Protein AF-A0A816UJR6-F1 (afdb_monomer_lite)

Organism: Brassica napus (NCBI:txid3708)

Sequence (607 aa):
MGANSIPTDATLDLDEQISQLMQCKPLSEQQVRALCEKAKEILMDESNVQPVKSPVTICGDIHGQFHDLAELFRIGGMCPDTNYLFMGDYVDRGYYSVETVTLLVGLKVRYPQRITILRGNHESRQITQVYGFYDECLRKYGNANVWKIFTDLFDYFPLTALVESEIFCLHGGLSPSIETLDNIRNFDRVQEVPHEGPMCDLLWSDPDDRCGWGISPRGAGYTFGQDISEQFNHSNSLKLIARAHQLVMDGFNWAHAPVIEILYLNLGPKCQAIDVGNWIETAVVCHRVQAIIATIPQSRDDKGTMISLPSSMYTCETLETLDLCDCLRLDVPFSVRLPSLKTLVLIDVEYADNKVSSLTRLLSGCPNLDSLFLVHDNLDVALMVPSLRKLRMYNNGRYQKGGGFVIDAPSLVSLYIRDYVLYHFHRIEHMPKLEEAHVDMIQTVRNYKFLKAFTCARSLTLCLSFSEVLSPCGMIFHNLVYLTLNTCFLGWWDLLTHMLQDSPKLGSLKLIDEHELAEFTSIETPDSWKRPSSVPTCLLHSFEIFEWKGYKGRRGDVDVATYLIANATRLKKSKFSSQPHDDSEGDRIHRDLNSLQAASSHLMFLS

pLDDT: mean 86.22, std 16.95, range [25.17, 98.81]

Radius of gyration: 36.2 Å; chains: 1; bounding box: 77×44×126 Å

Secondary structure (DSSP, 8-state):
-----PPP-----HHHHHHHHHTT-PPPHHHHHHHHHHHHHHHHTS-SEEEEPSS-EEE---TT-HHHHHHHHHHH--TTTS-EEE-S--SSSSS-HHHHHHHHHHHHHH-TTTEEE---SSSSHHHHHHHSHHHHHHHHHSSSHHHHHHHHHHTTS-SEEEETTTEEEESS---TT--SHHHHHT---SSPPPSSSHHHHHHH-EE-SSSSEEE-TTSSSEEE-HHHHHHHHHHHT-SEEE--SS--TTS---TTPPEES-EEEE--TTS-HHHHHHHHHHHHHHSEE-EEEEEEPPPTTS----EEPPGGGGG-SS--EEEEEESEEE---S----TT--EEEEES-EESS-HHHHHHHHHHT-TT--EEEEEES---EEEE-TT--EEEEEE-----S--EEEEE-TT--EEEEEE-S--SEEEE---TT--EEEEEEEEEES-GGGGGGGTT-SEEEEEEEESS----TT---TT--EEEEESSSTTHHHHHHHHHHH-TT--EEEEE---SSTT---PPPPTT----SS--HHHHHT--EEEEET----HHHHHHHHHHHHH-TT--EEEEESSTT--TTTTTHHHHHHHHHHTT-TT----

Structure (mmCIF, N/CA/C/O backbone):
data_AF-A0A816UJR6-F1
#
_entry.id   AF-A0A816UJR6-F1
#
loop_
_atom_site.group_PDB
_atom_site.id
_atom_site.type_symbol
_atom_site.label_atom_id
_atom_site.label_alt_id
_atom_site.label_comp_id
_atom_site.label_asym_id
_atom_site.label_entity_id
_atom_site.label_seq_id
_atom_site.pdbx_PDB_ins_code
_atom_site.Cartn_x
_atom_site.Cartn_y
_atom_site.Cartn_z
_atom_site.occupancy
_atom_site.B_iso_or_equiv
_atom_site.auth_seq_id
_atom_site.auth_comp_id
_atom_site.auth_asym_id
_atom_site.auth_atom_id
_atom_site.pdbx_PDB_model_num
ATOM 1 N N . MET A 1 1 ? -30.647 19.030 71.893 1.00 36.44 1 MET A N 1
ATOM 2 C CA . MET A 1 1 ? -31.203 18.765 70.551 1.00 36.44 1 MET A CA 1
ATOM 3 C C . MET A 1 1 ? -30.455 19.647 69.571 1.00 36.44 1 MET A C 1
ATOM 5 O O . MET A 1 1 ? -30.721 20.836 69.516 1.00 36.44 1 MET A O 1
ATOM 9 N N . GLY A 1 2 ? -29.453 19.097 68.896 1.00 32.72 2 GLY A N 1
ATOM 10 C CA . GLY A 1 2 ? -28.735 19.764 67.814 1.00 32.72 2 GLY A CA 1
ATOM 11 C C . GLY A 1 2 ? -28.592 18.729 66.717 1.00 32.72 2 GLY A C 1
ATOM 12 O O . GLY A 1 2 ? -27.811 17.795 66.862 1.00 32.72 2 GLY A O 1
ATOM 13 N N . ALA A 1 3 ? -29.462 18.813 65.716 1.00 34.72 3 ALA A N 1
ATOM 14 C CA . ALA A 1 3 ? -29.434 17.926 64.570 1.00 34.72 3 ALA A CA 1
ATOM 15 C C . ALA A 1 3 ? -28.181 18.256 63.751 1.00 34.72 3 ALA A C 1
ATOM 17 O O . ALA A 1 3 ? -28.088 19.334 63.171 1.00 34.72 3 ALA A O 1
ATOM 18 N N . ASN A 1 4 ? -27.220 17.333 63.731 1.00 36.28 4 ASN A N 1
ATOM 19 C CA . ASN A 1 4 ? -26.191 17.307 62.703 1.00 36.28 4 ASN A CA 1
ATOM 20 C C . ASN A 1 4 ? -26.891 16.985 61.383 1.00 36.28 4 ASN A C 1
ATOM 22 O O . ASN A 1 4 ? -27.259 15.839 61.126 1.00 36.28 4 ASN A O 1
ATOM 26 N N . SER A 1 5 ? -27.115 18.016 60.575 1.00 34.47 5 SER A N 1
ATOM 27 C CA . SER A 1 5 ? -27.460 17.870 59.170 1.00 34.47 5 SER A CA 1
ATOM 28 C C . SER A 1 5 ? -26.310 17.151 58.469 1.00 34.47 5 SER A C 1
ATOM 30 O O . SER A 1 5 ? -25.211 17.692 58.339 1.00 34.47 5 SER A O 1
ATOM 32 N N . ILE A 1 6 ? -26.570 15.916 58.051 1.00 39.19 6 ILE A N 1
ATOM 33 C CA . ILE A 1 6 ? -25.771 15.193 57.063 1.00 39.19 6 ILE A CA 1
ATOM 34 C C . ILE A 1 6 ? -25.706 16.087 55.811 1.00 39.19 6 ILE A C 1
ATOM 36 O O . ILE A 1 6 ? -26.763 16.574 55.398 1.00 39.19 6 ILE A O 1
ATOM 40 N N . PRO A 1 7 ? -24.527 16.349 55.215 1.00 37.59 7 PRO A N 1
ATOM 41 C CA . PRO A 1 7 ? -24.473 17.068 53.953 1.00 37.59 7 PRO A CA 1
ATOM 42 C C . PRO A 1 7 ? -25.192 16.230 52.897 1.00 37.59 7 PRO A C 1
ATOM 44 O O . PRO A 1 7 ? -24.812 15.097 52.608 1.00 37.59 7 PRO A O 1
ATOM 47 N N . THR A 1 8 ? -26.272 16.798 52.382 1.00 38.97 8 THR A N 1
ATOM 48 C CA . THR A 1 8 ? -27.006 16.358 51.202 1.00 38.97 8 THR A CA 1
ATOM 49 C C . THR A 1 8 ? -26.060 16.186 50.018 1.00 38.97 8 THR A C 1
ATOM 51 O O . THR A 1 8 ? -25.304 17.103 49.715 1.00 38.97 8 THR A O 1
ATOM 54 N N . ASP A 1 9 ? -26.130 14.998 49.416 1.00 42.50 9 ASP A N 1
ATOM 55 C CA . ASP A 1 9 ? -25.757 14.608 48.051 1.00 42.50 9 ASP A CA 1
ATOM 56 C C . ASP A 1 9 ? -24.863 15.604 47.291 1.00 42.50 9 ASP A C 1
ATOM 58 O O . ASP A 1 9 ? -25.316 16.654 46.831 1.00 42.50 9 ASP A O 1
ATOM 62 N N . ALA A 1 10 ? -23.581 15.262 47.136 1.00 46.69 10 ALA A N 1
ATOM 63 C CA . ALA A 1 10 ? -22.707 15.925 46.178 1.00 46.69 10 ALA A CA 1
ATOM 64 C C . ALA A 1 10 ? -23.226 15.594 44.773 1.00 46.69 10 ALA A C 1
ATOM 66 O O . ALA A 1 10 ? -22.840 14.591 44.176 1.00 46.69 10 ALA A O 1
ATOM 67 N N . THR A 1 11 ? -24.154 16.410 44.278 1.00 54.47 11 THR A N 1
ATOM 68 C CA . THR A 1 11 ? -24.675 16.336 42.916 1.00 54.47 11 THR A CA 1
ATOM 69 C C . THR A 1 11 ? -23.506 16.267 41.941 1.00 54.47 11 THR A C 1
ATOM 71 O O . THR A 1 11 ? -22.654 17.155 41.923 1.00 54.47 11 THR A O 1
ATOM 74 N N . LEU A 1 12 ? -23.451 15.179 41.172 1.00 68.75 12 LEU A N 1
ATOM 75 C CA . LEU A 1 12 ? -22.471 14.939 40.121 1.00 68.75 12 LEU A CA 1
ATOM 76 C C . LEU A 1 12 ? -22.665 16.010 39.030 1.00 68.75 12 LEU A C 1
ATOM 78 O O . LEU A 1 12 ? -23.469 15.818 38.121 1.00 68.75 12 LEU A O 1
ATOM 82 N N . ASP A 1 13 ? -21.987 17.156 39.140 1.00 88.62 13 ASP A N 1
ATOM 83 C CA . ASP A 1 13 ? -21.961 18.155 38.064 1.00 88.62 13 ASP A CA 1
ATOM 84 C C . ASP A 1 13 ? -21.091 17.620 36.918 1.00 88.62 13 ASP A C 1
ATOM 86 O O . ASP A 1 13 ? -19.883 17.854 36.838 1.00 88.62 13 ASP A O 1
ATOM 90 N N . LEU A 1 14 ? -21.708 16.783 36.083 1.00 93.44 14 LEU A N 1
ATOM 91 C CA . LEU A 1 14 ? -21.057 16.109 34.962 1.00 93.44 14 LEU A CA 1
ATOM 92 C C . LEU A 1 14 ? -20.506 17.099 33.938 1.00 93.44 14 LEU A C 1
ATOM 94 O O . LEU A 1 14 ? -19.442 16.848 33.377 1.00 93.44 14 LEU A O 1
ATOM 98 N N . ASP A 1 15 ? -21.204 18.208 33.693 1.00 94.81 15 ASP A N 1
ATOM 99 C CA . ASP A 1 15 ? -20.787 19.185 32.689 1.00 94.81 15 ASP A CA 1
ATOM 100 C C . ASP A 1 15 ? -19.541 19.952 33.175 1.00 94.81 15 ASP A C 1
ATOM 102 O O . ASP A 1 15 ? -18.595 20.144 32.403 1.00 94.81 15 ASP A O 1
ATOM 106 N N . GLU A 1 16 ? -19.468 20.303 34.466 1.00 96.00 16 GLU A N 1
ATOM 107 C CA . GLU A 1 16 ? -18.252 20.865 35.070 1.00 96.00 16 GLU A CA 1
ATOM 108 C C . GLU A 1 16 ? -17.088 19.860 35.047 1.00 96.00 16 GLU A C 1
ATOM 110 O O . GLU A 1 16 ? -15.974 20.208 34.646 1.00 96.00 16 GLU A O 1
ATOM 115 N N . GLN A 1 17 ? -17.341 18.597 35.408 1.00 96.69 17 GLN A N 1
ATOM 116 C CA . GLN A 1 17 ? -16.326 17.539 35.385 1.00 96.69 17 GLN A CA 1
ATOM 117 C C . GLN A 1 17 ? -15.765 17.304 33.978 1.00 96.69 17 GLN A C 1
ATOM 119 O O . GLN A 1 17 ? -14.548 17.214 33.810 1.00 96.69 17 GLN A O 1
ATOM 124 N N . ILE A 1 18 ? -16.623 17.246 32.957 1.00 96.88 18 ILE A N 1
ATOM 125 C CA . ILE A 1 18 ? -16.201 17.110 31.557 1.00 96.88 18 ILE A CA 1
ATOM 126 C C . ILE A 1 18 ? -15.390 18.338 31.128 1.00 96.88 18 ILE A C 1
ATOM 128 O O . ILE A 1 18 ? -14.332 18.185 30.522 1.00 96.88 18 ILE A O 1
ATOM 132 N N . SER A 1 19 ? -15.823 19.551 31.483 1.00 96.44 19 SER A N 1
ATOM 133 C CA . SER A 1 19 ? -15.082 20.785 31.184 1.00 96.44 19 SER A CA 1
ATOM 134 C C . SER A 1 19 ? -13.688 20.807 31.827 1.00 96.44 19 SER A C 1
ATOM 136 O O . SER A 1 19 ? -12.708 21.209 31.193 1.00 96.44 19 SER A O 1
ATOM 138 N N . GLN A 1 20 ? -13.568 20.324 33.067 1.00 97.00 20 GLN A N 1
ATOM 139 C CA . GLN A 1 20 ? -12.286 20.143 33.747 1.00 97.00 20 GLN A CA 1
ATOM 140 C C . GLN A 1 20 ? -11.407 19.115 33.021 1.00 97.00 20 GLN A C 1
ATOM 142 O O . GLN A 1 20 ? -10.229 19.381 32.769 1.00 97.00 20 GLN A O 1
ATOM 147 N N . LEU A 1 21 ? -11.974 17.965 32.653 1.00 96.56 21 LEU A N 1
ATOM 148 C CA . LEU A 1 21 ? -11.258 16.896 31.958 1.00 96.56 21 LEU A CA 1
ATOM 149 C C . LEU A 1 21 ? -10.763 17.337 30.583 1.00 96.56 21 LEU A C 1
ATOM 151 O O . LEU A 1 21 ? -9.616 17.060 30.259 1.00 96.56 21 LEU A O 1
ATOM 155 N N . MET A 1 22 ? -11.553 18.106 29.827 1.00 95.88 22 MET A N 1
ATOM 156 C CA . MET A 1 22 ? -11.149 18.693 28.539 1.00 95.88 22 MET A CA 1
ATOM 157 C C . MET A 1 22 ? -9.922 19.614 28.651 1.00 95.88 22 MET A C 1
ATOM 159 O O . MET A 1 22 ? -9.213 19.824 27.670 1.00 95.88 22 MET A O 1
ATOM 163 N N . GLN A 1 23 ? -9.624 20.133 29.846 1.00 96.44 23 GLN A N 1
ATOM 164 C CA . GLN A 1 23 ? -8.402 20.895 30.133 1.00 96.44 23 GLN A CA 1
ATOM 165 C C . GLN A 1 23 ? -7.223 20.003 30.566 1.00 96.44 23 GLN A C 1
ATOM 167 O O . GLN A 1 23 ? -6.227 20.524 31.070 1.00 96.44 23 GLN A O 1
ATOM 172 N N . CYS A 1 24 ? -7.332 18.680 30.405 1.00 97.00 24 CYS A N 1
ATOM 173 C CA . CYS A 1 24 ? -6.370 17.680 30.872 1.00 97.00 24 CYS A CA 1
ATOM 174 C C . CYS A 1 24 ? -6.108 17.775 32.389 1.00 97.00 24 CYS A C 1
ATOM 176 O O . CYS A 1 24 ? -4.971 17.702 32.857 1.00 97.00 24 CYS A O 1
ATOM 178 N N . LYS A 1 25 ? -7.167 18.003 33.179 1.00 96.88 25 LYS A N 1
ATOM 179 C CA . LYS A 1 25 ? -7.086 18.051 34.646 1.00 96.88 25 LYS A CA 1
ATOM 180 C C . LYS A 1 25 ? -7.813 16.847 35.248 1.00 96.88 25 LYS A C 1
ATOM 182 O O . LYS A 1 25 ? -9.010 16.697 35.001 1.00 96.88 25 LYS A O 1
ATOM 187 N N . PRO A 1 26 ? -7.147 16.020 36.072 1.00 95.94 26 PRO A N 1
ATOM 188 C CA . PRO A 1 26 ? -7.773 14.841 36.659 1.00 95.94 26 PRO A CA 1
ATOM 189 C C . PRO A 1 26 ? -8.850 15.232 37.677 1.00 95.94 26 PRO A C 1
ATOM 191 O O . PRO A 1 26 ? -8.729 16.250 38.363 1.00 95.94 26 PRO A O 1
ATOM 194 N N . LEU A 1 27 ? -9.895 14.411 37.795 1.00 97.69 27 LEU A N 1
ATOM 195 C CA . LEU A 1 27 ? -10.904 14.535 38.852 1.00 97.69 27 LEU A CA 1
ATOM 196 C C . LEU A 1 27 ? -10.362 14.011 40.189 1.00 97.69 27 LEU A C 1
ATOM 198 O O . LEU A 1 27 ? -9.429 13.209 40.213 1.00 97.69 27 LEU A O 1
ATOM 202 N N . SER A 1 28 ? -10.966 14.417 41.308 1.00 97.50 28 SER A N 1
ATOM 203 C CA . SER A 1 28 ? -10.655 13.835 42.624 1.00 97.50 28 SER A CA 1
ATOM 204 C C . SER A 1 28 ? -11.062 12.356 42.709 1.00 97.50 28 SER A C 1
ATOM 206 O O . SER A 1 28 ? -11.982 11.920 42.020 1.00 97.50 28 SER A O 1
ATOM 208 N N . GLU A 1 29 ? -10.434 11.580 43.602 1.00 97.94 29 GLU A N 1
ATOM 209 C CA . GLU A 1 29 ? -10.751 10.150 43.795 1.00 97.94 29 GLU A CA 1
ATOM 210 C C . GLU A 1 29 ? -12.254 9.908 44.058 1.00 97.94 29 GLU A C 1
ATOM 212 O O . GLU A 1 29 ? -12.835 8.959 43.534 1.00 97.94 29 GLU A O 1
ATOM 217 N N . GLN A 1 30 ? -12.907 10.788 44.828 1.00 97.06 30 GLN A N 1
ATOM 218 C CA . GLN A 1 30 ? -14.340 10.690 45.123 1.00 97.06 30 GLN A CA 1
ATOM 219 C C . GLN A 1 30 ? -15.206 10.933 43.879 1.00 97.06 30 GLN A C 1
ATOM 221 O O . GLN A 1 30 ? -16.183 10.214 43.672 1.00 97.06 30 GLN A O 1
ATOM 226 N N . GLN A 1 31 ? -14.840 11.912 43.046 1.00 97.69 31 GLN A N 1
ATOM 227 C CA . GLN A 1 31 ? -15.534 12.185 41.785 1.00 97.69 31 GLN A CA 1
ATOM 228 C C . GLN A 1 31 ? -15.353 11.029 40.795 1.00 97.69 31 GLN A C 1
ATOM 230 O O . GLN A 1 31 ? -16.336 10.589 40.209 1.00 97.69 31 GLN A O 1
ATOM 235 N N . VAL A 1 32 ? -14.134 10.482 40.670 1.00 98.44 32 VAL A N 1
ATOM 236 C CA . VAL A 1 32 ? -13.865 9.300 39.830 1.00 98.44 32 VAL A CA 1
ATOM 237 C C . VAL A 1 32 ? -14.713 8.114 40.282 1.00 98.44 32 VAL A C 1
ATOM 239 O O . VAL A 1 32 ? -15.359 7.475 39.457 1.00 98.44 32 VAL A O 1
ATOM 242 N N . ARG A 1 33 ? -14.768 7.845 41.593 1.00 98.31 33 ARG A N 1
ATOM 243 C CA . ARG A 1 33 ? -15.602 6.775 42.154 1.00 98.31 33 ARG A CA 1
ATOM 244 C C . ARG A 1 33 ? -17.075 6.961 41.798 1.00 98.31 33 ARG A C 1
ATOM 246 O O . ARG A 1 33 ? -17.685 6.034 41.281 1.00 98.31 33 ARG A O 1
ATOM 253 N N . ALA A 1 34 ? -17.634 8.142 42.056 1.00 97.88 34 ALA A N 1
ATOM 254 C CA . ALA A 1 34 ? -19.042 8.423 41.781 1.00 97.88 34 ALA A CA 1
ATOM 255 C C . ALA A 1 34 ? -19.374 8.299 40.283 1.00 97.88 34 ALA A C 1
ATOM 257 O O . ALA A 1 34 ? -20.400 7.722 39.926 1.00 97.88 34 ALA A O 1
ATOM 258 N N . LEU A 1 35 ? -18.479 8.779 39.414 1.00 98.38 35 LEU A N 1
ATOM 259 C CA . LEU A 1 35 ? -18.618 8.658 37.967 1.00 98.38 35 LEU A CA 1
ATOM 260 C C . LEU A 1 35 ? -18.579 7.192 37.505 1.00 98.38 35 LEU A C 1
ATOM 262 O O . LEU A 1 35 ? -19.424 6.781 36.715 1.00 98.38 35 LEU A O 1
ATOM 266 N N . CYS A 1 36 ? -17.636 6.393 38.014 1.00 98.56 36 CYS A N 1
ATOM 267 C CA . CYS A 1 36 ? -17.504 4.985 37.637 1.00 98.56 36 CYS A CA 1
ATOM 268 C C . CYS A 1 36 ? -18.697 4.145 38.106 1.00 98.56 36 CYS A C 1
ATOM 270 O O . CYS A 1 36 ? -19.156 3.291 37.358 1.00 98.56 36 CYS A O 1
ATOM 272 N N . GLU A 1 37 ? -19.246 4.399 39.297 1.00 98.25 37 GLU A N 1
ATOM 273 C CA . GLU A 1 37 ? -20.468 3.715 39.746 1.00 98.25 37 GLU A CA 1
ATOM 274 C C . GLU A 1 37 ? -21.668 4.050 38.845 1.00 98.25 37 GLU A C 1
ATOM 276 O O . GLU A 1 37 ? -22.414 3.154 38.456 1.00 98.25 37 GLU A O 1
ATOM 281 N N . LYS A 1 38 ? -21.799 5.309 38.401 1.00 98.12 38 LYS A N 1
ATOM 282 C CA . LYS A 1 38 ? -22.811 5.682 37.399 1.00 98.12 38 LYS A CA 1
ATOM 283 C C . LYS A 1 38 ? -22.580 5.049 36.034 1.00 98.12 38 LYS A C 1
ATOM 285 O O . LYS A 1 38 ? -23.538 4.660 35.372 1.00 98.12 38 LYS A O 1
ATOM 290 N N . ALA A 1 39 ? -21.329 4.904 35.620 1.00 98.50 39 ALA A N 1
ATOM 291 C CA . ALA A 1 39 ? -21.006 4.195 34.393 1.00 98.50 39 ALA A CA 1
ATOM 292 C C . ALA A 1 39 ? -21.368 2.706 34.486 1.00 98.50 39 ALA A C 1
ATOM 294 O O . ALA A 1 39 ? -21.933 2.182 33.532 1.00 98.50 39 ALA A O 1
ATOM 295 N N . LYS A 1 40 ? -21.128 2.041 35.626 1.00 98.56 40 LYS A N 1
ATOM 296 C CA . LYS A 1 40 ? -21.536 0.641 35.848 1.00 98.56 40 LYS A CA 1
ATOM 297 C C . LYS A 1 40 ? -23.046 0.452 35.724 1.00 98.56 40 LYS A C 1
ATOM 299 O O . LYS A 1 40 ? -23.457 -0.501 35.074 1.00 98.56 40 LYS A O 1
ATOM 304 N N . GLU A 1 41 ? -23.855 1.359 36.287 1.00 97.69 41 GLU A N 1
ATOM 305 C CA . GLU A 1 41 ? -25.324 1.326 36.140 1.00 97.69 41 GLU A CA 1
ATOM 306 C C . GLU A 1 41 ? -25.738 1.286 34.659 1.00 97.69 41 GLU A C 1
ATOM 308 O O . GLU A 1 41 ? -26.595 0.499 34.281 1.00 97.69 41 GLU A O 1
ATOM 313 N N . ILE A 1 42 ? -25.093 2.095 33.812 1.00 98.12 42 ILE A N 1
ATOM 314 C CA . ILE A 1 42 ? -25.387 2.163 32.373 1.00 98.12 42 ILE A CA 1
ATOM 315 C C . ILE A 1 42 ? -24.852 0.928 31.642 1.00 98.12 42 ILE A C 1
ATOM 317 O O . ILE A 1 42 ? -25.561 0.311 30.855 1.00 98.12 42 ILE A O 1
ATOM 321 N N . LEU A 1 43 ? -23.588 0.583 31.881 1.00 98.12 43 LEU A N 1
ATOM 322 C CA . LEU A 1 43 ? -22.872 -0.453 31.141 1.00 98.12 43 LEU A CA 1
ATOM 323 C C . LEU A 1 43 ? -23.361 -1.859 31.482 1.00 98.12 43 LEU A C 1
ATOM 325 O O . LEU A 1 43 ? -23.226 -2.740 30.644 1.00 98.12 43 LEU A O 1
ATOM 329 N N . MET A 1 44 ? -23.927 -2.089 32.671 1.00 96.62 44 MET A N 1
ATOM 330 C CA . MET A 1 44 ? -24.511 -3.382 33.050 1.00 96.62 44 MET A CA 1
ATOM 331 C C . MET A 1 44 ? -25.701 -3.762 32.154 1.00 96.62 44 MET A C 1
ATOM 333 O O . MET A 1 44 ? -25.867 -4.941 31.845 1.00 96.62 44 MET A O 1
ATOM 337 N N . ASP A 1 45 ? -26.467 -2.775 31.680 1.00 95.88 45 ASP A N 1
ATOM 338 C CA . ASP A 1 45 ? -27.623 -2.982 30.799 1.00 95.88 45 ASP A CA 1
ATOM 339 C C . ASP A 1 45 ? -27.237 -3.124 29.310 1.00 95.88 45 ASP A C 1
ATOM 341 O O . ASP A 1 45 ? -28.073 -3.490 28.479 1.00 95.88 45 ASP A O 1
ATOM 345 N N . GLU A 1 46 ? -25.980 -2.851 28.941 1.00 97.56 46 GLU A N 1
ATOM 346 C CA . GLU A 1 46 ? -25.508 -2.965 27.555 1.00 97.56 46 GLU A CA 1
ATOM 347 C C . GLU A 1 46 ? -25.183 -4.414 27.165 1.00 97.56 46 GLU A C 1
ATOM 349 O O . GLU A 1 46 ? -24.753 -5.241 27.978 1.00 97.56 46 GLU A O 1
ATOM 354 N N . SER A 1 47 ? -25.392 -4.745 25.889 1.00 97.75 47 SER A N 1
ATOM 355 C CA . SER A 1 47 ? -25.107 -6.084 25.367 1.00 97.75 47 SER A CA 1
ATOM 356 C C . SER A 1 47 ? -23.615 -6.248 25.082 1.00 97.75 47 SER A C 1
ATOM 358 O O . SER A 1 47 ? -22.942 -5.288 24.722 1.00 97.75 47 SER A O 1
ATOM 360 N N . ASN A 1 48 ? -23.097 -7.482 25.129 1.00 98.25 48 ASN A N 1
ATOM 361 C CA . ASN A 1 48 ? -21.741 -7.767 24.636 1.00 98.25 48 ASN A CA 1
ATOM 362 C C . ASN A 1 48 ? -21.581 -7.478 23.137 1.00 98.25 48 ASN A C 1
ATOM 364 O O . ASN A 1 48 ? -20.452 -7.310 22.683 1.00 98.25 48 ASN A O 1
ATOM 368 N N . VAL A 1 49 ? -22.690 -7.460 22.386 1.00 98.38 49 VAL A N 1
ATOM 369 C CA . VAL A 1 49 ? -22.761 -7.035 20.982 1.00 98.38 49 VAL A CA 1
ATOM 370 C C . VAL A 1 49 ? -23.656 -5.801 20.919 1.00 98.38 49 VAL A C 1
ATOM 372 O O . VAL A 1 49 ? -24.861 -5.905 20.675 1.00 98.38 49 VAL A O 1
ATOM 375 N N . GLN A 1 50 ? -23.083 -4.635 21.205 1.00 98.19 50 GLN A N 1
ATOM 376 C CA . GLN A 1 50 ? -23.850 -3.403 21.354 1.00 98.19 50 GLN A CA 1
ATOM 377 C C . GLN A 1 50 ? -24.332 -2.874 19.990 1.00 98.19 50 GLN A C 1
ATOM 379 O O . GLN A 1 50 ? -23.505 -2.615 19.113 1.00 98.19 50 GLN A O 1
ATOM 384 N N . PRO A 1 51 ? -25.648 -2.689 19.767 1.00 97.94 51 PRO A N 1
ATOM 385 C CA . PRO A 1 51 ? -26.145 -2.119 18.520 1.00 97.94 51 PRO A CA 1
ATOM 386 C C . PRO A 1 51 ? -25.819 -0.624 18.437 1.00 97.94 51 PRO A C 1
ATOM 388 O O . PRO A 1 51 ? -26.103 0.135 19.363 1.00 97.94 51 PRO A O 1
ATOM 391 N N . VAL A 1 52 ? -25.274 -0.188 17.302 1.00 98.00 52 VAL A N 1
ATOM 392 C CA . VAL A 1 52 ? -24.881 1.208 17.059 1.00 98.00 52 VAL A CA 1
ATOM 393 C C . VAL A 1 52 ? -25.509 1.705 15.756 1.00 98.00 52 VAL A C 1
ATOM 395 O O . VAL A 1 52 ? -25.505 1.012 14.740 1.00 98.00 52 VAL A O 1
ATOM 398 N N . LYS A 1 53 ? -26.074 2.915 15.783 1.00 95.50 53 LYS A N 1
ATOM 399 C CA . LYS A 1 53 ? -26.698 3.547 14.610 1.00 95.50 53 LYS A CA 1
ATOM 400 C C . LYS A 1 53 ? -25.739 4.513 13.926 1.00 95.50 53 LYS A C 1
ATOM 402 O O . LYS A 1 53 ? -24.990 5.223 14.594 1.00 95.50 53 LYS A O 1
ATOM 407 N N . SER A 1 54 ? -25.824 4.576 12.605 1.00 93.31 54 SER A N 1
ATOM 408 C CA . SER A 1 54 ? -25.181 5.591 11.779 1.00 93.31 54 SER A CA 1
ATOM 409 C C . SER A 1 54 ? -25.957 6.925 11.826 1.00 93.31 54 SER A C 1
ATOM 411 O O . SER A 1 54 ? -27.160 6.937 12.114 1.00 93.31 54 SER A O 1
ATOM 413 N N . PRO A 1 55 ? -25.297 8.072 11.566 1.00 95.62 55 PRO A N 1
ATOM 414 C CA . PRO A 1 55 ? -23.851 8.233 11.376 1.00 95.62 55 PRO A CA 1
ATOM 415 C C . PRO A 1 55 ? -23.080 8.006 12.687 1.00 95.62 55 PRO A C 1
ATOM 417 O O . PRO A 1 55 ? -23.569 8.364 13.756 1.00 95.62 55 PRO A O 1
ATOM 420 N N . VAL A 1 56 ? -21.883 7.417 12.614 1.00 97.25 56 VAL A N 1
ATOM 421 C CA . VAL A 1 56 ? -20.999 7.192 13.770 1.00 97.25 56 VAL A CA 1
ATOM 422 C C . VAL A 1 56 ? -19.535 7.289 13.352 1.00 97.25 56 VAL A C 1
ATOM 424 O O . VAL A 1 56 ? -19.164 6.808 12.283 1.00 97.25 56 VAL A O 1
ATOM 427 N N . THR A 1 57 ? -18.713 7.892 14.205 1.00 97.69 57 THR A N 1
ATOM 428 C CA . THR A 1 57 ? -17.254 7.902 14.074 1.00 97.69 57 THR A CA 1
ATOM 429 C C . THR A 1 57 ? -16.678 6.732 14.868 1.00 97.69 57 THR A C 1
ATOM 431 O O . THR A 1 57 ? -16.888 6.640 16.078 1.00 97.69 57 THR A O 1
ATOM 434 N N . ILE A 1 58 ? -15.971 5.826 14.192 1.00 97.81 58 ILE A N 1
ATOM 435 C CA . ILE A 1 58 ? -15.338 4.651 14.807 1.00 97.81 58 ILE A CA 1
ATOM 436 C C . ILE A 1 58 ? -13.871 4.984 15.100 1.00 97.81 58 ILE A C 1
ATOM 438 O O . ILE A 1 58 ? -13.163 5.474 14.223 1.00 97.81 58 ILE A O 1
ATOM 442 N N . CYS A 1 59 ? -13.421 4.733 16.326 1.00 97.94 59 CYS A N 1
ATOM 443 C CA . CYS A 1 59 ? -12.095 5.097 16.818 1.00 97.94 59 CYS A CA 1
ATOM 444 C C . CYS A 1 59 ? -11.367 3.867 17.375 1.00 97.94 59 CYS A C 1
ATOM 446 O O . CYS A 1 59 ? -11.962 3.090 18.125 1.00 97.94 59 CYS A O 1
ATOM 448 N N . GLY A 1 60 ? -10.095 3.701 17.005 1.00 97.75 60 GLY A N 1
ATOM 449 C CA . GLY A 1 60 ? -9.207 2.661 17.536 1.00 97.75 60 GLY A CA 1
ATOM 450 C C . GLY A 1 60 ? -8.497 3.077 18.831 1.00 97.75 60 GLY A C 1
ATOM 451 O O . GLY A 1 60 ? -9.025 3.890 19.591 1.00 97.75 60 GLY A O 1
ATOM 452 N N . ASP A 1 61 ? -7.306 2.514 19.045 1.00 98.25 61 ASP A N 1
ATOM 453 C CA . ASP A 1 61 ? -6.475 2.680 20.246 1.00 98.25 61 ASP A CA 1
ATOM 454 C C . ASP A 1 61 ? -6.147 4.157 20.539 1.00 98.25 61 ASP A C 1
ATOM 456 O O . ASP A 1 61 ? -5.862 4.940 19.629 1.00 98.25 61 ASP A O 1
ATOM 460 N N . ILE A 1 62 ? -6.134 4.527 21.826 1.00 98.06 62 ILE A N 1
ATOM 461 C CA . ILE A 1 62 ? -5.792 5.884 22.294 1.00 98.06 62 ILE A CA 1
ATOM 462 C C . ILE A 1 62 ? -4.551 5.884 23.194 1.00 98.06 62 ILE A C 1
ATOM 464 O O . ILE A 1 62 ? -3.777 6.839 23.164 1.00 98.06 62 ILE A O 1
ATOM 468 N N . HIS A 1 63 ? -4.358 4.846 24.016 1.00 98.12 63 HIS A N 1
ATOM 469 C CA . HIS A 1 63 ? -3.165 4.645 24.847 1.00 98.12 63 HIS A CA 1
ATOM 470 C C . HIS A 1 63 ? -2.714 5.884 25.641 1.00 98.12 63 HIS A C 1
ATOM 472 O O . HIS A 1 63 ? -1.554 6.301 25.604 1.00 98.12 63 HIS A O 1
ATOM 478 N N . GLY A 1 64 ? -3.646 6.535 26.341 1.00 97.38 64 GLY A N 1
ATOM 479 C CA . GLY A 1 64 ? -3.342 7.695 27.179 1.00 97.38 64 GLY A CA 1
ATOM 480 C C . GLY A 1 64 ? -2.785 8.913 26.429 1.00 97.38 64 GLY A C 1
ATOM 481 O O . GLY A 1 64 ? -2.192 9.795 27.061 1.00 97.38 64 GLY A O 1
ATOM 482 N N . GLN A 1 65 ? -2.957 8.989 25.105 1.00 97.56 65 GLN A N 1
ATOM 483 C CA . GLN A 1 65 ? -2.595 10.137 24.272 1.00 97.56 65 GLN A CA 1
ATOM 484 C C . GLN A 1 65 ? -3.694 11.212 24.299 1.00 97.56 65 GLN A C 1
ATOM 486 O O . GLN A 1 65 ? -4.354 11.503 23.304 1.00 97.56 65 GLN A O 1
ATOM 491 N N . PHE A 1 66 ? -3.902 11.828 25.467 1.00 98.12 66 PHE A N 1
ATOM 492 C CA . PHE A 1 66 ? -5.022 12.752 25.699 1.00 98.12 66 PHE A CA 1
ATOM 493 C C . PHE A 1 66 ? -5.109 13.906 24.685 1.00 98.12 66 PHE A C 1
ATOM 495 O O . PHE A 1 66 ? -6.197 14.278 24.248 1.00 98.12 66 PHE A O 1
ATOM 502 N N . HIS A 1 67 ? -3.973 14.497 24.309 1.00 97.62 67 HIS A N 1
ATOM 503 C CA . HIS A 1 67 ? -3.964 15.618 23.367 1.00 97.62 67 HIS A CA 1
ATOM 504 C C . HIS A 1 67 ? -4.386 15.199 21.954 1.00 97.62 67 HIS A C 1
ATOM 506 O O . HIS A 1 67 ? -5.070 15.968 21.282 1.00 97.62 67 HIS A O 1
ATOM 512 N N . ASP A 1 68 ? -4.064 13.970 21.550 1.00 96.81 68 ASP A N 1
ATOM 513 C CA . ASP A 1 68 ? -4.501 13.407 20.274 1.00 96.81 68 ASP A CA 1
ATOM 514 C C . ASP A 1 68 ? -5.992 13.035 20.321 1.00 96.81 68 ASP A C 1
ATOM 516 O O . ASP A 1 68 ? -6.714 13.260 19.353 1.00 96.81 68 ASP A O 1
ATOM 520 N N . LEU A 1 69 ? -6.506 12.585 21.474 1.00 97.69 69 LEU A N 1
ATOM 521 C CA . LEU A 1 69 ? -7.951 12.414 21.686 1.00 97.69 69 LEU A CA 1
ATOM 522 C C . LEU A 1 69 ? -8.711 13.751 21.590 1.00 97.69 69 LEU A C 1
ATOM 524 O O . LEU A 1 69 ? -9.783 13.821 20.988 1.00 97.69 69 LEU A O 1
ATOM 528 N N . ALA A 1 70 ? -8.169 14.828 22.163 1.00 96.44 70 ALA A N 1
ATOM 529 C CA . ALA A 1 70 ? -8.766 16.158 22.045 1.00 96.44 70 ALA A CA 1
ATOM 530 C C . ALA A 1 70 ? -8.803 16.631 20.581 1.00 96.44 70 ALA A C 1
ATOM 532 O O . ALA A 1 70 ? -9.794 17.216 20.139 1.00 96.44 70 ALA A O 1
ATOM 533 N N . GLU A 1 71 ? -7.751 16.334 19.817 1.00 96.75 71 GLU A N 1
ATOM 534 C CA . GLU A 1 71 ? -7.686 16.607 18.383 1.00 96.75 71 GLU A CA 1
ATOM 535 C C . GLU A 1 71 ? -8.691 15.761 17.584 1.00 96.75 71 GLU A C 1
ATOM 537 O O . GLU A 1 71 ? -9.389 16.291 16.718 1.00 96.75 71 GLU A O 1
ATOM 542 N N . LEU A 1 72 ? -8.855 14.480 17.927 1.00 96.69 72 LEU A N 1
ATOM 543 C CA . LEU A 1 72 ? -9.864 13.591 17.346 1.00 96.69 72 LEU A CA 1
ATOM 544 C C . LEU A 1 72 ? -11.277 14.170 17.504 1.00 96.69 72 LEU A C 1
ATOM 546 O O . LEU A 1 72 ? -12.042 14.201 16.537 1.00 96.69 72 LEU A O 1
ATOM 550 N N . PHE A 1 73 ? -11.621 14.693 18.685 1.00 96.56 73 PHE A N 1
ATOM 551 C CA . PHE A 1 73 ? -12.902 15.375 18.892 1.00 96.56 73 PHE A CA 1
ATOM 552 C C . PHE A 1 73 ? -13.001 16.708 18.143 1.00 96.56 73 PHE A C 1
ATOM 554 O O . PHE A 1 73 ? -14.074 17.063 17.652 1.00 96.56 73 PHE A O 1
ATOM 561 N N . ARG A 1 74 ? -11.895 17.447 18.006 1.00 95.44 74 ARG A N 1
ATOM 562 C CA . ARG A 1 74 ? -11.860 18.691 17.225 1.00 95.44 74 ARG A CA 1
ATOM 563 C C . ARG A 1 74 ? -12.151 18.442 15.742 1.00 95.44 74 ARG A C 1
ATOM 565 O O . ARG A 1 74 ? -12.804 19.272 15.113 1.00 95.44 74 ARG A O 1
ATOM 572 N N . ILE A 1 75 ? -11.665 17.327 15.195 1.00 94.25 75 ILE A N 1
ATOM 573 C CA . ILE A 1 75 ? -11.859 16.934 13.793 1.00 94.25 75 ILE A CA 1
ATOM 574 C C . ILE A 1 75 ? -13.241 16.299 13.583 1.00 94.25 75 ILE A C 1
ATOM 576 O O . ILE A 1 75 ? -13.950 16.682 12.656 1.00 94.25 75 ILE A O 1
ATOM 580 N N . GLY A 1 76 ? -13.631 15.341 14.430 1.00 93.44 76 GLY A N 1
ATOM 581 C CA . GLY A 1 76 ? -14.883 14.589 14.275 1.00 93.44 76 GLY A CA 1
ATOM 582 C C . GLY A 1 76 ? -16.141 15.304 14.789 1.00 93.44 76 GLY A C 1
ATOM 583 O O . GLY A 1 76 ? -17.254 14.914 14.437 1.00 93.44 76 GLY A O 1
ATOM 584 N N . GLY A 1 77 ? -15.981 16.362 15.586 1.00 95.38 77 GLY A N 1
ATOM 585 C CA . GLY A 1 77 ? -17.073 17.100 16.219 1.00 95.38 77 GLY A CA 1
ATOM 586 C C . GLY A 1 77 ? -17.392 16.606 17.633 1.00 95.38 77 GLY A C 1
ATOM 587 O O . GLY A 1 77 ? -17.228 15.440 17.970 1.00 95.38 77 GLY A O 1
ATOM 588 N N . MET A 1 78 ? -17.861 17.506 18.496 1.00 93.62 78 MET A N 1
ATOM 589 C CA . MET A 1 78 ? -18.168 17.164 19.888 1.00 93.62 78 MET A CA 1
ATOM 590 C C . MET A 1 78 ? -19.523 16.457 20.023 1.00 93.62 78 MET A C 1
ATOM 592 O O . MET A 1 78 ? -20.466 16.699 19.270 1.00 93.62 78 MET A O 1
ATOM 596 N N . CYS A 1 79 ? -19.662 15.633 21.061 1.00 91.25 79 CYS A N 1
ATOM 597 C CA . CYS A 1 79 ? -20.987 15.247 21.544 1.00 91.25 79 CYS A CA 1
ATOM 598 C C . CYS A 1 79 ? -21.768 16.483 22.037 1.00 91.25 79 CYS A C 1
ATOM 600 O O . CYS A 1 79 ? -21.163 17.377 22.635 1.00 91.25 79 CYS A O 1
ATOM 602 N N . PRO A 1 80 ? -23.105 16.522 21.864 1.00 93.00 80 PRO A N 1
ATOM 603 C CA . PRO A 1 80 ? -23.970 15.442 21.369 1.00 93.00 80 PRO A CA 1
ATOM 604 C C . PRO A 1 80 ? -24.174 15.402 19.843 1.00 93.00 80 PRO A C 1
ATOM 606 O O . PRO A 1 80 ? -24.973 14.584 19.381 1.00 93.00 80 PRO A O 1
ATOM 609 N N . ASP A 1 81 ? -23.508 16.268 19.078 1.00 94.00 81 ASP A N 1
ATOM 610 C CA . ASP A 1 81 ? -23.749 16.419 17.636 1.00 94.00 81 ASP A CA 1
ATOM 611 C C . ASP A 1 81 ? -23.185 15.247 16.814 1.00 94.00 81 ASP A C 1
ATOM 613 O O . ASP A 1 81 ? -23.759 14.880 15.787 1.00 94.00 81 ASP A O 1
ATOM 617 N N . THR A 1 82 ? -22.125 14.602 17.310 1.00 95.44 82 THR A N 1
ATOM 618 C CA . THR A 1 82 ? -21.494 13.422 16.697 1.00 95.44 82 THR A CA 1
ATOM 619 C C . THR A 1 82 ? -21.644 12.183 17.589 1.00 95.44 82 THR A C 1
ATOM 621 O O . THR A 1 82 ? -21.451 12.257 18.803 1.00 95.44 82 THR A O 1
ATOM 624 N N . ASN A 1 83 ? -21.964 11.026 16.993 1.00 97.69 83 ASN A N 1
ATOM 625 C CA . ASN A 1 83 ? -21.921 9.726 17.677 1.00 97.69 83 ASN A CA 1
ATOM 626 C C . ASN A 1 83 ? -20.518 9.114 17.564 1.00 97.69 83 ASN A C 1
ATOM 628 O O . ASN A 1 83 ? -19.917 9.165 16.491 1.00 97.69 83 ASN A O 1
ATOM 632 N N . TYR A 1 84 ? -20.046 8.450 18.617 1.00 98.56 84 TYR A N 1
ATOM 633 C CA . TYR A 1 84 ? -18.750 7.775 18.644 1.00 98.56 84 TYR A CA 1
ATOM 634 C C . TYR A 1 84 ? -18.846 6.319 19.096 1.00 98.56 84 TYR A C 1
ATOM 636 O O . TYR A 1 84 ? -19.616 5.978 19.998 1.00 98.56 84 TYR A O 1
ATOM 644 N N . LEU A 1 85 ? -17.993 5.486 18.505 1.00 98.69 85 LEU A N 1
ATOM 645 C CA . LEU A 1 85 ? -17.704 4.119 18.922 1.00 98.69 85 LEU A CA 1
ATOM 646 C C . LEU A 1 85 ? -16.192 3.973 19.119 1.00 98.69 85 LEU A C 1
ATOM 648 O O . LEU A 1 85 ? -15.440 4.025 18.152 1.00 98.69 85 LEU A O 1
ATOM 652 N N . PHE A 1 86 ? -15.757 3.765 20.357 1.00 98.75 86 PHE A N 1
ATOM 653 C CA . PHE A 1 86 ? -14.356 3.552 20.710 1.00 98.75 86 PHE A CA 1
ATOM 654 C C . PHE A 1 86 ? -14.082 2.062 20.933 1.00 98.75 86 PHE A C 1
ATOM 656 O O . PHE A 1 86 ? -14.752 1.443 21.758 1.00 98.75 86 PHE A O 1
ATOM 663 N N . MET A 1 87 ? -13.100 1.491 20.230 1.00 98.50 87 MET A N 1
ATOM 664 C CA . MET A 1 87 ? -12.892 0.036 20.165 1.00 98.50 87 MET A CA 1
ATOM 665 C C . MET A 1 87 ? -12.005 -0.564 21.268 1.00 98.50 87 MET A C 1
ATOM 667 O O . MET A 1 87 ? -11.960 -1.783 21.360 1.00 98.50 87 MET A O 1
ATOM 671 N N . GLY A 1 88 ? -11.388 0.247 22.132 1.00 97.94 88 GLY A N 1
ATOM 672 C CA . GLY A 1 88 ? -10.609 -0.230 23.283 1.00 97.94 88 GLY A CA 1
ATOM 673 C C . GLY A 1 88 ? -9.279 0.506 23.436 1.00 97.94 88 GLY A C 1
ATOM 674 O O . GLY A 1 88 ? -9.028 1.485 22.732 1.00 97.94 88 GLY A O 1
ATOM 675 N N . ASP A 1 89 ? -8.447 0.035 24.366 1.00 98.56 89 ASP A N 1
ATOM 676 C CA . ASP A 1 89 ? -7.079 0.491 24.630 1.00 98.56 89 ASP A CA 1
ATOM 677 C C . ASP A 1 89 ? -6.982 2.002 24.888 1.00 98.56 89 ASP A C 1
ATOM 679 O O . ASP A 1 89 ? -6.321 2.778 24.191 1.00 98.56 89 ASP A O 1
ATOM 683 N N . TYR A 1 90 ? -7.658 2.434 25.948 1.00 98.62 90 TYR A N 1
ATOM 684 C CA . TYR A 1 90 ? -7.700 3.827 26.397 1.00 98.62 90 TYR A CA 1
ATOM 685 C C . TYR A 1 90 ? -6.506 4.194 27.270 1.00 98.62 90 TYR A C 1
ATOM 687 O O . TYR A 1 90 ? -6.120 5.364 27.348 1.00 98.62 90 TYR A O 1
ATOM 695 N N . VAL A 1 91 ? -5.950 3.196 27.953 1.00 98.56 91 VAL A N 1
ATOM 696 C CA . VAL A 1 91 ? -4.917 3.347 28.978 1.00 98.56 91 VAL A CA 1
ATOM 697 C C . VAL A 1 91 ? -3.580 2.741 28.548 1.00 98.56 91 VAL A C 1
ATOM 699 O O . VAL A 1 91 ? -3.470 2.112 27.495 1.00 98.56 91 VAL A O 1
ATOM 702 N N . ASP A 1 92 ? -2.570 2.938 29.402 1.00 98.12 92 ASP A N 1
ATOM 703 C CA . ASP A 1 92 ? -1.180 2.498 29.243 1.00 98.12 92 ASP A CA 1
ATOM 704 C C . ASP A 1 92 ? -0.411 3.188 28.107 1.00 98.12 92 ASP A C 1
ATOM 706 O O . ASP A 1 92 ? -0.981 3.854 27.250 1.00 98.12 92 ASP A O 1
ATOM 710 N N . ARG A 1 93 ? 0.921 3.002 28.104 1.00 94.81 93 ARG A N 1
ATOM 711 C CA . ARG A 1 93 ? 1.913 3.583 27.169 1.00 94.81 93 ARG A CA 1
ATOM 712 C C . ARG A 1 93 ? 2.053 5.109 27.254 1.00 94.81 93 ARG A C 1
ATOM 714 O O . ARG A 1 93 ? 3.174 5.591 27.415 1.00 94.81 93 ARG A O 1
ATOM 721 N N . GLY A 1 94 ? 0.958 5.858 27.150 1.00 94.06 94 GLY A N 1
ATOM 722 C CA . GLY A 1 94 ? 0.917 7.310 27.303 1.00 94.06 94 GLY A CA 1
ATOM 723 C C . GLY A 1 94 ? 0.904 7.769 28.763 1.00 94.06 94 GLY A C 1
ATOM 724 O O . GLY A 1 94 ? 0.734 6.990 29.698 1.00 94.06 94 GLY A O 1
ATOM 725 N N . TYR A 1 95 ? 1.089 9.076 28.971 1.00 94.69 95 TYR A N 1
ATOM 726 C CA . TYR A 1 95 ? 1.221 9.680 30.308 1.00 94.69 95 TYR A CA 1
ATOM 727 C C . TYR A 1 95 ? -0.094 10.218 30.907 1.00 94.69 95 TYR A C 1
ATOM 729 O O . TYR A 1 95 ? -0.097 10.692 32.056 1.00 94.69 95 TYR A O 1
ATOM 737 N N . TYR A 1 96 ? -1.177 10.191 30.124 1.00 97.94 96 TYR A N 1
ATOM 738 C CA . TYR A 1 96 ? -2.472 10.800 30.443 1.00 97.94 96 TYR A CA 1
ATOM 739 C C . TYR A 1 96 ? -3.626 9.793 30.344 1.00 97.94 96 TYR A C 1
ATOM 741 O O . TYR A 1 96 ? -4.729 10.132 29.908 1.00 97.94 96 TYR A O 1
ATOM 749 N N . SER A 1 97 ? -3.381 8.536 30.720 1.00 98.50 97 SER A N 1
ATOM 750 C CA . SER A 1 97 ? -4.394 7.476 30.703 1.00 98.50 97 SER A CA 1
ATOM 751 C C . SER A 1 97 ? -5.563 7.804 31.629 1.00 98.50 97 SER A C 1
ATOM 753 O O . SER A 1 97 ? -6.711 7.609 31.242 1.00 98.50 97 SER A O 1
ATOM 755 N N . VAL A 1 98 ? -5.289 8.348 32.824 1.00 98.31 98 VAL A N 1
ATOM 756 C CA . VAL A 1 98 ? -6.314 8.746 33.804 1.00 98.31 98 VAL A CA 1
ATOM 757 C C . VAL A 1 98 ? -7.268 9.763 33.188 1.00 98.31 98 VAL A C 1
ATOM 759 O O . VAL A 1 98 ? -8.475 9.552 33.220 1.00 98.31 98 VAL A O 1
ATOM 762 N N . GLU A 1 99 ? -6.768 10.855 32.612 1.00 98.44 99 GLU A N 1
ATOM 763 C CA . GLU A 1 99 ? -7.615 11.893 32.018 1.00 98.44 99 GLU A CA 1
ATOM 764 C C . GLU A 1 99 ? -8.364 11.360 30.795 1.00 98.44 99 GLU A C 1
ATOM 766 O O . GLU A 1 99 ? -9.554 11.632 30.649 1.00 98.44 99 GLU A O 1
ATOM 771 N N . THR A 1 100 ? -7.694 10.552 29.967 1.00 98.56 100 THR A N 1
ATOM 772 C CA . THR A 1 100 ? -8.261 9.934 28.758 1.00 98.56 100 THR A CA 1
ATOM 773 C C . THR A 1 100 ? -9.472 9.069 29.095 1.00 98.56 100 THR A C 1
ATOM 775 O O . THR A 1 100 ? -10.578 9.330 28.618 1.00 98.56 100 THR A O 1
ATOM 778 N N . VAL A 1 101 ? -9.297 8.071 29.966 1.00 98.62 101 VAL A N 1
ATOM 779 C CA . VAL A 1 101 ? -10.379 7.144 30.311 1.00 98.62 101 VAL A CA 1
ATOM 780 C C . VAL A 1 101 ? -11.472 7.830 31.130 1.00 98.62 101 VAL A C 1
ATOM 782 O O . VAL A 1 101 ? -12.654 7.579 30.905 1.00 98.62 101 VAL A O 1
ATOM 785 N N . THR A 1 102 ? -11.116 8.768 32.019 1.00 98.56 102 THR A N 1
ATOM 786 C CA . THR A 1 102 ? -12.116 9.525 32.791 1.00 98.56 102 THR A CA 1
ATOM 787 C C . THR A 1 102 ? -12.976 10.398 31.875 1.00 98.56 102 THR A C 1
ATOM 789 O O . THR A 1 102 ? -14.186 10.471 32.081 1.00 98.56 102 THR A O 1
ATOM 792 N N . LEU A 1 103 ? -12.394 11.030 30.847 1.00 98.62 103 LEU A N 1
ATOM 793 C CA . LEU A 1 103 ? -13.142 11.824 29.868 1.00 98.62 103 LEU A CA 1
ATOM 794 C C . LEU A 1 103 ? -14.120 10.957 29.071 1.00 98.62 103 LEU A C 1
ATOM 796 O O . LEU A 1 103 ? -15.294 11.311 28.974 1.00 98.62 103 LEU A O 1
ATOM 800 N N . LEU A 1 104 ? -13.668 9.813 28.547 1.00 98.56 104 LEU A N 1
ATOM 801 C CA . LEU A 1 104 ? -14.529 8.898 27.791 1.00 98.56 104 LEU A CA 1
ATOM 802 C C . LEU A 1 104 ? -15.688 8.375 28.649 1.00 98.56 104 LEU A C 1
ATOM 804 O O . LEU A 1 104 ? -16.841 8.418 28.219 1.00 98.56 104 LEU A O 1
ATOM 808 N N . VAL A 1 105 ? -15.413 7.970 29.891 1.00 98.62 105 VAL A N 1
ATOM 809 C CA . VAL A 1 105 ? -16.447 7.539 30.844 1.00 98.62 105 VAL A CA 1
ATOM 810 C C . VAL A 1 105 ? -17.394 8.693 31.196 1.00 98.62 105 VAL A C 1
ATOM 812 O O . VAL A 1 105 ? -18.608 8.501 31.223 1.00 98.62 105 VAL A O 1
ATOM 815 N N . GLY A 1 106 ? -16.876 9.907 31.399 1.00 98.25 106 GLY A N 1
ATOM 816 C CA . GLY A 1 106 ? -17.674 11.118 31.618 1.00 98.25 106 GLY A CA 1
ATOM 817 C C . GLY A 1 106 ? -18.662 11.375 30.482 1.00 98.25 106 GLY A C 1
ATOM 818 O O . GLY A 1 106 ? -19.862 11.542 30.712 1.00 98.25 106 GLY A O 1
ATOM 819 N N . LEU A 1 107 ? -18.173 11.326 29.241 1.00 98.19 107 LEU A N 1
ATOM 820 C CA . LEU A 1 107 ? -18.993 11.480 28.042 1.00 98.19 107 LEU A CA 1
ATOM 821 C C . LEU A 1 107 ? -19.994 10.326 27.876 1.00 98.19 107 LEU A C 1
ATOM 823 O O . LEU A 1 107 ? -21.134 10.582 27.492 1.00 98.19 107 LEU A O 1
ATOM 827 N N . LYS A 1 108 ? -19.623 9.084 28.218 1.00 98.19 108 LYS A N 1
ATOM 828 C CA . LYS A 1 108 ? -20.541 7.931 28.232 1.00 98.19 108 LYS A CA 1
ATOM 829 C C . LYS A 1 108 ? -21.691 8.130 29.209 1.00 98.19 108 LYS A C 1
ATOM 831 O O . LYS A 1 108 ? -22.839 7.921 28.836 1.00 98.19 108 LYS A O 1
ATOM 836 N N . VAL A 1 109 ? -21.407 8.566 30.435 1.00 98.31 109 VAL A N 1
ATOM 837 C CA . VAL A 1 109 ? -22.450 8.819 31.439 1.00 98.31 109 VAL A CA 1
ATOM 838 C C . VAL A 1 109 ? -23.352 9.978 31.008 1.00 98.31 109 VAL A C 1
ATOM 840 O O . VAL A 1 109 ? -24.570 9.910 31.160 1.00 98.31 109 VAL A O 1
ATOM 843 N N . ARG A 1 110 ? -22.774 11.032 30.422 1.00 97.50 110 ARG A N 1
ATOM 844 C CA . ARG A 1 110 ? -23.516 12.220 29.985 1.00 97.50 110 ARG A CA 1
ATOM 845 C C . ARG A 1 110 ? -24.349 12.000 28.718 1.00 97.50 110 ARG A C 1
ATOM 847 O O . ARG A 1 110 ? -25.417 12.607 28.578 1.00 97.50 110 ARG A O 1
ATOM 854 N N . TYR A 1 111 ? -23.859 11.169 27.802 1.00 97.31 111 TYR A N 1
ATOM 855 C CA . TYR A 1 111 ? -24.452 10.896 26.494 1.00 97.31 111 TYR A CA 1
ATOM 856 C C . TYR A 1 111 ? -24.464 9.385 26.185 1.00 97.31 111 TYR A C 1
ATOM 858 O O . TYR A 1 111 ? -23.853 8.943 25.207 1.00 97.31 111 TYR A O 1
ATOM 866 N N . PRO A 1 112 ? -25.203 8.571 26.962 1.00 96.19 112 PRO A N 1
ATOM 867 C CA . PRO A 1 112 ? -25.119 7.106 26.904 1.00 96.19 112 PRO A CA 1
ATOM 868 C C . PRO A 1 112 ? -25.490 6.510 25.546 1.00 96.19 112 PRO A C 1
ATOM 870 O O . PRO A 1 112 ? -24.978 5.456 25.184 1.00 96.19 112 PRO A O 1
ATOM 873 N N . GLN A 1 113 ? -26.342 7.206 24.789 1.00 94.62 113 GLN A N 1
ATOM 874 C CA . GLN A 1 113 ? -26.798 6.811 23.452 1.00 94.62 113 GLN A CA 1
ATOM 875 C C . GLN A 1 113 ? -25.925 7.369 22.313 1.00 94.62 113 GLN A C 1
ATOM 877 O O . GLN A 1 113 ? -26.195 7.093 21.148 1.00 94.62 113 GLN A O 1
ATOM 882 N N . ARG A 1 114 ? -24.928 8.208 22.625 1.00 96.44 114 ARG A N 1
ATOM 883 C CA . ARG A 1 114 ? -24.036 8.853 21.642 1.00 96.44 114 ARG A CA 1
ATOM 884 C C . ARG A 1 114 ? -22.612 8.316 21.714 1.00 96.44 114 ARG A C 1
ATOM 886 O O . ARG A 1 114 ? -21.932 8.307 20.698 1.00 96.44 114 ARG A O 1
ATOM 893 N N . ILE A 1 115 ? -22.173 7.874 22.891 1.00 97.94 115 ILE A N 1
ATOM 894 C CA . ILE A 1 115 ? -20.847 7.303 23.124 1.00 97.94 115 ILE A CA 1
ATOM 895 C C . ILE A 1 115 ? -20.986 5.804 23.384 1.00 97.94 115 ILE A C 1
ATOM 897 O O . ILE A 1 115 ? -21.636 5.391 24.344 1.00 97.94 115 ILE A O 1
ATOM 901 N N . THR A 1 116 ? -20.343 4.991 22.555 1.00 98.50 116 THR A N 1
ATOM 902 C CA . THR A 1 116 ? -20.159 3.554 22.783 1.00 98.50 116 THR A CA 1
ATOM 903 C C . THR A 1 116 ? -18.687 3.283 23.073 1.00 98.50 116 THR A C 1
ATOM 905 O O . THR A 1 116 ? -17.818 3.806 22.378 1.00 98.50 116 THR A O 1
ATOM 908 N N . ILE A 1 117 ? -18.415 2.498 24.113 1.00 98.31 117 ILE A N 1
ATOM 909 C CA . ILE A 1 117 ? -17.071 2.162 24.597 1.00 98.31 117 ILE A CA 1
ATOM 910 C C . ILE A 1 117 ? -16.990 0.642 24.643 1.00 98.31 117 ILE A C 1
ATOM 912 O O . ILE A 1 117 ? -17.866 0.012 25.236 1.00 98.31 117 ILE A O 1
ATOM 916 N N . LEU A 1 118 ? -15.976 0.073 24.002 1.00 98.75 118 LEU A N 1
ATOM 917 C CA . LEU A 1 118 ? -15.686 -1.355 24.028 1.00 98.75 118 LEU A CA 1
ATOM 918 C C . LEU A 1 118 ? -14.490 -1.652 24.934 1.00 98.75 118 LEU A C 1
ATOM 920 O O . LEU A 1 118 ? -13.717 -0.772 25.305 1.00 98.75 118 LEU A O 1
ATOM 924 N N . ARG A 1 119 ? -14.337 -2.912 25.319 1.00 98.75 119 ARG A N 1
ATOM 925 C CA . ARG A 1 119 ? -13.177 -3.367 26.080 1.00 98.75 119 ARG A CA 1
ATOM 926 C C . ARG A 1 119 ? -12.015 -3.641 25.129 1.00 98.75 119 ARG A C 1
ATOM 928 O O . ARG A 1 119 ? -12.188 -4.412 24.191 1.00 98.75 119 ARG A O 1
ATOM 935 N N . GLY A 1 120 ? -10.848 -3.058 25.394 1.00 98.50 120 GLY A N 1
ATOM 936 C CA . GLY A 1 120 ? -9.583 -3.468 24.792 1.00 98.50 120 GLY A CA 1
ATOM 937 C C . GLY A 1 120 ? -8.822 -4.455 25.672 1.00 98.50 120 GLY A C 1
ATOM 938 O O . GLY A 1 120 ? -9.236 -4.787 26.789 1.00 98.50 120 GLY A O 1
ATOM 939 N N . ASN A 1 121 ? -7.687 -4.951 25.181 1.00 98.12 121 ASN A N 1
ATOM 940 C CA . ASN A 1 121 ? -6.852 -5.863 25.962 1.00 98.12 121 ASN A CA 1
ATOM 941 C C . ASN A 1 121 ? -6.116 -5.143 27.106 1.00 98.12 121 ASN A C 1
ATOM 943 O O . ASN A 1 121 ? -5.788 -5.772 28.120 1.00 98.12 121 ASN A O 1
ATOM 947 N N . HIS A 1 122 ? -5.897 -3.832 26.975 1.00 98.38 122 HIS A N 1
ATOM 948 C CA . HIS A 1 122 ? -5.336 -2.996 28.031 1.00 98.38 122 HIS A CA 1
ATOM 949 C C . HIS A 1 122 ? -6.328 -2.675 29.153 1.00 98.38 122 HIS A C 1
ATOM 951 O O . HIS A 1 122 ? -5.902 -2.383 30.265 1.00 98.38 122 HIS A O 1
ATOM 957 N N . GLU A 1 123 ? -7.637 -2.834 28.954 1.00 98.50 123 GLU A N 1
ATOM 958 C CA . GLU A 1 123 ? -8.650 -2.700 30.011 1.00 98.50 123 GLU A CA 1
ATOM 959 C C . GLU A 1 123 ? -8.734 -3.966 30.902 1.00 98.50 123 GLU A C 1
ATOM 961 O O . GLU A 1 123 ? -9.793 -4.571 31.114 1.00 98.50 123 GLU A O 1
ATOM 966 N N . SER A 1 124 ? -7.579 -4.375 31.438 1.00 97.81 124 SER A N 1
ATOM 967 C CA . SER A 1 124 ? -7.384 -5.546 32.300 1.00 97.81 124 SER A CA 1
ATOM 968 C C . SER A 1 124 ? -6.405 -5.251 33.442 1.00 97.81 124 SER A C 1
ATOM 970 O O . SER A 1 124 ? -5.502 -4.413 33.337 1.00 97.81 124 SER A O 1
ATOM 972 N N . ARG A 1 125 ? -6.566 -5.933 34.578 1.00 97.88 125 ARG A N 1
ATOM 973 C CA . ARG A 1 125 ? -5.718 -5.733 35.766 1.00 97.88 125 ARG A CA 1
ATOM 974 C C . ARG A 1 125 ? -4.273 -6.127 35.486 1.00 97.88 125 ARG A C 1
ATOM 976 O O . ARG A 1 125 ? -3.362 -5.437 35.933 1.00 97.88 125 ARG A O 1
ATOM 983 N N . GLN A 1 126 ? -4.060 -7.214 34.746 1.00 94.75 126 GLN A N 1
ATOM 984 C CA . GLN A 1 126 ? -2.716 -7.730 34.472 1.00 94.75 126 GLN A CA 1
ATOM 985 C C . GLN A 1 126 ? -1.904 -6.794 33.574 1.00 94.75 126 GLN A C 1
ATOM 987 O O . GLN A 1 126 ? -0.736 -6.530 33.855 1.00 94.75 126 GLN A O 1
ATOM 992 N N . ILE A 1 127 ? -2.520 -6.263 32.515 1.00 96.81 127 ILE A N 1
ATOM 993 C CA . ILE A 1 127 ? -1.827 -5.403 31.552 1.00 96.81 127 ILE A CA 1
ATOM 994 C C . ILE A 1 127 ? -1.557 -4.022 32.162 1.00 96.81 127 ILE A C 1
ATOM 996 O O . ILE A 1 127 ? -0.416 -3.558 32.146 1.00 96.81 127 ILE A O 1
ATOM 1000 N N . THR A 1 128 ? -2.544 -3.425 32.834 1.00 97.69 128 THR A N 1
ATOM 1001 C CA . THR A 1 128 ? -2.389 -2.098 33.463 1.00 97.69 128 THR A CA 1
ATOM 1002 C C . THR A 1 128 ? -1.334 -2.037 34.568 1.00 97.69 128 THR A C 1
ATOM 1004 O O . THR A 1 128 ? -0.793 -0.965 34.853 1.00 97.69 128 THR A O 1
ATOM 1007 N N . GLN A 1 129 ? -1.014 -3.170 35.202 1.00 95.19 129 GLN A N 1
ATOM 1008 C CA . GLN A 1 129 ? 0.084 -3.273 36.170 1.00 95.19 129 GLN A CA 1
ATOM 1009 C C . GLN A 1 129 ? 1.469 -3.218 35.524 1.00 95.19 129 GLN A C 1
ATOM 1011 O O . GLN A 1 129 ? 2.426 -2.812 36.178 1.00 95.19 129 GLN A O 1
ATOM 1016 N N . VAL A 1 130 ? 1.588 -3.635 34.265 1.00 93.62 130 VAL A N 1
ATOM 1017 C CA . VAL A 1 130 ? 2.874 -3.773 33.571 1.00 93.62 130 VAL A CA 1
ATOM 1018 C C . VAL A 1 130 ? 3.161 -2.573 32.669 1.00 93.62 130 VAL A C 1
ATOM 1020 O O . VAL A 1 130 ? 4.318 -2.181 32.532 1.00 93.62 130 VAL A O 1
ATOM 1023 N N . TYR A 1 131 ? 2.132 -1.975 32.060 1.00 91.94 131 TYR A N 1
ATOM 1024 C CA . TYR A 1 131 ? 2.299 -1.006 30.967 1.00 91.94 131 TYR A CA 1
ATOM 1025 C C . TYR A 1 131 ? 2.030 0.465 31.335 1.00 91.94 131 TYR A C 1
ATOM 1027 O O . TYR A 1 131 ? 2.107 1.336 30.462 1.00 91.94 131 TYR A O 1
ATOM 1035 N N . GLY A 1 132 ? 1.829 0.754 32.624 1.00 93.25 132 GLY A N 1
ATOM 1036 C CA . GLY A 1 132 ? 2.007 2.091 33.198 1.00 93.25 132 GLY A CA 1
ATOM 1037 C C . GLY A 1 132 ? 0.777 2.716 33.854 1.00 93.25 132 GLY A C 1
ATOM 1038 O O . GLY A 1 132 ? 0.945 3.643 34.647 1.00 93.25 132 GLY A O 1
ATOM 1039 N N . PHE A 1 133 ? -0.442 2.227 33.611 1.00 98.31 133 PHE A N 1
ATOM 1040 C CA . PHE A 1 133 ? -1.649 2.831 34.185 1.00 98.31 133 PHE A CA 1
ATOM 1041 C C . PHE A 1 133 ? -1.713 2.716 35.714 1.00 98.31 133 PHE A C 1
ATOM 1043 O O . PHE A 1 133 ? -2.130 3.662 36.393 1.00 98.31 133 PHE A O 1
ATOM 1050 N N . TYR A 1 134 ? -1.254 1.593 36.278 1.00 98.25 134 TYR A N 1
ATOM 1051 C CA . TYR A 1 134 ? -1.129 1.422 37.729 1.00 98.25 134 TYR A CA 1
ATOM 1052 C C . TYR A 1 134 ? -0.209 2.487 38.345 1.00 98.25 134 TYR A C 1
ATOM 1054 O O . TYR A 1 134 ? -0.597 3.188 39.286 1.00 98.25 134 TYR A O 1
ATOM 1062 N N . ASP A 1 135 ? 0.987 2.652 37.776 1.00 97.62 135 ASP A N 1
ATOM 1063 C CA . ASP A 1 135 ? 1.979 3.622 38.243 1.00 97.62 135 ASP A CA 1
ATOM 1064 C C . ASP A 1 135 ? 1.503 5.065 38.042 1.00 97.62 135 ASP A C 1
ATOM 1066 O O . ASP A 1 135 ? 1.747 5.935 38.883 1.00 97.62 135 ASP A O 1
ATOM 1070 N N . GLU A 1 136 ? 0.776 5.334 36.955 1.00 98.19 136 GLU A N 1
ATOM 1071 C CA . GLU A 1 136 ? 0.150 6.627 36.704 1.00 98.19 136 GLU A CA 1
ATOM 1072 C C . GLU A 1 136 ? -0.860 6.986 37.800 1.00 98.19 136 GLU A C 1
ATOM 1074 O O . GLU A 1 136 ? -0.787 8.085 38.362 1.00 98.19 136 GLU A O 1
ATOM 1079 N N . CYS A 1 137 ? -1.760 6.060 38.145 1.00 98.31 137 CYS A N 1
ATOM 1080 C CA . CYS A 1 137 ? -2.717 6.242 39.234 1.00 98.31 137 CYS A CA 1
ATOM 1081 C C . CYS A 1 137 ? -2.003 6.496 40.568 1.00 98.31 137 CYS A C 1
ATOM 1083 O O . CYS A 1 137 ? -2.333 7.453 41.274 1.00 98.31 137 CYS A O 1
ATOM 1085 N N . LEU A 1 138 ? -0.986 5.687 40.885 1.00 97.69 138 LEU A N 1
ATOM 1086 C CA . LEU A 1 138 ? -0.213 5.815 42.119 1.00 97.69 138 LEU A CA 1
ATOM 1087 C C . LEU A 1 138 ? 0.469 7.186 42.215 1.00 97.69 138 LEU A C 1
ATOM 1089 O O . LEU A 1 138 ? 0.430 7.833 43.260 1.00 97.69 138 LEU A O 1
ATOM 1093 N N . ARG A 1 139 ? 1.047 7.662 41.111 1.00 97.56 139 ARG A N 1
ATOM 1094 C CA . ARG A 1 139 ? 1.718 8.962 41.029 1.00 97.56 139 ARG A CA 1
ATOM 1095 C C . ARG A 1 139 ? 0.749 10.140 41.153 1.00 97.56 139 ARG A C 1
ATOM 1097 O O . ARG A 1 139 ? 1.098 11.125 41.797 1.00 97.56 139 ARG A O 1
ATOM 1104 N N . LYS A 1 140 ? -0.433 10.074 40.528 1.00 97.50 140 LYS A N 1
ATOM 1105 C CA . LYS A 1 140 ? -1.405 11.187 40.505 1.00 97.50 140 LYS A CA 1
ATOM 1106 C C . LYS A 1 140 ? -2.239 11.287 41.784 1.00 97.50 140 LYS A C 1
ATOM 1108 O O . LYS A 1 140 ? -2.550 12.396 42.208 1.00 97.50 140 LYS A O 1
ATOM 1113 N N . TYR A 1 141 ? -2.565 10.156 42.409 1.00 97.94 141 TYR A N 1
ATOM 1114 C CA . TYR A 1 141 ? -3.454 10.099 43.578 1.00 97.94 141 TYR A CA 1
ATOM 1115 C C . TYR A 1 141 ? -2.747 9.708 44.883 1.00 97.94 141 TYR A C 1
ATOM 1117 O O . TYR A 1 141 ? -3.354 9.733 45.952 1.00 97.94 141 TYR A O 1
ATOM 1125 N N . GLY A 1 142 ? -1.466 9.334 44.819 1.00 97.69 142 GLY A N 1
ATOM 1126 C CA . GLY A 1 142 ? -0.676 8.887 45.970 1.00 97.69 142 GLY A CA 1
ATOM 1127 C C . GLY A 1 142 ? -1.025 7.479 46.466 1.00 97.69 142 GLY A C 1
ATOM 1128 O O . GLY A 1 142 ? -0.454 7.023 47.454 1.00 97.69 142 GLY A O 1
ATOM 1129 N N . ASN A 1 143 ? -1.973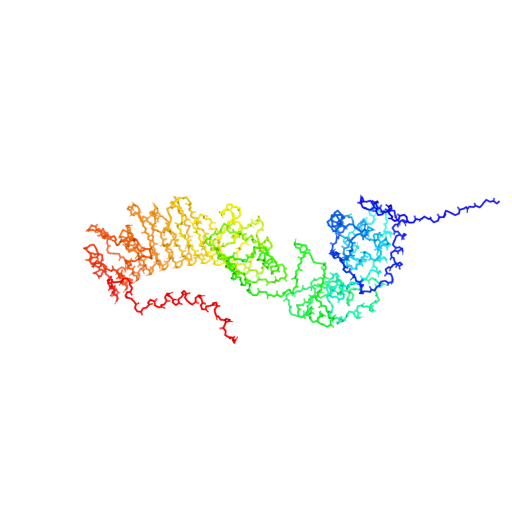 6.792 45.821 1.00 97.38 143 ASN A N 1
ATOM 1130 C CA . ASN A 1 143 ? -2.445 5.460 46.190 1.00 97.38 143 ASN A CA 1
ATOM 1131 C C . ASN A 1 143 ? -3.066 4.736 44.969 1.00 97.38 143 ASN A C 1
ATOM 1133 O O . ASN A 1 143 ? -3.293 5.344 43.926 1.00 97.38 143 ASN A O 1
ATOM 1137 N N . ALA A 1 144 ? -3.340 3.433 45.094 1.00 97.06 144 ALA A N 1
ATOM 1138 C CA . ALA A 1 144 ? -3.841 2.597 43.995 1.00 97.06 144 ALA A CA 1
ATOM 1139 C C . ALA A 1 144 ? -5.382 2.523 43.888 1.00 97.06 144 ALA A C 1
ATOM 1141 O O . ALA A 1 144 ? -5.906 1.697 43.142 1.00 97.06 144 ALA A O 1
ATOM 1142 N N . ASN A 1 145 ? -6.140 3.325 44.641 1.00 98.38 145 ASN A N 1
ATOM 1143 C CA . ASN A 1 145 ? -7.602 3.224 44.679 1.00 98.38 145 ASN A CA 1
ATOM 1144 C C . ASN A 1 145 ? -8.238 3.569 43.335 1.00 98.38 145 ASN A C 1
ATOM 1146 O O . ASN A 1 145 ? -9.146 2.863 42.914 1.00 98.38 145 ASN A O 1
ATOM 1150 N N . VAL A 1 146 ? -7.752 4.608 42.649 1.00 98.56 146 VAL A N 1
ATOM 1151 C CA . VAL A 1 146 ? -8.266 4.988 41.322 1.00 98.56 146 VAL A CA 1
ATOM 1152 C C . VAL A 1 146 ? -8.041 3.876 40.297 1.00 98.56 146 VAL A C 1
ATOM 1154 O O . VAL A 1 146 ? -8.960 3.549 39.553 1.00 98.56 146 VAL A O 1
ATOM 1157 N N . TRP A 1 147 ? -6.885 3.208 40.335 1.00 98.62 147 TRP A N 1
ATOM 1158 C CA . TRP A 1 147 ? -6.629 2.030 39.501 1.00 98.62 147 TRP A CA 1
ATOM 1159 C C . TRP A 1 147 ? -7.620 0.891 39.789 1.00 98.62 147 TRP A C 1
ATOM 1161 O O . TRP A 1 147 ? -8.180 0.316 38.858 1.00 98.62 147 TRP A O 1
ATOM 1171 N N . LYS A 1 148 ? -7.904 0.598 41.068 1.00 98.56 148 LYS A N 1
ATOM 1172 C CA . LYS A 1 148 ? -8.917 -0.408 41.449 1.00 98.56 148 LYS A CA 1
ATOM 1173 C C . LYS A 1 148 ? -10.311 -0.028 40.949 1.00 98.56 148 LYS A C 1
ATOM 1175 O O . LYS A 1 148 ? -11.000 -0.857 40.378 1.00 98.56 148 LYS A O 1
ATOM 1180 N N . ILE A 1 149 ? -10.704 1.236 41.117 1.00 98.81 149 ILE A N 1
ATOM 1181 C CA . ILE A 1 149 ? -12.006 1.742 40.658 1.00 98.81 149 ILE A CA 1
ATOM 1182 C C . ILE A 1 149 ? -12.164 1.546 39.144 1.00 98.81 149 ILE A C 1
ATOM 1184 O O . ILE A 1 149 ? -13.207 1.064 38.707 1.00 98.81 149 ILE A O 1
ATOM 1188 N N . PHE A 1 150 ? -11.144 1.894 38.353 1.00 98.75 150 PHE A N 1
ATOM 1189 C CA . PHE A 1 150 ? -11.194 1.731 36.900 1.00 98.75 150 PHE A CA 1
ATOM 1190 C C . PHE A 1 150 ? -11.149 0.272 36.464 1.00 98.75 150 PHE A C 1
ATOM 1192 O O . PHE A 1 150 ? -11.949 -0.123 35.628 1.00 98.75 150 PHE A O 1
ATOM 1199 N N . THR A 1 151 ? -10.279 -0.549 37.048 1.00 98.50 151 THR A N 1
ATOM 1200 C CA . THR A 1 151 ? -10.225 -1.978 36.701 1.00 98.50 151 THR A CA 1
ATOM 1201 C C . THR A 1 151 ? -11.515 -2.718 37.058 1.00 98.50 151 THR A C 1
ATOM 1203 O O . THR A 1 151 ? -11.942 -3.576 36.295 1.00 98.50 151 THR A O 1
ATOM 1206 N N . ASP A 1 152 ? -12.202 -2.328 38.134 1.00 98.50 152 ASP A N 1
ATOM 1207 C CA . ASP A 1 152 ? -13.543 -2.838 38.444 1.00 98.50 152 ASP A CA 1
ATOM 1208 C C . ASP A 1 152 ? -14.621 -2.316 37.479 1.00 98.50 152 ASP A C 1
ATOM 1210 O O . ASP A 1 152 ? -15.642 -2.970 37.292 1.00 98.50 152 ASP A O 1
ATOM 1214 N N . LEU A 1 153 ? -14.441 -1.131 36.885 1.00 98.81 153 LEU A N 1
ATOM 1215 C CA . LEU A 1 153 ? -15.323 -0.610 35.835 1.00 98.81 153 LEU A CA 1
ATOM 1216 C C . LEU A 1 153 ? -15.089 -1.325 34.494 1.00 98.81 153 LEU A C 1
ATOM 1218 O O . LEU A 1 153 ? -16.054 -1.603 33.787 1.00 98.81 153 LEU A O 1
ATOM 1222 N N . PHE A 1 154 ? -13.840 -1.641 34.151 1.00 98.75 154 PHE A N 1
ATOM 1223 C CA . PHE A 1 154 ? -13.468 -2.280 32.884 1.00 98.75 154 PHE A CA 1
ATOM 1224 C C . PHE A 1 154 ? -14.153 -3.628 32.660 1.00 98.75 154 PHE A C 1
ATOM 1226 O O . PHE A 1 154 ? -14.474 -3.965 31.523 1.00 98.75 154 PHE A O 1
ATOM 1233 N N . ASP A 1 155 ? -14.460 -4.361 33.731 1.00 98.62 155 ASP A N 1
ATOM 1234 C CA . ASP A 1 155 ? -15.217 -5.615 33.656 1.00 98.62 155 ASP A CA 1
ATOM 1235 C C . ASP A 1 155 ? -16.624 -5.438 33.054 1.00 98.62 155 ASP A C 1
ATOM 1237 O O . ASP A 1 155 ? -17.193 -6.373 32.497 1.00 98.62 155 ASP A O 1
ATOM 1241 N N . TYR A 1 156 ? -17.184 -4.229 33.108 1.00 98.62 156 TYR A N 1
ATOM 1242 C CA . TYR A 1 156 ? -18.515 -3.933 32.579 1.00 98.62 156 TYR A CA 1
ATOM 1243 C C . TYR A 1 156 ? -18.509 -3.527 31.106 1.00 98.62 156 TYR A C 1
ATOM 1245 O O . TYR A 1 156 ? -19.584 -3.467 30.504 1.00 98.62 156 TYR A O 1
ATOM 1253 N N . PHE A 1 157 ? -17.343 -3.255 30.513 1.00 98.62 157 PHE A N 1
ATOM 1254 C CA . PHE A 1 157 ? -17.258 -2.778 29.133 1.00 98.62 157 PHE A CA 1
ATOM 1255 C C . PHE A 1 157 ? -17.744 -3.857 28.152 1.00 98.62 157 PHE A C 1
ATOM 1257 O O . PHE A 1 157 ? -17.265 -4.994 28.213 1.00 98.62 157 PHE A O 1
ATOM 1264 N N . PRO A 1 158 ? -18.680 -3.528 27.240 1.00 98.38 158 PRO A N 1
ATOM 1265 C CA . PRO A 1 158 ? -19.055 -4.400 26.134 1.00 98.38 158 PRO A CA 1
ATOM 1266 C C . PRO A 1 158 ? -17.840 -4.897 25.349 1.00 98.38 158 PRO A C 1
ATOM 1268 O O . PRO A 1 158 ? -16.859 -4.182 25.172 1.00 98.38 158 PRO A O 1
ATOM 1271 N N . LEU A 1 159 ? -17.911 -6.127 24.845 1.00 98.56 159 LEU A N 1
ATOM 1272 C CA . LEU A 1 159 ? -16.798 -6.726 24.102 1.00 98.56 159 LEU A CA 1
ATOM 1273 C C . LEU A 1 159 ? -16.769 -6.279 22.639 1.00 98.56 159 LEU A C 1
ATOM 1275 O O . LEU A 1 159 ? -15.703 -6.162 22.044 1.00 98.56 159 LEU A O 1
ATOM 1279 N N . THR A 1 160 ? -17.944 -6.068 22.045 1.00 98.75 160 THR A N 1
ATOM 1280 C CA . THR A 1 160 ? -18.102 -5.817 20.611 1.00 98.75 160 THR A CA 1
ATOM 1281 C C . THR A 1 160 ? -19.283 -4.885 20.343 1.00 98.75 160 THR A C 1
ATOM 1283 O O . THR A 1 160 ? -20.166 -4.707 21.188 1.00 98.75 160 THR A O 1
ATOM 1286 N N . ALA A 1 161 ? -19.334 -4.316 19.145 1.00 98.62 161 ALA A N 1
ATOM 1287 C CA . ALA A 1 161 ? -20.464 -3.542 18.650 1.00 98.62 161 ALA A CA 1
ATOM 1288 C C . ALA A 1 161 ? -20.881 -4.001 17.251 1.00 98.62 161 ALA A C 1
ATOM 1290 O O . ALA A 1 161 ? -20.116 -4.626 16.520 1.00 98.62 161 ALA A O 1
ATOM 1291 N N . LEU A 1 162 ? -22.113 -3.670 16.879 1.00 98.50 162 LEU A N 1
ATOM 1292 C CA . LEU A 1 162 ? -22.669 -3.953 15.566 1.00 98.50 162 LEU A CA 1
ATOM 1293 C C . LEU A 1 162 ? -23.306 -2.681 14.999 1.00 98.50 162 LEU A C 1
ATOM 1295 O O . LEU A 1 162 ? -24.380 -2.263 15.442 1.00 98.50 162 LEU A O 1
ATOM 1299 N N . VAL A 1 163 ? -22.635 -2.063 14.027 1.00 98.50 163 VAL A N 1
ATOM 1300 C CA . VAL A 1 163 ? -23.092 -0.830 13.373 1.00 98.50 163 VAL A CA 1
ATOM 1301 C C . VAL A 1 163 ? -24.023 -1.183 12.216 1.00 98.50 163 VAL A C 1
ATOM 1303 O O . VAL A 1 163 ? -23.661 -1.973 11.344 1.00 98.50 163 VAL A O 1
ATOM 1306 N N . GLU A 1 164 ? -25.232 -0.614 12.222 1.00 96.56 164 GLU A N 1
ATOM 1307 C CA . GLU A 1 164 ? -26.271 -0.823 11.193 1.00 96.56 164 GLU A CA 1
ATOM 1308 C C . GLU A 1 164 ? -26.590 -2.297 10.885 1.00 96.56 164 GLU A C 1
ATOM 1310 O O . GLU A 1 164 ? -27.104 -2.625 9.825 1.00 96.56 164 GLU A O 1
ATOM 1315 N N . SER A 1 165 ? -26.320 -3.210 11.824 1.00 96.19 165 SER A N 1
ATOM 1316 C CA . SER A 1 165 ? -26.439 -4.662 11.605 1.00 96.19 165 SER A CA 1
ATOM 1317 C C . SER A 1 165 ? -25.537 -5.232 10.498 1.00 96.19 165 SER A C 1
ATOM 1319 O O . SER A 1 165 ? -25.736 -6.374 10.102 1.00 96.19 165 SER A O 1
ATOM 1321 N N . GLU A 1 166 ? -24.541 -4.478 10.020 1.00 96.31 166 GLU A N 1
ATOM 1322 C CA . GLU A 1 166 ? -23.704 -4.866 8.873 1.00 96.31 166 GLU A CA 1
ATOM 1323 C C . GLU A 1 166 ? -22.196 -4.812 9.157 1.00 96.31 166 GLU A C 1
ATOM 1325 O O . GLU A 1 166 ? -21.439 -5.559 8.533 1.00 96.31 166 GLU A O 1
ATOM 1330 N N . ILE A 1 167 ? -21.744 -3.946 10.071 1.00 98.06 167 ILE A N 1
ATOM 1331 C CA . ILE A 1 167 ? -20.321 -3.788 10.407 1.00 98.06 167 ILE A CA 1
ATOM 1332 C C . ILE A 1 167 ? -20.099 -4.259 11.840 1.00 98.06 167 ILE A C 1
ATOM 1334 O O . ILE A 1 167 ? -20.613 -3.660 12.788 1.00 98.06 167 ILE A O 1
ATOM 1338 N N . PHE A 1 168 ? -19.337 -5.336 11.995 1.00 98.50 168 PHE A N 1
ATOM 1339 C CA . PHE A 1 168 ? -18.979 -5.892 13.292 1.00 98.50 168 PHE A CA 1
ATOM 1340 C C . PHE A 1 168 ? -17.689 -5.253 13.801 1.00 98.50 168 PHE A C 1
ATOM 1342 O O . PHE A 1 168 ? -16.657 -5.330 13.141 1.00 98.50 168 PHE A O 1
ATOM 1349 N N . CYS A 1 169 ? -17.749 -4.616 14.966 1.00 98.69 169 CYS A N 1
ATOM 1350 C CA . CYS A 1 169 ? -16.635 -3.883 15.552 1.00 98.69 169 CYS A CA 1
ATOM 1351 C C . CYS A 1 169 ? -16.150 -4.563 16.832 1.00 98.69 169 CYS A C 1
ATOM 1353 O O . CYS A 1 169 ? -16.957 -4.884 17.708 1.00 98.69 169 CYS A O 1
ATOM 1355 N N . LEU A 1 170 ? -14.841 -4.739 16.967 1.00 98.50 170 LEU A N 1
ATOM 1356 C CA . LEU A 1 170 ? -14.194 -5.345 18.131 1.00 98.50 170 LEU A CA 1
ATOM 1357 C C . LEU A 1 170 ? -12.764 -4.824 18.283 1.00 98.50 170 LEU A C 1
ATOM 1359 O O . LEU A 1 170 ? -12.255 -4.154 17.393 1.00 98.50 170 LEU A O 1
ATOM 1363 N N . HIS A 1 171 ? -12.104 -5.139 19.394 1.00 98.56 171 HIS A N 1
ATOM 1364 C CA . HIS A 1 171 ? -10.736 -4.675 19.618 1.00 98.56 171 HIS A CA 1
ATOM 1365 C C . HIS A 1 171 ? -9.697 -5.446 18.792 1.00 98.56 171 HIS A C 1
ATOM 1367 O O . HIS A 1 171 ? -9.046 -4.882 17.910 1.00 98.56 171 HIS A O 1
ATOM 1373 N N . GLY A 1 172 ? -9.568 -6.748 19.068 1.00 97.94 172 GLY A N 1
ATOM 1374 C CA . GLY A 1 172 ? -8.574 -7.631 18.465 1.00 97.94 172 GLY A CA 1
ATOM 1375 C C . GLY A 1 172 ? -9.085 -8.290 17.189 1.00 97.94 172 GLY A C 1
ATOM 1376 O O . GLY A 1 172 ? -8.903 -7.770 16.089 1.00 97.94 172 GLY A O 1
ATOM 1377 N N . GLY A 1 173 ? -9.719 -9.456 17.320 1.00 96.50 173 GLY A N 1
ATOM 1378 C CA . GLY A 1 173 ? -10.033 -10.296 16.167 1.00 96.50 173 GLY A CA 1
ATOM 1379 C C . GLY A 1 173 ? -10.944 -11.479 16.479 1.00 96.50 173 GLY A C 1
ATOM 1380 O O . GLY A 1 173 ? -11.566 -11.543 17.531 1.00 96.50 173 GLY A O 1
ATOM 1381 N N . LEU A 1 174 ? -11.074 -12.411 15.538 1.00 97.88 174 LEU A N 1
ATOM 1382 C CA . LEU A 1 174 ? -12.009 -13.532 15.664 1.00 97.88 174 LEU A CA 1
ATOM 1383 C C . LEU A 1 174 ? -11.471 -14.647 16.580 1.00 97.88 174 LEU A C 1
ATOM 1385 O O . LEU A 1 174 ? -10.276 -14.719 16.853 1.00 97.88 174 LEU A O 1
ATOM 1389 N N . SER A 1 175 ? -12.356 -15.551 17.013 1.00 97.81 175 SER A N 1
ATOM 1390 C CA . SER A 1 175 ? -12.009 -16.747 17.796 1.00 97.81 175 SER A CA 1
ATOM 1391 C C . SER A 1 175 ? -12.432 -18.025 17.066 1.00 97.81 175 SER A C 1
ATOM 1393 O O . SER A 1 175 ? -13.551 -18.067 16.551 1.00 97.81 175 SER A O 1
ATOM 1395 N N . PRO A 1 176 ? -11.630 -19.108 17.098 1.00 97.00 176 PRO A N 1
ATOM 1396 C CA . PRO A 1 176 ? -12.040 -20.410 16.568 1.00 97.00 176 PRO A CA 1
ATOM 1397 C C . PRO A 1 176 ? -13.214 -21.032 17.340 1.00 97.00 176 PRO A C 1
ATOM 1399 O O . PRO A 1 176 ? -13.820 -21.985 16.862 1.00 97.00 176 PRO A O 1
ATOM 1402 N N . SER A 1 177 ? -13.536 -20.512 18.530 1.00 96.31 177 SER A N 1
ATOM 1403 C CA . SER A 1 177 ? -14.652 -20.982 19.364 1.00 96.31 177 SER A CA 1
ATOM 1404 C C . SER A 1 177 ? -15.940 -20.166 19.175 1.00 96.31 177 SER A C 1
ATOM 1406 O O . SER A 1 177 ? -16.916 -20.397 19.889 1.00 96.31 177 SER A O 1
ATOM 1408 N N . ILE A 1 178 ? -15.946 -19.184 18.266 1.00 97.31 178 ILE A N 1
ATOM 1409 C CA . ILE A 1 178 ? -17.070 -18.270 18.034 1.00 97.31 178 ILE A CA 1
ATOM 1410 C C . ILE A 1 178 ? -17.469 -18.343 16.562 1.00 97.31 178 ILE A C 1
ATOM 1412 O O . ILE A 1 178 ? -16.767 -17.837 15.693 1.00 97.31 178 ILE A O 1
ATOM 1416 N N . GLU A 1 179 ? -18.631 -18.928 16.287 1.00 94.88 179 GLU A N 1
ATOM 1417 C CA . GLU A 1 179 ? -19.169 -19.007 14.924 1.00 94.88 179 GLU A CA 1
ATOM 1418 C C . GLU A 1 179 ? -20.167 -17.878 14.643 1.00 94.88 179 GLU A C 1
ATOM 1420 O O . GLU A 1 179 ? -20.267 -17.383 13.519 1.00 94.88 179 GLU A O 1
ATOM 1425 N N . THR A 1 180 ? -20.906 -17.449 15.672 1.00 97.38 180 THR A N 1
ATOM 1426 C CA . THR A 1 180 ? -22.010 -16.494 15.535 1.00 97.38 180 THR A CA 1
ATOM 1427 C C . THR A 1 180 ? -21.940 -15.349 16.542 1.00 97.38 180 THR A C 1
ATOM 1429 O O . THR A 1 180 ? -21.428 -15.501 17.653 1.00 97.38 180 THR A O 1
ATOM 1432 N N . LEU A 1 181 ? -22.546 -14.208 16.196 1.00 97.69 181 LEU A N 1
ATOM 1433 C CA . LEU A 1 181 ? -22.723 -13.080 17.122 1.00 97.69 181 LEU A CA 1
ATOM 1434 C C . LEU A 1 181 ? -23.499 -13.473 18.392 1.00 97.69 181 LEU A C 1
ATOM 1436 O O . LEU A 1 181 ? -23.255 -12.915 19.462 1.00 97.69 181 LEU A O 1
ATOM 1440 N N . ASP A 1 182 ? -24.397 -14.459 18.311 1.00 97.06 182 ASP A N 1
ATOM 1441 C CA . ASP A 1 182 ? -25.134 -14.967 19.473 1.00 97.06 182 ASP A CA 1
ATOM 1442 C C . ASP A 1 182 ? -24.228 -15.663 20.493 1.00 97.06 182 ASP A C 1
ATOM 1444 O O . ASP A 1 182 ? -24.495 -15.589 21.693 1.00 97.06 182 ASP A O 1
ATOM 1448 N N . ASN A 1 183 ? -23.121 -16.280 20.067 1.00 97.06 183 ASN A N 1
ATOM 1449 C CA . ASN A 1 183 ? -22.148 -16.828 21.014 1.00 97.06 183 ASN A CA 1
ATOM 1450 C C . ASN A 1 183 ? -21.552 -15.713 21.889 1.00 97.06 183 ASN A C 1
ATOM 1452 O O . ASN A 1 183 ? -21.425 -15.888 23.098 1.00 97.06 183 ASN A O 1
ATOM 1456 N N . ILE A 1 184 ? -21.282 -14.546 21.296 1.00 97.94 184 ILE A N 1
ATOM 1457 C CA . ILE A 1 184 ? -20.711 -13.381 21.986 1.00 97.94 184 ILE A CA 1
ATOM 1458 C C . ILE A 1 184 ? -21.728 -12.751 22.943 1.00 97.94 184 ILE A C 1
ATOM 1460 O O . ILE A 1 184 ? -21.393 -12.412 24.081 1.00 97.94 184 ILE A O 1
ATOM 1464 N N . ARG A 1 185 ? -22.996 -12.629 22.521 1.00 97.56 185 ARG A N 1
ATOM 1465 C CA . ARG A 1 185 ? -24.085 -12.076 23.354 1.00 97.56 185 ARG A CA 1
ATOM 1466 C C . ARG A 1 185 ? -24.251 -12.805 24.688 1.00 97.56 185 ARG A C 1
ATOM 1468 O O . ARG A 1 185 ? -24.668 -12.180 25.655 1.00 97.56 185 ARG A O 1
ATOM 1475 N N . ASN A 1 186 ? -23.902 -14.090 24.737 1.00 96.00 186 ASN A N 1
ATOM 1476 C CA . ASN A 1 186 ? -24.087 -14.954 25.901 1.00 96.00 186 ASN A CA 1
ATOM 1477 C C . ASN A 1 186 ? -22.877 -15.018 26.853 1.00 96.00 186 ASN A C 1
ATOM 1479 O O . ASN A 1 186 ? -22.938 -15.752 27.838 1.00 96.00 186 ASN A O 1
ATOM 1483 N N . PHE A 1 187 ? -21.781 -14.291 26.596 1.00 95.62 187 PHE A N 1
ATOM 1484 C CA . PHE A 1 187 ? -20.653 -14.276 27.533 1.00 95.62 187 PHE A CA 1
ATOM 1485 C C . PHE A 1 187 ? -20.987 -13.584 28.853 1.00 95.62 187 PHE A C 1
ATOM 1487 O O . PHE A 1 187 ? -21.563 -12.495 28.883 1.00 95.62 187 PHE A O 1
ATOM 1494 N N . ASP A 1 188 ? -20.516 -14.178 29.945 1.00 96.12 188 ASP A N 1
ATOM 1495 C CA . ASP A 1 188 ? -20.369 -13.474 31.211 1.00 96.12 188 ASP A CA 1
ATOM 1496 C C . ASP A 1 188 ? -19.135 -12.568 31.121 1.00 96.12 188 ASP A C 1
ATOM 1498 O O . ASP A 1 188 ? -18.008 -13.023 31.302 1.00 96.12 188 ASP A O 1
ATOM 1502 N N . ARG A 1 189 ? -19.322 -11.301 30.740 1.00 96.81 189 ARG A N 1
ATOM 1503 C CA . ARG A 1 189 ? -18.197 -10.368 30.555 1.00 96.81 189 ARG A CA 1
ATOM 1504 C C . ARG A 1 189 ? -17.664 -9.777 31.862 1.00 96.81 189 ARG A C 1
ATOM 1506 O O . ARG A 1 189 ? -16.550 -9.256 31.849 1.00 96.81 189 ARG A O 1
ATOM 1513 N N . VAL A 1 190 ? -18.442 -9.833 32.953 1.00 97.94 190 VAL A N 1
ATOM 1514 C CA . VAL A 1 190 ? -18.175 -9.105 34.210 1.00 97.94 190 VAL A CA 1
ATOM 1515 C C . VAL A 1 190 ? -17.165 -9.865 35.064 1.00 97.94 190 VAL A C 1
ATOM 1517 O O . VAL A 1 190 ? -17.443 -10.360 36.154 1.00 97.94 190 VAL A O 1
ATOM 1520 N N . GLN A 1 191 ? -15.965 -9.979 34.515 1.00 97.38 191 GLN A N 1
ATOM 1521 C CA . GLN A 1 191 ? -14.819 -10.652 35.096 1.00 97.38 191 GLN A CA 1
ATOM 1522 C C . GLN A 1 191 ? -13.529 -10.100 34.487 1.00 97.38 191 GLN A C 1
ATOM 1524 O O . GLN A 1 191 ? -13.540 -9.454 33.434 1.00 97.38 191 GLN A O 1
ATOM 1529 N N . GLU A 1 192 ? -12.404 -10.400 35.132 1.00 97.44 192 GLU A N 1
ATOM 1530 C CA . GLU A 1 192 ? -11.089 -10.191 34.531 1.00 97.44 192 GLU A CA 1
ATOM 1531 C C . GLU A 1 192 ? -10.968 -11.000 33.232 1.00 97.44 192 GLU A C 1
ATOM 1533 O O . GLU A 1 192 ? -11.452 -12.131 33.155 1.00 97.44 192 GLU A O 1
ATOM 1538 N N . VAL A 1 193 ? -10.296 -10.432 32.226 1.00 96.44 193 VAL A N 1
ATOM 1539 C CA . VAL A 1 193 ? -10.040 -11.125 30.957 1.00 96.44 193 VAL A CA 1
ATOM 1540 C C . VAL A 1 193 ? -9.280 -12.434 31.230 1.00 9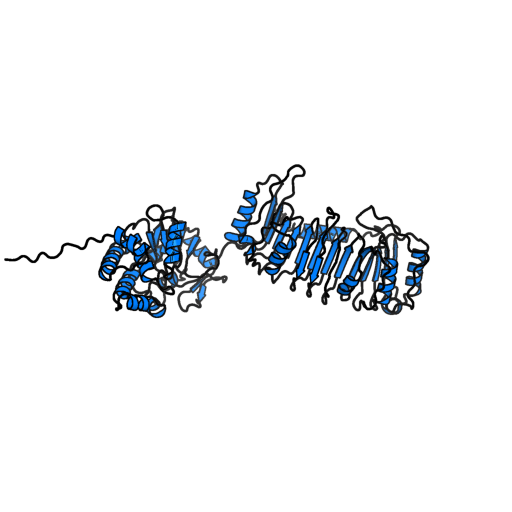6.44 193 VAL A C 1
ATOM 1542 O O . VAL A 1 193 ? -8.189 -12.392 31.806 1.00 96.44 193 VAL A O 1
ATOM 1545 N N . PRO A 1 194 ? -9.818 -13.601 30.829 1.00 95.88 194 PRO A N 1
ATOM 1546 C CA . PRO A 1 194 ? -9.121 -14.872 30.986 1.00 95.88 194 PRO A CA 1
ATOM 1547 C C . PRO A 1 194 ? -7.810 -14.917 30.192 1.00 95.88 194 PRO A C 1
ATOM 1549 O O . PRO A 1 194 ? -7.661 -14.244 29.177 1.00 95.88 194 PRO A O 1
ATOM 1552 N N . HIS A 1 195 ? -6.874 -15.774 30.604 1.00 91.19 195 HIS A N 1
ATOM 1553 C CA . HIS A 1 195 ? -5.621 -15.979 29.864 1.00 91.19 195 HIS A CA 1
ATOM 1554 C C . HIS A 1 195 ? -5.821 -16.667 28.502 1.00 91.19 195 HIS A C 1
ATOM 1556 O O . HIS A 1 195 ? -5.006 -16.494 27.601 1.00 91.19 195 HIS A O 1
ATOM 1562 N N . GLU A 1 196 ? -6.898 -17.436 28.348 1.00 93.44 196 GLU A N 1
ATOM 1563 C CA . GLU A 1 196 ? -7.243 -18.175 27.133 1.00 93.44 196 GLU A CA 1
ATOM 1564 C C . GLU A 1 196 ? -8.764 -18.256 26.948 1.00 93.44 196 GLU A C 1
ATOM 1566 O O . GLU A 1 196 ? -9.535 -17.996 27.875 1.00 93.44 196 GLU A O 1
ATOM 1571 N N . GLY A 1 197 ? -9.196 -18.650 25.751 1.00 95.81 197 GLY A N 1
ATOM 1572 C CA . GLY A 1 197 ? -10.603 -18.834 25.415 1.00 95.81 197 GLY A CA 1
ATOM 1573 C C . GLY A 1 197 ? -11.218 -17.629 24.700 1.00 95.81 197 GLY A C 1
ATOM 1574 O O . GLY A 1 197 ? -10.561 -16.613 24.479 1.00 95.81 197 GLY A O 1
ATOM 1575 N N . PRO A 1 198 ? -12.508 -17.710 24.345 1.00 96.69 198 PRO A N 1
ATOM 1576 C CA . PRO A 1 198 ? -13.095 -16.839 23.333 1.00 96.69 198 PRO A CA 1
ATOM 1577 C C . PRO A 1 198 ? -13.125 -15.350 23.707 1.00 96.69 198 PRO A C 1
ATOM 1579 O O . PRO A 1 198 ? -12.991 -14.502 22.830 1.00 96.69 198 PRO A O 1
ATOM 1582 N N . MET A 1 199 ? -13.257 -15.005 24.993 1.00 97.81 199 MET A N 1
ATOM 1583 C CA . MET A 1 199 ? -13.169 -13.607 25.440 1.00 97.81 199 MET A CA 1
ATOM 1584 C C . MET A 1 199 ? -11.745 -13.053 25.295 1.00 97.81 199 MET A C 1
ATOM 1586 O O . MET A 1 199 ? -11.584 -11.906 24.893 1.00 97.81 199 MET A O 1
ATOM 1590 N N . CYS A 1 200 ? -10.722 -13.863 25.588 1.00 97.81 200 CYS A N 1
ATOM 1591 C CA . CYS A 1 200 ? -9.324 -13.500 25.351 1.00 97.81 200 CYS A CA 1
ATOM 1592 C C . CYS A 1 200 ? -9.077 -13.315 23.848 1.00 97.81 200 CYS A C 1
ATOM 1594 O O . CYS A 1 200 ? -8.562 -12.286 23.418 1.00 97.81 200 CYS A O 1
ATOM 1596 N N . ASP A 1 201 ? -9.538 -14.267 23.038 1.00 98.19 201 ASP A N 1
ATOM 1597 C CA . ASP A 1 201 ? -9.357 -14.252 21.589 1.00 98.19 201 ASP A CA 1
ATOM 1598 C C . ASP A 1 201 ? -9.940 -12.989 20.934 1.00 98.19 201 ASP A C 1
ATOM 1600 O O . ASP A 1 201 ? -9.270 -12.394 20.089 1.00 98.19 201 ASP A O 1
ATOM 1604 N N . LEU A 1 202 ? -11.134 -12.538 21.353 1.00 98.38 202 LEU A N 1
ATOM 1605 C CA . LEU A 1 202 ? -11.762 -11.309 20.842 1.00 98.38 202 LEU A CA 1
ATOM 1606 C C . LEU A 1 202 ? -10.911 -10.050 21.066 1.00 98.38 202 LEU A C 1
ATOM 1608 O O . LEU A 1 202 ? -10.977 -9.104 20.279 1.00 98.38 202 LEU A O 1
ATOM 1612 N N . LEU A 1 203 ? -10.107 -10.038 22.130 1.00 98.31 203 LEU A N 1
ATOM 1613 C CA . LEU A 1 203 ? -9.288 -8.894 22.527 1.00 98.31 203 LEU A CA 1
ATOM 1614 C C . LEU A 1 203 ? -7.845 -8.973 22.007 1.00 98.31 203 LEU A C 1
ATOM 1616 O O . LEU A 1 203 ? -7.179 -7.947 21.960 1.00 98.31 203 LEU A O 1
ATOM 1620 N N . TRP A 1 204 ? -7.362 -10.158 21.615 1.00 98.19 204 TRP A N 1
ATOM 1621 C CA . TRP A 1 204 ? -5.938 -10.396 21.323 1.00 98.19 204 TRP A CA 1
ATOM 1622 C C . TRP A 1 204 ? -5.625 -10.960 19.932 1.00 98.19 204 TRP A C 1
ATOM 1624 O O . TRP A 1 204 ? -4.453 -11.015 19.556 1.00 98.19 204 TRP A O 1
ATOM 1634 N N . SER A 1 205 ? -6.622 -11.432 19.182 1.00 98.06 205 SER A N 1
ATOM 1635 C CA . SER A 1 205 ? -6.375 -12.071 17.881 1.00 98.06 205 SER A CA 1
ATOM 1636 C C . SER A 1 205 ? -6.074 -11.056 16.775 1.00 98.06 205 SER A C 1
ATOM 1638 O O . SER A 1 205 ? -6.578 -9.937 16.796 1.00 98.06 205 SER A O 1
ATOM 1640 N N . ASP A 1 206 ? -5.290 -11.464 15.775 1.00 97.00 206 ASP A N 1
ATOM 1641 C CA . ASP A 1 206 ? -4.866 -10.621 14.649 1.00 97.00 206 ASP A CA 1
ATOM 1642 C C . ASP A 1 206 ? -5.127 -11.296 13.284 1.00 97.00 206 ASP A C 1
ATOM 1644 O O . ASP A 1 206 ? -4.998 -12.515 13.171 1.00 97.00 206 ASP A O 1
ATOM 1648 N N . PRO A 1 207 ? -5.444 -10.547 12.213 1.00 95.06 207 PRO A N 1
ATOM 1649 C CA . PRO A 1 207 ? -5.441 -11.080 10.858 1.00 95.06 207 PRO A CA 1
ATOM 1650 C C . PRO A 1 207 ? -4.003 -11.365 10.390 1.00 95.06 207 PRO A C 1
ATOM 1652 O O . PRO A 1 207 ? -3.047 -10.732 10.846 1.00 95.06 207 PRO A O 1
ATOM 1655 N N . ASP A 1 208 ? -3.849 -12.310 9.467 1.00 90.88 208 ASP A N 1
ATOM 1656 C CA . ASP A 1 208 ? -2.575 -12.704 8.856 1.00 90.88 208 ASP A CA 1
ATOM 1657 C C . ASP A 1 208 ? -2.831 -13.194 7.418 1.00 90.88 208 ASP A C 1
ATOM 1659 O O . ASP A 1 208 ? -3.869 -13.783 7.141 1.00 90.88 208 ASP A O 1
ATOM 1663 N N . ASP A 1 209 ? -1.866 -13.041 6.509 1.00 83.25 209 ASP A N 1
ATOM 1664 C CA . ASP A 1 209 ? -1.972 -13.439 5.089 1.00 83.25 209 ASP A CA 1
ATOM 1665 C C . ASP A 1 209 ? -2.009 -14.981 4.887 1.00 83.25 209 ASP A C 1
ATOM 1667 O O . ASP A 1 209 ? -1.925 -15.488 3.765 1.00 83.25 209 ASP A O 1
ATOM 1671 N N . ARG A 1 210 ? -2.114 -15.761 5.972 1.00 86.81 210 ARG A N 1
ATOM 1672 C CA . ARG A 1 210 ? -2.219 -17.227 5.937 1.00 86.81 210 ARG A CA 1
ATOM 1673 C C . ARG A 1 210 ? -3.631 -17.689 5.575 1.00 86.81 210 ARG A C 1
ATOM 1675 O O . ARG A 1 210 ? -4.580 -16.924 5.610 1.00 86.81 210 ARG A O 1
ATOM 1682 N N . CYS A 1 211 ? -3.767 -18.982 5.297 1.00 90.50 211 CYS A N 1
ATOM 1683 C CA . CYS A 1 211 ? -5.066 -19.652 5.227 1.00 90.50 211 CYS A CA 1
ATOM 1684 C C . CYS A 1 211 ? -5.395 -20.291 6.586 1.00 90.50 211 CYS A C 1
ATOM 1686 O O . CYS A 1 211 ? -4.524 -20.924 7.194 1.00 90.50 211 CYS A O 1
ATOM 1688 N N . GLY A 1 212 ? -6.636 -20.144 7.046 1.00 95.06 212 GLY A N 1
ATOM 1689 C CA . GLY A 1 212 ? -7.141 -20.712 8.290 1.00 95.06 212 GLY A CA 1
ATOM 1690 C C . GLY A 1 212 ? -6.600 -20.037 9.553 1.00 95.06 212 GLY A C 1
ATOM 1691 O O . GLY A 1 212 ? -6.155 -18.889 9.547 1.00 95.06 212 GLY A O 1
ATOM 1692 N N . TRP A 1 213 ? -6.639 -20.771 10.667 1.00 97.00 213 TRP A N 1
ATOM 1693 C CA . TRP A 1 213 ? -6.158 -20.313 11.973 1.00 97.00 213 TRP A CA 1
ATOM 1694 C C . TRP A 1 213 ? -4.658 -20.567 12.174 1.00 97.00 213 TRP A C 1
ATOM 1696 O O . TRP A 1 213 ? -4.095 -21.556 11.701 1.00 97.00 213 TRP A O 1
ATOM 1706 N N . GLY A 1 214 ? -4.009 -19.703 12.948 1.00 95.69 214 GLY A N 1
ATOM 1707 C CA . GLY A 1 214 ? -2.615 -19.809 13.356 1.00 95.69 214 GLY A CA 1
ATOM 1708 C C . GLY A 1 214 ? -2.402 -19.432 14.819 1.00 95.69 214 GLY A C 1
ATOM 1709 O O . GLY A 1 214 ? -3.238 -18.793 15.451 1.00 95.69 214 GLY A O 1
ATOM 1710 N N . ILE A 1 215 ? -1.264 -19.848 15.377 1.00 93.75 215 ILE A N 1
ATOM 1711 C CA . ILE A 1 215 ? -0.877 -19.483 16.745 1.00 93.75 215 ILE A CA 1
ATOM 1712 C C . ILE A 1 215 ? -0.442 -18.016 16.757 1.00 93.75 215 ILE A C 1
ATOM 1714 O O . ILE A 1 215 ? 0.428 -17.625 15.974 1.00 93.75 215 ILE A O 1
ATOM 1718 N N . SER A 1 216 ? -1.017 -17.228 17.668 1.00 94.38 216 SER A N 1
ATOM 1719 C CA . SER A 1 216 ? -0.656 -15.822 17.829 1.00 94.38 216 SER A CA 1
ATOM 1720 C C . SER A 1 216 ? 0.765 -15.659 18.382 1.00 94.38 216 SER A C 1
ATOM 1722 O O . SER A 1 216 ? 1.101 -16.261 19.408 1.00 94.38 216 SER A O 1
ATOM 1724 N N . PRO A 1 217 ? 1.606 -14.795 17.779 1.00 91.00 217 PRO A N 1
ATOM 1725 C CA . PRO A 1 217 ? 2.923 -14.471 18.324 1.00 91.00 217 PRO A CA 1
ATOM 1726 C C . PRO A 1 217 ? 2.841 -13.661 19.628 1.00 91.00 217 PRO A C 1
ATOM 1728 O O . PRO A 1 217 ? 3.853 -13.510 20.309 1.00 91.00 217 PRO A O 1
ATOM 1731 N N . ARG A 1 218 ? 1.657 -13.151 19.998 1.00 91.00 218 ARG A N 1
ATOM 1732 C CA . ARG A 1 218 ? 1.439 -12.411 21.251 1.00 91.00 218 ARG A CA 1
ATOM 1733 C C . ARG A 1 218 ? 1.441 -13.306 22.489 1.00 91.00 218 ARG A C 1
ATOM 1735 O O . ARG A 1 218 ? 1.545 -12.794 23.597 1.00 91.00 218 ARG A O 1
ATOM 1742 N N . GLY A 1 219 ? 1.310 -14.624 22.311 1.00 91.69 219 GLY A N 1
ATOM 1743 C CA . GLY A 1 219 ? 1.117 -15.573 23.412 1.00 91.69 219 GLY A CA 1
ATOM 1744 C C . GLY A 1 219 ? -0.315 -15.611 23.964 1.00 91.69 219 GLY A C 1
ATOM 1745 O O . GLY A 1 219 ? -0.551 -16.292 24.956 1.00 91.69 219 GLY A O 1
ATOM 1746 N N . ALA A 1 220 ? -1.250 -14.906 23.320 1.00 94.12 220 ALA A N 1
ATOM 1747 C CA . ALA A 1 220 ? -2.686 -14.890 23.591 1.00 94.12 220 ALA A CA 1
ATOM 1748 C C . ALA A 1 220 ? -3.451 -14.669 22.271 1.00 94.12 220 ALA A C 1
ATOM 1750 O O . ALA A 1 220 ? -2.935 -14.005 21.365 1.00 94.12 220 ALA A O 1
ATOM 1751 N N . GLY A 1 221 ? -4.658 -15.227 22.161 1.00 95.94 221 GLY A N 1
ATOM 1752 C CA . GLY A 1 221 ? -5.455 -15.209 20.931 1.00 95.94 221 GLY A CA 1
ATOM 1753 C C . GLY A 1 221 ? -4.856 -16.031 19.783 1.00 95.94 221 GLY A C 1
ATOM 1754 O O . GLY A 1 221 ? -3.960 -16.861 19.970 1.00 95.94 221 GLY A O 1
ATOM 1755 N N . TYR A 1 222 ? -5.341 -15.773 18.569 1.00 97.31 222 TYR A N 1
ATOM 1756 C CA . TYR A 1 222 ? -4.951 -16.477 17.344 1.00 97.31 222 TYR A CA 1
ATOM 1757 C C . TYR A 1 222 ? -4.565 -15.508 16.225 1.00 97.31 222 TYR A C 1
ATOM 1759 O O . TYR A 1 222 ? -4.927 -14.334 16.248 1.00 97.31 222 TYR A O 1
ATOM 1767 N N . THR A 1 223 ? -3.853 -16.012 15.218 1.00 97.25 223 THR A N 1
ATOM 1768 C CA . THR A 1 223 ? -3.870 -15.390 13.891 1.00 97.25 223 THR A CA 1
ATOM 1769 C C . THR A 1 223 ? -4.923 -16.045 13.008 1.00 97.25 223 THR A C 1
ATOM 1771 O O . THR A 1 223 ? -5.212 -17.231 13.176 1.00 97.25 223 THR A O 1
ATOM 1774 N N . PHE A 1 224 ? -5.514 -15.306 12.073 1.00 96.94 224 PHE A N 1
ATOM 1775 C CA . PHE A 1 224 ? -6.522 -15.860 11.166 1.00 96.94 224 PHE A CA 1
ATOM 1776 C C . PHE A 1 224 ? -6.425 -15.294 9.753 1.00 96.94 224 PHE A C 1
ATOM 1778 O O . PHE A 1 224 ? -6.124 -14.119 9.569 1.00 96.94 224 PHE A O 1
ATOM 1785 N N . GLY A 1 225 ? -6.697 -16.157 8.777 1.00 95.00 225 GLY A N 1
ATOM 1786 C CA . GLY A 1 225 ? -6.692 -15.841 7.357 1.00 95.00 225 GLY A CA 1
ATOM 1787 C C . GLY A 1 225 ? -7.947 -15.153 6.834 1.00 95.00 225 GLY A C 1
ATOM 1788 O O . GLY A 1 225 ? -8.975 -15.057 7.515 1.00 95.00 225 GLY A O 1
ATOM 1789 N N . GLN A 1 226 ? -7.868 -14.725 5.573 1.00 93.06 226 GLN A N 1
ATOM 1790 C CA . GLN A 1 226 ? -8.988 -14.143 4.829 1.00 93.06 226 GLN A CA 1
ATOM 1791 C C . GLN A 1 226 ? -10.207 -15.069 4.792 1.00 93.06 226 GLN A C 1
ATOM 1793 O O . GLN A 1 226 ? -11.324 -14.611 5.036 1.00 93.06 226 GLN A O 1
ATOM 1798 N N . ASP A 1 227 ? -9.982 -16.365 4.587 1.00 93.12 227 ASP A N 1
ATOM 1799 C CA . ASP A 1 227 ? -11.012 -17.402 4.554 1.00 93.12 227 ASP A CA 1
ATOM 1800 C C . ASP A 1 227 ? -11.854 -17.434 5.839 1.00 93.12 227 ASP A C 1
ATOM 1802 O O . ASP A 1 227 ? -13.079 -17.543 5.779 1.00 93.12 227 ASP A O 1
ATOM 1806 N N . ILE A 1 228 ? -11.217 -17.245 7.000 1.00 96.81 228 ILE A N 1
ATOM 1807 C CA . ILE A 1 228 ? -11.898 -17.202 8.298 1.00 96.81 228 ILE A CA 1
ATOM 1808 C C . ILE A 1 228 ? -12.780 -15.957 8.415 1.00 96.81 228 ILE A C 1
ATOM 1810 O O . ILE A 1 228 ? -13.948 -16.058 8.800 1.00 96.81 228 ILE A O 1
ATOM 1814 N N . SER A 1 229 ? -12.251 -14.778 8.071 1.00 95.31 229 SER A N 1
ATOM 1815 C CA . SER A 1 229 ? -13.032 -13.535 8.126 1.00 95.31 229 SER A CA 1
ATOM 1816 C C . SER A 1 229 ? -14.199 -13.526 7.136 1.00 95.31 229 SER A C 1
ATOM 1818 O O . SER A 1 229 ? -15.291 -13.077 7.483 1.00 95.31 229 SER A O 1
ATOM 1820 N N . GLU A 1 230 ? -14.005 -14.063 5.930 1.00 94.00 230 GLU A N 1
ATOM 1821 C CA . GLU A 1 230 ? -15.056 -14.187 4.919 1.00 94.00 230 GLU A CA 1
ATOM 1822 C C . GLU A 1 230 ? -16.147 -15.161 5.364 1.00 94.00 230 GLU A C 1
ATOM 1824 O O . GLU A 1 230 ? -17.334 -14.838 5.278 1.00 94.00 230 GLU A O 1
ATOM 1829 N N . GLN A 1 231 ? -15.763 -16.320 5.908 1.00 96.00 231 GLN A N 1
ATOM 1830 C CA . GLN A 1 231 ? -16.711 -17.294 6.442 1.00 96.00 231 GLN A CA 1
ATOM 1831 C C . GLN A 1 231 ? -17.528 -16.709 7.599 1.00 96.00 231 GLN A C 1
ATOM 1833 O O . GLN A 1 231 ? -18.749 -16.900 7.646 1.00 96.00 231 GLN A O 1
ATOM 1838 N N . PHE A 1 232 ? -16.884 -15.990 8.523 1.00 97.50 232 PHE A N 1
ATOM 1839 C CA . PHE A 1 232 ? -17.566 -15.353 9.647 1.00 97.50 232 PHE A CA 1
ATOM 1840 C C . PHE A 1 232 ? -18.556 -14.287 9.169 1.00 97.50 232 PHE A C 1
ATOM 1842 O O . PHE A 1 232 ? -19.714 -14.291 9.597 1.00 97.50 232 PHE A O 1
ATOM 1849 N N . ASN A 1 233 ? -18.135 -13.426 8.236 1.00 97.00 233 ASN A N 1
ATOM 1850 C CA . ASN A 1 233 ? -18.997 -12.402 7.653 1.00 97.00 233 ASN A CA 1
ATOM 1851 C C . ASN A 1 233 ? -20.200 -13.013 6.938 1.00 97.00 233 ASN A C 1
ATOM 1853 O O . ASN A 1 233 ? -21.336 -12.620 7.199 1.00 97.00 233 ASN A O 1
ATOM 1857 N N . HIS A 1 234 ? -19.971 -14.025 6.101 1.00 96.19 234 HIS A N 1
ATOM 1858 C CA . HIS A 1 234 ? -21.034 -14.730 5.394 1.00 96.19 234 HIS A CA 1
ATOM 1859 C C . HIS A 1 234 ? -22.042 -15.362 6.365 1.00 96.19 234 HIS A C 1
ATOM 1861 O O . HIS A 1 234 ? -23.249 -15.183 6.217 1.00 96.19 234 HIS A O 1
ATOM 1867 N N . SER A 1 235 ? -21.555 -16.061 7.395 1.00 97.00 235 SER A N 1
ATOM 1868 C CA . SER A 1 235 ? -22.408 -16.763 8.368 1.00 97.00 235 SER A CA 1
ATOM 1869 C C . SER A 1 235 ? -23.251 -15.811 9.220 1.00 97.00 235 SER A C 1
ATOM 1871 O O . SER A 1 235 ? -24.351 -16.168 9.635 1.00 97.00 235 SER A O 1
ATOM 1873 N N . ASN A 1 236 ? -22.762 -14.589 9.450 1.00 97.69 236 ASN A N 1
ATOM 1874 C CA . ASN A 1 236 ? -23.422 -13.582 10.282 1.00 97.69 236 ASN A CA 1
ATOM 1875 C C . ASN A 1 236 ? -24.089 -12.456 9.475 1.00 97.69 236 ASN A C 1
ATOM 1877 O O . ASN A 1 236 ? -24.578 -11.499 10.070 1.00 97.69 236 ASN A O 1
ATOM 1881 N N . SER A 1 237 ? -24.147 -12.572 8.141 1.00 97.25 237 SER A N 1
ATOM 1882 C CA . SER A 1 237 ? -24.693 -11.543 7.236 1.00 97.25 237 SER A CA 1
ATOM 1883 C C . SER A 1 237 ? -24.033 -10.163 7.399 1.00 97.25 237 SER A C 1
ATOM 1885 O O . SER A 1 237 ? -24.698 -9.132 7.332 1.00 97.25 237 SER A O 1
ATOM 1887 N N . LEU A 1 238 ? -22.718 -10.148 7.615 1.00 97.38 238 LEU A N 1
ATOM 1888 C CA . LEU A 1 238 ? -21.916 -8.938 7.785 1.00 97.38 238 LEU A CA 1
ATOM 1889 C C . LEU A 1 238 ? -21.221 -8.554 6.480 1.00 97.38 238 LEU A C 1
ATOM 1891 O O . LEU A 1 238 ? -20.891 -9.403 5.651 1.00 97.38 238 LEU A O 1
ATOM 1895 N N . LYS A 1 239 ? -20.946 -7.260 6.329 1.00 93.31 239 LYS A N 1
ATOM 1896 C CA . LYS A 1 239 ? -20.157 -6.711 5.220 1.00 93.31 239 LYS A CA 1
ATOM 1897 C C . LYS A 1 239 ? -18.701 -6.477 5.598 1.00 93.31 239 LYS A C 1
ATOM 1899 O O . LYS A 1 239 ? -17.838 -6.524 4.728 1.00 93.31 239 LYS A O 1
ATOM 1904 N N . LEU A 1 240 ? -18.435 -6.178 6.869 1.00 94.31 240 LEU A N 1
ATOM 1905 C CA . LEU A 1 240 ? -17.123 -5.737 7.329 1.00 94.31 240 LEU A CA 1
ATOM 1906 C C . LEU A 1 240 ? -16.896 -6.098 8.797 1.00 94.31 240 LEU A C 1
ATOM 1908 O O . LEU A 1 240 ? -17.810 -6.007 9.617 1.00 94.31 240 LEU A O 1
ATOM 1912 N N . ILE A 1 241 ? -15.644 -6.424 9.115 1.00 97.06 241 ILE A N 1
ATOM 1913 C CA . ILE A 1 241 ? -15.122 -6.474 10.479 1.00 97.06 241 ILE A CA 1
ATOM 1914 C C . ILE A 1 241 ? -14.200 -5.265 10.652 1.00 97.06 241 ILE A C 1
ATOM 1916 O O . ILE A 1 241 ? -13.200 -5.155 9.946 1.00 97.06 241 ILE A O 1
ATOM 1920 N N . ALA A 1 242 ? -14.536 -4.356 11.563 1.00 97.31 242 ALA A N 1
ATOM 1921 C CA . ALA A 1 242 ? -13.696 -3.224 11.938 1.00 97.31 242 ALA A CA 1
ATOM 1922 C C . ALA A 1 242 ? -12.987 -3.532 13.262 1.00 97.31 242 ALA A C 1
ATOM 1924 O O . ALA A 1 242 ? -13.628 -3.945 14.227 1.00 97.31 242 ALA A O 1
ATOM 1925 N N . ARG A 1 243 ? -11.666 -3.340 13.310 1.00 97.50 243 ARG A N 1
ATOM 1926 C CA . ARG A 1 243 ? -10.849 -3.648 14.492 1.00 97.50 243 ARG A CA 1
ATOM 1927 C C . ARG A 1 243 ? -9.786 -2.590 14.787 1.00 97.50 243 ARG A C 1
ATOM 1929 O O . ARG A 1 243 ? -9.529 -1.737 13.939 1.00 97.50 243 ARG A O 1
ATOM 1936 N N . ALA A 1 244 ? -9.165 -2.674 15.965 1.00 97.06 244 ALA A N 1
ATOM 1937 C CA . ALA A 1 244 ? -8.108 -1.774 16.449 1.00 97.06 244 ALA A CA 1
ATOM 1938 C C . ALA A 1 244 ? -6.805 -2.553 16.722 1.00 97.06 244 ALA A C 1
ATOM 1940 O O . ALA A 1 244 ? -6.455 -3.372 15.888 1.00 97.06 244 ALA A O 1
ATOM 1941 N N . HIS A 1 245 ? -6.074 -2.362 17.824 1.00 97.06 245 HIS A N 1
ATOM 1942 C CA . HIS A 1 245 ? -5.051 -3.275 18.384 1.00 97.06 245 HIS A CA 1
ATOM 1943 C C . HIS A 1 245 ? -3.732 -3.523 17.592 1.00 97.06 245 HIS A C 1
ATOM 1945 O O . HIS A 1 245 ? -2.764 -4.091 18.120 1.00 97.06 245 HIS A O 1
ATOM 1951 N N . GLN A 1 246 ? -3.638 -3.121 16.321 1.00 94.00 246 GLN A N 1
ATOM 1952 C CA . GLN A 1 246 ? -2.400 -3.148 15.531 1.00 94.00 246 GLN A CA 1
ATOM 1953 C C . GLN A 1 246 ? -2.054 -1.745 15.031 1.00 94.00 246 GLN A C 1
ATOM 1955 O O . GLN A 1 246 ? -2.854 -1.100 14.357 1.00 94.00 246 GLN A O 1
ATOM 1960 N N . LEU A 1 247 ? -0.826 -1.301 15.320 1.00 89.31 247 LEU A N 1
ATOM 1961 C CA . LEU A 1 247 ? -0.290 -0.052 14.785 1.00 89.31 247 LEU A CA 1
ATOM 1962 C C . LEU A 1 247 ? -0.209 -0.129 13.255 1.00 89.31 247 LEU A C 1
ATOM 1964 O O . LEU A 1 247 ? 0.444 -1.017 12.705 1.00 89.31 247 LEU A O 1
ATOM 1968 N N . VAL A 1 248 ? -0.797 0.859 12.588 1.00 85.00 248 VAL A N 1
ATOM 1969 C CA . VAL A 1 248 ? -0.719 1.059 11.138 1.00 85.00 248 VAL A CA 1
ATOM 1970 C C . VAL A 1 248 ? -0.299 2.498 10.855 1.00 85.00 248 VAL A C 1
ATOM 1972 O O . VAL A 1 248 ? -0.756 3.428 11.516 1.00 85.00 248 VAL A O 1
ATOM 1975 N N . MET A 1 249 ? 0.609 2.689 9.897 1.00 77.06 249 MET A N 1
ATOM 1976 C CA . MET A 1 249 ? 1.269 3.986 9.690 1.00 77.06 249 MET A CA 1
ATOM 1977 C C . MET A 1 249 ? 0.310 5.086 9.224 1.00 77.06 249 MET A C 1
ATOM 1979 O O . MET A 1 249 ? 0.452 6.228 9.652 1.00 77.06 249 MET A O 1
ATOM 1983 N N . ASP A 1 250 ? -0.677 4.731 8.400 1.00 77.12 250 ASP A N 1
ATOM 1984 C CA . ASP A 1 250 ? -1.651 5.672 7.830 1.00 77.12 250 ASP A CA 1
ATOM 1985 C C . ASP A 1 250 ? -2.915 5.826 8.703 1.00 77.12 250 ASP A C 1
ATOM 1987 O O . ASP A 1 250 ? -3.888 6.463 8.306 1.00 77.12 250 ASP A O 1
ATOM 1991 N N . GLY A 1 251 ? -2.924 5.233 9.904 1.00 84.75 251 GLY A N 1
ATOM 1992 C CA . GLY A 1 251 ? -4.044 5.287 10.852 1.00 84.75 251 GLY A CA 1
ATOM 1993 C C . GLY A 1 251 ? -5.184 4.295 10.582 1.00 84.75 251 GLY A C 1
ATOM 1994 O O . GLY A 1 251 ? -5.992 4.056 11.474 1.00 84.75 251 GLY A O 1
ATOM 1995 N N . PHE A 1 252 ? -5.233 3.665 9.403 1.00 88.12 252 PHE A N 1
ATOM 1996 C CA . PHE A 1 252 ? -6.124 2.541 9.091 1.00 88.12 252 PHE A CA 1
ATOM 1997 C C . PHE A 1 252 ? -5.485 1.593 8.059 1.00 88.12 252 PHE A C 1
ATOM 1999 O O . PHE A 1 252 ? -4.512 1.951 7.399 1.00 88.12 252 PHE A O 1
ATOM 2006 N N . ASN A 1 253 ? -6.015 0.373 7.927 1.00 84.00 253 ASN A N 1
ATOM 2007 C CA . ASN A 1 253 ? -5.605 -0.597 6.908 1.00 84.00 253 ASN A CA 1
ATOM 2008 C C . ASN A 1 253 ? -6.775 -1.527 6.542 1.00 84.00 253 ASN A C 1
ATOM 2010 O O . ASN A 1 253 ? -7.523 -1.950 7.424 1.00 84.00 253 ASN A O 1
ATOM 2014 N N . TRP A 1 254 ? -6.897 -1.890 5.265 1.00 83.94 254 TRP A N 1
ATOM 2015 C CA . TRP A 1 254 ? -7.850 -2.890 4.782 1.00 83.94 254 TRP A CA 1
ATOM 2016 C C . TRP A 1 254 ? -7.176 -4.264 4.689 1.00 83.94 254 TRP A C 1
ATOM 2018 O O . TRP A 1 254 ? -6.623 -4.652 3.659 1.00 83.94 254 TRP A O 1
ATOM 2028 N N . ALA A 1 255 ? -7.211 -5.012 5.793 1.00 80.06 255 ALA A N 1
ATOM 2029 C CA . ALA A 1 255 ? -6.748 -6.397 5.821 1.00 80.06 255 ALA A CA 1
ATOM 2030 C C . ALA A 1 255 ? -7.712 -7.315 5.051 1.00 80.06 255 ALA A C 1
ATOM 2032 O O . ALA A 1 255 ? -8.920 -7.081 5.045 1.00 80.06 255 ALA A O 1
ATOM 2033 N N . HIS A 1 256 ? -7.175 -8.359 4.409 1.00 81.69 256 HIS A N 1
ATOM 2034 C CA . HIS A 1 256 ? -7.956 -9.333 3.627 1.00 81.69 256 HIS A CA 1
ATOM 2035 C C . HIS A 1 256 ? -8.829 -8.697 2.524 1.00 81.69 256 HIS A C 1
ATOM 2037 O O . HIS A 1 256 ? -9.868 -9.234 2.145 1.00 81.69 256 HIS A O 1
ATOM 2043 N N . ALA A 1 257 ? -8.421 -7.530 2.014 1.00 74.50 257 ALA A N 1
ATOM 2044 C CA . ALA A 1 257 ? -9.127 -6.860 0.936 1.00 74.50 257 ALA A CA 1
ATOM 2045 C C . ALA A 1 257 ? -9.023 -7.657 -0.377 1.00 74.50 257 ALA A C 1
ATOM 2047 O O . ALA A 1 257 ? -7.976 -8.262 -0.643 1.00 74.50 257 ALA A O 1
ATOM 2048 N N . PRO A 1 258 ? -10.056 -7.614 -1.242 1.00 76.38 258 PRO A N 1
ATOM 2049 C CA . PRO A 1 258 ? -9.987 -8.230 -2.559 1.00 76.38 258 PRO A CA 1
ATOM 2050 C C . PRO A 1 258 ? -8.777 -7.718 -3.342 1.00 76.38 258 PRO A C 1
ATOM 2052 O O . PRO A 1 258 ? -8.458 -6.525 -3.309 1.00 76.38 258 PRO A O 1
ATOM 2055 N N . VAL A 1 259 ? -8.119 -8.622 -4.064 1.00 84.00 259 VAL A N 1
ATOM 2056 C CA . VAL A 1 259 ? -7.006 -8.278 -4.949 1.00 84.00 259 VAL A CA 1
ATOM 2057 C C . VAL A 1 259 ? -7.568 -7.802 -6.283 1.00 84.00 259 VAL A C 1
ATOM 2059 O O . VAL A 1 259 ? -8.353 -8.504 -6.918 1.00 84.00 259 VAL A O 1
ATOM 2062 N N . ILE A 1 260 ? -7.144 -6.621 -6.725 1.00 89.62 260 ILE A N 1
ATOM 2063 C CA . ILE A 1 260 ? -7.334 -6.181 -8.107 1.00 89.62 260 ILE A CA 1
ATOM 2064 C C . ILE A 1 260 ? -6.036 -6.498 -8.841 1.00 89.62 260 ILE A C 1
ATOM 2066 O O . ILE A 1 260 ? -5.042 -5.788 -8.690 1.00 89.62 260 ILE A O 1
ATOM 2070 N N . GLU A 1 261 ? -6.035 -7.574 -9.630 1.00 91.12 261 GLU A N 1
ATOM 2071 C CA . GLU A 1 261 ? -4.865 -7.955 -10.431 1.00 91.12 261 GLU A CA 1
ATOM 2072 C C . GLU A 1 261 ? -4.496 -6.842 -11.420 1.00 91.12 261 GLU A C 1
ATOM 2074 O O . GLU A 1 261 ? -3.337 -6.443 -11.512 1.00 91.12 261 GLU A O 1
ATOM 2079 N N . ILE A 1 262 ? -5.491 -6.294 -12.128 1.00 94.62 262 ILE A N 1
ATOM 2080 C CA . ILE A 1 262 ? -5.304 -5.197 -13.082 1.00 94.62 262 ILE A CA 1
ATOM 2081 C C . ILE A 1 262 ? -6.487 -4.230 -13.005 1.00 94.62 262 ILE A C 1
ATOM 2083 O O . ILE A 1 262 ? -7.630 -4.607 -13.266 1.00 94.62 262 ILE A O 1
ATOM 2087 N N . LEU A 1 263 ? -6.202 -2.960 -12.722 1.00 94.94 263 LEU A N 1
ATOM 2088 C CA . LEU A 1 263 ? -7.100 -1.843 -12.990 1.00 94.94 263 LEU A CA 1
ATOM 2089 C C . LEU A 1 263 ? -6.753 -1.258 -14.363 1.00 94.94 263 LEU A C 1
ATOM 2091 O O . LEU A 1 263 ? -5.753 -0.555 -14.508 1.00 94.94 263 LEU A O 1
ATOM 2095 N N . TYR A 1 264 ? -7.573 -1.564 -15.368 1.00 93.88 264 TYR A N 1
ATOM 2096 C CA . TYR A 1 264 ? -7.380 -1.097 -16.741 1.00 93.88 264 TYR A CA 1
ATOM 2097 C C . TYR A 1 264 ? -8.346 0.044 -17.079 1.00 93.88 264 TYR A C 1
ATOM 2099 O O . TYR A 1 264 ? -9.564 -0.138 -17.078 1.00 93.88 264 TYR A O 1
ATOM 2107 N N . LEU A 1 265 ? -7.798 1.214 -17.399 1.00 91.12 265 LEU A N 1
ATOM 2108 C CA . LEU A 1 265 ? -8.533 2.434 -17.715 1.00 91.12 265 LEU A CA 1
ATOM 2109 C C . LEU A 1 265 ? -8.135 2.915 -19.113 1.00 91.12 265 LEU A C 1
ATOM 2111 O O . LEU A 1 265 ? -7.064 3.480 -19.306 1.00 91.12 265 LEU A O 1
ATOM 2115 N N . ASN A 1 266 ? -9.014 2.714 -20.092 1.00 88.94 266 ASN A N 1
ATOM 2116 C CA . ASN A 1 266 ? -8.875 3.270 -21.438 1.00 88.94 266 ASN A CA 1
ATOM 2117 C C . ASN A 1 266 ? -10.069 4.184 -21.703 1.00 88.94 266 ASN A C 1
ATOM 2119 O O . ASN A 1 266 ? -11.166 3.727 -22.032 1.00 88.94 266 ASN A O 1
ATOM 2123 N N . LEU A 1 267 ? -9.872 5.473 -21.444 1.00 84.38 267 LEU A N 1
ATOM 2124 C CA . LEU A 1 267 ? -10.957 6.438 -21.332 1.00 84.38 267 LEU A CA 1
ATOM 2125 C C . LEU A 1 267 ? -10.812 7.509 -22.401 1.00 84.38 267 LEU A C 1
ATOM 2127 O O . LEU A 1 267 ? -9.740 8.068 -22.599 1.00 84.38 267 LEU A O 1
ATOM 2131 N N . GLY A 1 268 ? -11.911 7.816 -23.089 1.00 76.06 268 GLY A N 1
ATOM 2132 C CA . GLY A 1 268 ? -11.927 8.887 -24.079 1.00 76.06 268 GLY A CA 1
ATOM 2133 C C . GLY A 1 268 ? -11.800 10.282 -23.444 1.00 76.06 268 GLY A C 1
ATOM 2134 O O . GLY A 1 268 ? -12.106 10.461 -22.264 1.00 76.06 268 GLY A O 1
ATOM 2135 N N . PRO A 1 269 ? -11.485 11.316 -24.245 1.00 65.50 269 PRO A N 1
ATOM 2136 C CA . PRO A 1 269 ? -11.183 12.672 -23.766 1.00 65.50 269 PRO A CA 1
ATOM 2137 C C . PRO A 1 269 ? -12.351 13.405 -23.080 1.00 65.50 269 PRO A C 1
ATOM 2139 O O . PRO A 1 269 ? -12.177 14.511 -22.580 1.00 65.50 269 PRO A O 1
ATOM 2142 N N . LYS A 1 270 ? -13.563 12.833 -23.102 1.00 67.00 270 LYS A N 1
ATOM 2143 C CA . LYS A 1 270 ? -14.770 13.396 -22.473 1.00 67.00 270 LYS A CA 1
ATOM 2144 C C . LYS A 1 270 ? -15.022 12.873 -21.055 1.00 67.00 270 LYS A C 1
ATOM 2146 O O . LYS A 1 270 ? -15.984 13.310 -20.429 1.00 67.00 270 LYS A O 1
ATOM 2151 N N . CYS A 1 271 ? -14.229 11.913 -20.575 1.00 64.56 271 CYS A N 1
ATOM 2152 C CA . CYS A 1 271 ? -14.341 11.418 -19.206 1.00 64.56 271 CYS A CA 1
ATOM 2153 C C . CYS A 1 271 ? -13.885 12.521 -18.238 1.00 64.56 271 CYS A C 1
ATOM 2155 O O . CYS A 1 271 ? -12.830 13.121 -18.443 1.00 64.56 271 CYS A O 1
ATOM 2157 N N . GLN A 1 272 ? -14.703 12.852 -17.233 1.00 61.50 272 GLN A N 1
ATOM 2158 C CA . GLN A 1 272 ? -14.356 13.917 -16.295 1.00 61.50 272 GLN A CA 1
ATOM 2159 C C . GLN A 1 272 ? -13.222 13.460 -15.376 1.00 61.50 272 GLN A C 1
ATOM 2161 O O . GLN A 1 272 ? -13.221 12.342 -14.868 1.00 61.50 272 GLN A O 1
ATOM 2166 N N . ALA A 1 273 ? -12.271 14.359 -15.123 1.00 60.34 273 ALA A N 1
ATOM 2167 C CA . ALA A 1 273 ? -11.068 14.054 -14.357 1.00 60.34 273 ALA A CA 1
ATOM 2168 C C . ALA A 1 273 ? -11.333 13.560 -12.922 1.00 60.34 273 ALA A C 1
ATOM 2170 O O . ALA A 1 273 ? -10.539 12.795 -12.377 1.00 60.34 273 ALA A O 1
ATOM 2171 N N . ILE A 1 274 ? -12.452 13.984 -12.326 1.00 59.22 274 ILE A N 1
ATOM 2172 C CA . ILE A 1 274 ? -12.829 13.626 -10.956 1.00 59.22 274 ILE A CA 1
ATOM 2173 C C . ILE A 1 274 ? -13.196 12.142 -10.811 1.00 59.22 274 ILE A C 1
ATOM 2175 O O . ILE A 1 274 ? -12.963 11.570 -9.753 1.00 59.22 274 ILE A O 1
ATOM 2179 N N . ASP A 1 275 ? -13.689 11.490 -11.868 1.00 75.19 275 ASP A N 1
ATOM 2180 C CA . ASP A 1 275 ? -14.081 10.078 -11.800 1.00 75.19 275 ASP A CA 1
ATOM 2181 C C . ASP A 1 275 ? -12.846 9.165 -11.749 1.00 75.19 275 ASP A C 1
ATOM 2183 O O . ASP A 1 275 ? -12.777 8.237 -10.948 1.00 75.19 275 ASP A O 1
ATOM 2187 N N . VAL A 1 276 ? -11.820 9.477 -12.545 1.00 82.50 276 VAL A N 1
ATOM 2188 C CA . VAL A 1 276 ? -10.614 8.645 -12.690 1.00 82.50 276 VAL A CA 1
ATOM 2189 C C . VAL A 1 276 ? -9.747 8.658 -11.435 1.00 82.50 276 VAL A C 1
ATOM 2191 O O . VAL A 1 276 ? -9.340 7.597 -10.962 1.00 82.50 276 VAL A O 1
ATOM 2194 N N . GLY A 1 277 ? -9.476 9.847 -10.885 1.00 84.25 277 GLY A N 1
ATOM 2195 C CA . GLY A 1 277 ? -8.696 9.981 -9.652 1.00 84.25 277 GLY A CA 1
ATOM 2196 C C . GLY A 1 277 ? -9.356 9.233 -8.492 1.00 84.25 277 GLY A C 1
ATOM 2197 O O . GLY A 1 277 ? -8.690 8.458 -7.811 1.00 84.25 277 GLY A O 1
ATOM 2198 N N . ASN A 1 278 ? -10.679 9.374 -8.353 1.00 86.12 278 ASN A N 1
ATOM 2199 C CA . ASN A 1 278 ? -11.458 8.689 -7.324 1.00 86.12 278 ASN A CA 1
ATOM 2200 C C . ASN A 1 278 ? -11.470 7.167 -7.508 1.00 86.12 278 ASN A C 1
ATOM 2202 O O . ASN A 1 278 ? -11.410 6.443 -6.519 1.00 86.12 278 ASN A O 1
ATOM 2206 N N . TRP A 1 279 ? -11.544 6.653 -8.741 1.00 89.31 279 TRP A N 1
ATOM 2207 C CA . TRP A 1 279 ? -11.471 5.207 -8.985 1.00 89.31 279 TRP A CA 1
ATOM 2208 C C . TRP A 1 279 ? -10.104 4.635 -8.630 1.00 89.31 279 TRP A C 1
ATOM 2210 O O . TRP A 1 279 ? -10.043 3.586 -7.996 1.00 89.31 279 TRP A O 1
ATOM 2220 N N . ILE A 1 280 ? -9.020 5.327 -8.995 1.00 90.56 280 ILE A N 1
ATOM 2221 C CA . ILE A 1 280 ? -7.661 4.918 -8.619 1.00 90.56 280 ILE A CA 1
ATOM 2222 C C . ILE A 1 280 ? -7.499 4.976 -7.098 1.00 90.56 280 ILE A C 1
ATOM 2224 O O . ILE A 1 280 ? -6.981 4.032 -6.511 1.00 90.56 280 ILE A O 1
ATOM 2228 N N . GLU A 1 281 ? -7.977 6.039 -6.449 1.00 90.06 281 GLU A N 1
ATOM 2229 C CA . GLU A 1 281 ? -7.914 6.178 -4.994 1.00 90.06 281 GLU A CA 1
ATOM 2230 C C . GLU A 1 281 ? -8.711 5.078 -4.297 1.00 90.06 281 GLU A C 1
ATOM 2232 O O . GLU A 1 281 ? -8.180 4.397 -3.429 1.00 90.06 281 GLU A O 1
ATOM 2237 N N . THR A 1 282 ? -9.947 4.834 -4.732 1.00 87.56 282 THR A N 1
ATOM 2238 C CA . THR A 1 282 ? -10.792 3.760 -4.196 1.00 87.56 282 THR A CA 1
ATOM 2239 C C . THR A 1 282 ? -10.135 2.399 -4.398 1.00 87.56 282 THR A C 1
ATOM 2241 O O . THR A 1 282 ? -10.118 1.588 -3.479 1.00 87.56 282 THR A O 1
ATOM 2244 N N . ALA A 1 283 ? -9.554 2.143 -5.573 1.00 89.56 283 ALA A N 1
ATOM 2245 C CA . ALA A 1 283 ? -8.847 0.900 -5.839 1.00 89.56 283 ALA A CA 1
ATOM 2246 C C . ALA A 1 283 ? -7.654 0.727 -4.890 1.00 89.56 283 ALA A C 1
ATOM 2248 O O . ALA A 1 283 ? -7.555 -0.293 -4.224 1.00 89.56 283 ALA A O 1
ATOM 2249 N N . VAL A 1 284 ? -6.780 1.727 -4.781 1.00 88.25 284 VAL A N 1
ATOM 2250 C CA . VAL A 1 284 ? -5.569 1.647 -3.949 1.00 88.25 284 VAL A CA 1
ATOM 2251 C C . VAL A 1 284 ? -5.893 1.591 -2.455 1.00 88.25 284 VAL A C 1
ATOM 2253 O O . VAL A 1 284 ? -5.207 0.897 -1.710 1.00 88.25 284 VAL A O 1
ATOM 2256 N N . VAL A 1 285 ? -6.915 2.320 -2.006 1.00 83.25 285 VAL A N 1
ATOM 2257 C CA . VAL A 1 285 ? -7.284 2.398 -0.589 1.00 83.25 285 VAL A CA 1
ATOM 2258 C C . VAL A 1 285 ? -8.086 1.176 -0.162 1.00 83.25 285 VAL A C 1
ATOM 2260 O O . VAL A 1 285 ? -7.818 0.634 0.901 1.00 83.25 285 VAL A O 1
ATOM 2263 N N . CYS A 1 286 ? -9.065 0.736 -0.955 1.00 80.75 286 CYS A N 1
ATOM 2264 C CA . CYS A 1 286 ? -9.997 -0.321 -0.555 1.00 80.75 286 CYS A CA 1
ATOM 2265 C C . CYS A 1 286 ? -9.592 -1.723 -1.033 1.00 80.75 286 CYS A C 1
ATOM 2267 O O . CYS A 1 286 ? -10.215 -2.698 -0.613 1.00 80.75 286 CYS A O 1
ATOM 2269 N N . HIS A 1 287 ? -8.594 -1.846 -1.912 1.00 83.88 287 HIS A N 1
ATOM 2270 C CA . HIS A 1 287 ? -8.183 -3.115 -2.513 1.00 83.88 287 HIS A CA 1
ATOM 2271 C C . HIS A 1 287 ? -6.660 -3.277 -2.547 1.00 83.88 287 HIS A C 1
ATOM 2273 O O . HIS A 1 287 ? -5.895 -2.316 -2.498 1.00 83.88 287 HIS A O 1
ATOM 2279 N N . ARG A 1 288 ? -6.200 -4.524 -2.692 1.00 84.38 288 ARG A N 1
ATOM 2280 C CA . ARG A 1 288 ? -4.787 -4.831 -2.968 1.00 84.38 288 ARG A CA 1
ATOM 2281 C C . ARG A 1 288 ? -4.564 -4.789 -4.479 1.00 84.38 288 ARG A C 1
ATOM 2283 O O . ARG A 1 288 ? -4.833 -5.773 -5.164 1.00 84.38 288 ARG A O 1
ATOM 2290 N N . VAL A 1 289 ? -4.137 -3.649 -5.017 1.00 92.19 289 VAL A N 1
ATOM 2291 C CA . VAL A 1 289 ? -3.968 -3.455 -6.469 1.00 92.19 289 VAL A CA 1
ATOM 2292 C C . VAL A 1 289 ? -2.570 -3.871 -6.919 1.00 92.19 289 VAL A C 1
ATOM 2294 O O . VAL A 1 289 ? -1.584 -3.308 -6.456 1.00 92.19 289 VAL A O 1
ATOM 2297 N N . GLN A 1 290 ? -2.474 -4.805 -7.867 1.00 93.81 290 GLN A N 1
ATOM 2298 C CA . GLN A 1 290 ? -1.192 -5.268 -8.414 1.00 93.81 290 GLN A CA 1
ATOM 2299 C C . GLN A 1 290 ? -0.756 -4.496 -9.662 1.00 93.81 290 GLN A C 1
ATOM 2301 O O . GLN A 1 290 ? 0.439 -4.272 -9.858 1.00 93.81 290 GLN A O 1
ATOM 2306 N N . ALA A 1 291 ? -1.689 -4.061 -10.507 1.00 96.94 291 ALA A N 1
ATOM 2307 C CA . ALA A 1 291 ? -1.364 -3.277 -11.691 1.00 96.94 291 ALA A CA 1
ATOM 2308 C C . ALA A 1 291 ? -2.378 -2.163 -11.940 1.00 96.94 291 ALA A C 1
ATOM 2310 O O . ALA A 1 291 ? -3.586 -2.374 -11.845 1.00 96.94 291 ALA A O 1
ATOM 2311 N N . ILE A 1 292 ? -1.877 -0.990 -12.320 1.00 96.81 292 ILE A N 1
ATOM 2312 C CA . ILE A 1 292 ? -2.680 0.128 -12.818 1.00 96.81 292 ILE A CA 1
ATOM 2313 C C . ILE A 1 292 ? -2.182 0.454 -14.219 1.00 96.81 292 ILE A C 1
ATOM 2315 O O . ILE A 1 292 ? -1.004 0.760 -14.401 1.00 96.81 292 ILE A O 1
ATOM 2319 N N . ILE A 1 293 ? -3.085 0.386 -15.195 1.00 95.88 293 ILE A N 1
ATOM 2320 C CA . ILE A 1 293 ? -2.826 0.737 -16.590 1.00 95.88 293 ILE A CA 1
ATOM 2321 C C . ILE A 1 293 ? -3.850 1.792 -16.987 1.00 95.88 293 ILE A C 1
ATOM 2323 O O . ILE A 1 293 ? -5.041 1.492 -17.070 1.00 95.88 293 ILE A O 1
ATOM 2327 N N . ALA A 1 294 ? -3.402 3.023 -17.214 1.00 93.00 294 ALA A N 1
ATOM 2328 C CA . ALA A 1 294 ? -4.266 4.150 -17.529 1.00 93.00 294 ALA A CA 1
ATOM 2329 C C . ALA A 1 294 ? -3.801 4.877 -18.794 1.00 93.00 294 ALA A C 1
ATOM 2331 O O . ALA A 1 294 ? -2.710 5.442 -18.850 1.00 93.00 294 ALA A O 1
ATOM 2332 N N . THR A 1 295 ? -4.669 4.902 -19.803 1.00 90.75 295 THR A N 1
ATOM 2333 C CA . THR A 1 295 ? -4.478 5.632 -21.058 1.00 90.75 295 THR A CA 1
ATOM 2334 C C . THR A 1 295 ? -5.640 6.588 -21.264 1.00 90.75 295 THR A C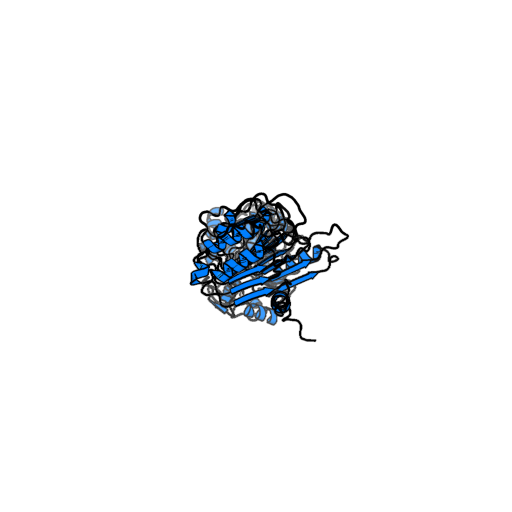 1
ATOM 2336 O O . THR A 1 295 ? -6.798 6.166 -21.357 1.00 90.75 295 THR A O 1
ATOM 2339 N N . ILE A 1 296 ? -5.329 7.884 -21.321 1.00 85.94 296 ILE A N 1
ATOM 2340 C CA . ILE A 1 296 ? -6.337 8.946 -21.397 1.00 85.94 296 ILE A CA 1
ATOM 2341 C C . ILE A 1 296 ? -5.949 9.920 -22.513 1.00 85.94 296 ILE A C 1
ATOM 2343 O O . ILE A 1 296 ? -5.286 10.928 -22.251 1.00 85.94 296 ILE A O 1
ATOM 2347 N N . PRO A 1 297 ? -6.340 9.631 -23.768 1.00 79.62 297 PRO A N 1
ATOM 2348 C CA . PRO A 1 297 ? -5.911 10.406 -24.922 1.00 79.62 297 PRO A CA 1
ATOM 2349 C C . PRO A 1 297 ? -6.442 11.839 -24.878 1.00 79.62 297 PRO A C 1
ATOM 2351 O O . PRO A 1 297 ? -7.602 12.084 -24.533 1.00 79.62 297 PRO A O 1
ATOM 2354 N N . GLN A 1 298 ? -5.619 12.792 -25.309 1.00 67.69 298 GLN A N 1
ATOM 2355 C CA . GLN A 1 298 ? -5.991 14.205 -25.375 1.00 67.69 298 GLN A CA 1
ATOM 2356 C C . GLN A 1 298 ? -6.968 14.494 -26.535 1.00 67.69 298 GLN A C 1
ATOM 2358 O O . GLN A 1 298 ? -6.803 13.991 -27.649 1.00 67.69 298 GLN A O 1
ATOM 2363 N N . SER A 1 299 ? -7.969 15.359 -26.312 1.00 59.25 299 SER A N 1
ATOM 2364 C CA . SER A 1 299 ? -8.743 15.967 -27.410 1.00 59.25 299 SER A CA 1
ATOM 2365 C C . SER A 1 299 ? -7.895 17.035 -28.102 1.00 59.25 299 SER A C 1
ATOM 2367 O O . SER A 1 299 ? -7.324 17.887 -27.428 1.00 59.25 299 SER A O 1
ATOM 2369 N N . ARG A 1 300 ? -7.840 17.033 -29.440 1.00 49.84 300 ARG A N 1
ATOM 2370 C CA . ARG A 1 300 ? -7.033 17.988 -30.230 1.00 49.84 300 ARG A CA 1
ATOM 2371 C C . ARG A 1 300 ? -7.459 19.457 -30.087 1.00 49.84 300 ARG A C 1
ATOM 2373 O O . ARG A 1 300 ? -6.664 20.330 -30.422 1.00 49.84 300 ARG A O 1
ATOM 2380 N N . ASP A 1 301 ? -8.664 19.718 -29.583 1.00 50.59 301 ASP A N 1
ATOM 2381 C CA . ASP A 1 301 ? -9.290 21.045 -29.644 1.00 50.59 301 ASP A CA 1
ATOM 2382 C C . ASP A 1 301 ? -9.436 21.747 -28.281 1.00 50.59 301 ASP A C 1
ATOM 2384 O O . ASP A 1 301 ? -9.822 22.913 -28.246 1.00 50.59 301 ASP A O 1
ATOM 2388 N N . ASP A 1 302 ? -9.092 21.092 -27.166 1.00 53.84 302 ASP A N 1
ATOM 2389 C CA . ASP A 1 302 ? -9.250 21.661 -25.821 1.00 53.84 302 ASP A CA 1
ATOM 2390 C C . ASP A 1 302 ? -7.925 21.708 -25.052 1.00 53.84 302 ASP A C 1
ATOM 2392 O O . ASP A 1 302 ? -7.132 20.767 -25.074 1.00 53.84 302 ASP A O 1
ATOM 2396 N N . LYS A 1 303 ? -7.717 22.789 -24.284 1.00 55.00 303 LYS A N 1
ATOM 2397 C CA . LYS A 1 303 ? -6.753 22.829 -23.170 1.00 55.00 303 LYS A CA 1
ATOM 2398 C C . LYS A 1 303 ? -7.259 21.896 -22.059 1.00 55.00 303 LYS A C 1
ATOM 2400 O O . LYS A 1 303 ? -7.769 22.366 -21.044 1.00 55.00 303 LYS A O 1
ATOM 2405 N N . GLY A 1 304 ? -7.212 20.591 -22.322 1.00 57.75 304 GLY A N 1
ATOM 2406 C CA . GLY A 1 304 ? -7.859 19.547 -21.534 1.00 57.75 304 GLY A CA 1
ATOM 2407 C C . GLY A 1 304 ? -7.473 19.578 -20.056 1.00 57.75 304 GLY A C 1
ATOM 2408 O O . GLY A 1 304 ? -6.357 19.946 -19.687 1.00 57.75 304 GLY A O 1
ATOM 2409 N N . THR A 1 305 ? -8.420 19.198 -19.202 1.00 67.00 305 THR A N 1
ATOM 2410 C CA . THR A 1 305 ? -8.189 19.018 -17.768 1.00 67.00 305 THR A CA 1
ATOM 2411 C C . THR A 1 305 ? -7.260 17.825 -17.557 1.00 67.00 305 THR A C 1
ATOM 2413 O O . THR A 1 305 ? -7.624 16.699 -17.881 1.00 67.00 305 THR A O 1
ATOM 2416 N N . MET A 1 306 ? -6.068 18.072 -17.014 1.00 77.25 306 MET A N 1
ATOM 2417 C CA . MET A 1 306 ? -5.158 17.000 -16.605 1.00 77.25 306 MET A CA 1
ATOM 2418 C C . MET A 1 306 ? -5.700 16.282 -15.370 1.00 77.25 306 MET A C 1
ATOM 2420 O O . MET A 1 306 ? -6.240 16.922 -14.463 1.00 77.25 306 MET A O 1
ATOM 2424 N N . ILE A 1 307 ? -5.519 14.966 -15.319 1.00 81.12 307 ILE A N 1
ATOM 2425 C CA . ILE A 1 307 ? -5.947 14.135 -14.194 1.00 81.12 307 ILE A CA 1
ATOM 2426 C C . ILE A 1 307 ? -4.783 13.977 -13.229 1.00 81.12 307 ILE A C 1
ATOM 2428 O O . ILE A 1 307 ? -3.791 13.326 -13.548 1.00 81.12 307 ILE A O 1
ATOM 2432 N N . SER A 1 308 ? -4.901 14.576 -12.046 1.00 85.81 308 SER A N 1
ATOM 2433 C CA . SER A 1 308 ? -3.937 14.352 -10.971 1.00 85.81 308 SER A CA 1
ATOM 2434 C C . SER A 1 308 ? -4.141 12.969 -10.360 1.00 85.81 308 SER A C 1
ATOM 2436 O O . SER A 1 308 ? -5.263 12.599 -10.013 1.00 85.81 308 SER A O 1
ATOM 2438 N N . LEU A 1 309 ? -3.051 12.224 -10.207 1.00 87.69 309 LEU A N 1
ATOM 2439 C CA . LEU A 1 309 ? -3.069 10.938 -9.513 1.00 87.69 309 LEU A CA 1
ATOM 2440 C C . LEU A 1 309 ? -3.136 11.137 -7.988 1.00 87.69 309 LEU A C 1
ATOM 2442 O O . LEU A 1 309 ? -2.495 12.060 -7.477 1.00 87.69 309 LEU A O 1
ATOM 2446 N N . PRO A 1 310 ? -3.882 10.292 -7.254 1.00 90.19 310 PRO A N 1
ATOM 2447 C CA . PRO A 1 310 ? -4.049 10.430 -5.809 1.00 90.19 310 PRO A CA 1
ATOM 2448 C C . PRO A 1 310 ? -2.758 10.108 -5.045 1.00 90.19 310 PRO A C 1
ATOM 2450 O O . PRO A 1 310 ? -1.998 9.215 -5.423 1.00 90.19 310 PRO A O 1
ATOM 2453 N N . SER A 1 311 ? -2.531 10.800 -3.924 1.00 88.88 311 SER A N 1
ATOM 2454 C CA . SER A 1 311 ? -1.315 10.647 -3.108 1.00 88.88 311 SER A CA 1
ATOM 2455 C C . SER A 1 311 ? -1.132 9.233 -2.543 1.00 88.88 311 SER A C 1
ATOM 2457 O O . SER A 1 311 ? 0.001 8.768 -2.419 1.00 88.88 311 SER A O 1
ATOM 2459 N N . SER A 1 312 ? -2.234 8.537 -2.243 1.00 88.50 312 SER A N 1
ATOM 2460 C CA . SER A 1 312 ? -2.249 7.157 -1.732 1.00 88.50 312 SER A CA 1
ATOM 2461 C C . SER A 1 312 ? -1.609 6.154 -2.695 1.00 88.50 312 SER A C 1
ATOM 2463 O O . SER A 1 312 ? -1.033 5.159 -2.263 1.00 88.50 312 SER A O 1
ATOM 2465 N N . MET A 1 313 ? -1.621 6.433 -4.004 1.00 92.75 313 MET A N 1
ATOM 2466 C CA . MET A 1 313 ? -0.951 5.597 -5.002 1.00 92.75 313 MET A CA 1
ATOM 2467 C C . MET A 1 313 ? 0.550 5.472 -4.714 1.00 92.75 313 MET A C 1
ATOM 2469 O O . MET A 1 313 ? 1.099 4.387 -4.866 1.00 92.75 313 MET A O 1
ATOM 2473 N N . TYR A 1 314 ? 1.213 6.548 -4.273 1.00 93.56 314 TYR A N 1
ATOM 2474 C CA . TYR A 1 314 ? 2.670 6.582 -4.079 1.00 93.56 314 TYR A CA 1
ATOM 2475 C C . TYR A 1 314 ? 3.158 5.832 -2.835 1.00 93.56 314 TYR A C 1
ATOM 2477 O O . TYR A 1 314 ? 4.370 5.706 -2.650 1.00 93.56 314 TYR A O 1
ATOM 2485 N N . THR A 1 315 ? 2.248 5.349 -1.990 1.00 91.50 315 THR A N 1
ATOM 2486 C CA . THR A 1 315 ? 2.541 4.510 -0.819 1.00 91.50 315 THR A CA 1
ATOM 2487 C C . THR A 1 315 ? 1.977 3.094 -0.962 1.00 91.50 315 THR A C 1
ATOM 2489 O O . THR A 1 315 ? 2.047 2.308 -0.020 1.00 91.50 315 THR A O 1
ATOM 2492 N N . CYS A 1 316 ? 1.442 2.740 -2.138 1.00 91.06 316 CYS A N 1
ATOM 2493 C CA . CYS A 1 316 ? 0.853 1.429 -2.379 1.00 91.06 316 CYS A CA 1
ATOM 2494 C C . CYS A 1 316 ? 1.916 0.319 -2.359 1.00 91.06 316 CYS A C 1
ATOM 2496 O O . CYS A 1 316 ? 2.738 0.188 -3.269 1.00 91.06 316 CYS A O 1
ATOM 2498 N N . GLU A 1 317 ? 1.868 -0.534 -1.334 1.00 90.62 317 GLU A N 1
ATOM 2499 C CA . GLU A 1 317 ? 2.847 -1.611 -1.156 1.00 90.62 317 GLU A CA 1
ATOM 2500 C C . GLU A 1 317 ? 2.610 -2.820 -2.069 1.00 90.62 317 GLU A C 1
ATOM 2502 O O . GLU A 1 317 ? 3.516 -3.631 -2.243 1.00 90.62 317 GLU A O 1
ATOM 2507 N N . THR A 1 318 ? 1.425 -2.948 -2.670 1.00 92.31 318 THR A N 1
ATOM 2508 C CA . THR A 1 318 ? 1.044 -4.109 -3.499 1.00 92.31 318 THR A CA 1
ATOM 2509 C C . THR A 1 318 ? 1.221 -3.887 -5.001 1.00 92.31 318 THR A C 1
ATOM 2511 O O . THR A 1 318 ? 1.233 -4.856 -5.758 1.00 92.31 318 THR A O 1
ATOM 2514 N N . LEU A 1 319 ? 1.424 -2.637 -5.427 1.00 96.12 319 LEU A N 1
ATOM 2515 C CA . LEU A 1 319 ? 1.514 -2.264 -6.834 1.00 96.12 319 LEU A CA 1
ATOM 2516 C C . LEU A 1 319 ? 2.814 -2.777 -7.465 1.00 96.12 319 LEU A C 1
ATOM 2518 O O . LEU A 1 319 ? 3.906 -2.339 -7.109 1.00 96.12 319 LEU A O 1
ATOM 2522 N N . GLU A 1 320 ? 2.692 -3.682 -8.433 1.00 97.56 320 GLU A N 1
ATOM 2523 C CA . GLU A 1 320 ? 3.801 -4.261 -9.192 1.00 97.56 320 GLU A CA 1
ATOM 2524 C C . GLU A 1 320 ? 4.024 -3.586 -10.551 1.00 97.56 320 GLU A C 1
ATOM 2526 O O . GLU A 1 320 ? 5.164 -3.509 -11.021 1.00 97.56 320 GLU A O 1
ATOM 2531 N N . THR A 1 321 ? 2.955 -3.098 -11.187 1.00 98.00 321 THR A N 1
ATOM 2532 C CA . THR A 1 321 ? 3.011 -2.439 -12.501 1.00 98.00 321 THR A CA 1
ATOM 2533 C C . THR A 1 321 ? 2.241 -1.126 -12.500 1.00 98.00 321 THR A C 1
ATOM 2535 O O . THR A 1 321 ? 1.070 -1.085 -12.129 1.00 98.00 321 THR A O 1
ATOM 2538 N N . LEU A 1 322 ? 2.889 -0.064 -12.971 1.00 98.00 322 LEU A N 1
ATOM 2539 C CA . LEU A 1 322 ? 2.278 1.242 -13.181 1.00 98.00 322 LEU A CA 1
ATOM 2540 C C . LEU A 1 322 ? 2.539 1.693 -14.618 1.00 98.00 322 LEU A C 1
ATOM 2542 O O . LEU A 1 322 ? 3.684 1.956 -14.983 1.00 98.00 322 LEU A O 1
ATOM 2546 N N . ASP A 1 323 ? 1.480 1.764 -15.417 1.00 97.50 323 ASP A N 1
ATOM 2547 C CA . ASP A 1 323 ? 1.510 2.203 -16.811 1.00 97.50 323 ASP A CA 1
ATOM 2548 C C . ASP A 1 323 ? 0.574 3.397 -16.994 1.00 97.50 323 ASP A C 1
ATOM 2550 O O . ASP A 1 323 ? -0.636 3.297 -16.787 1.00 97.50 323 ASP A O 1
ATOM 2554 N N . LEU A 1 324 ? 1.157 4.552 -17.306 1.00 95.06 324 LEU A N 1
ATOM 2555 C CA . LEU A 1 324 ? 0.476 5.837 -17.364 1.00 95.06 324 LEU A CA 1
ATOM 2556 C C . LEU A 1 324 ? 0.782 6.515 -18.696 1.00 95.06 324 LEU A C 1
ATOM 2558 O O . LEU A 1 324 ? 1.946 6.759 -19.025 1.00 95.06 324 LEU A O 1
ATOM 2562 N N . CYS A 1 325 ? -0.272 6.859 -19.431 1.00 91.69 325 CYS A N 1
ATOM 2563 C CA . CYS A 1 325 ? -0.183 7.448 -20.759 1.00 91.69 325 CYS A CA 1
ATOM 2564 C C . CYS A 1 325 ? -1.075 8.692 -20.903 1.00 91.69 325 CYS A C 1
ATOM 2566 O O . CYS A 1 325 ? -2.254 8.674 -20.529 1.00 91.69 325 CYS A O 1
ATOM 2568 N N . ASP A 1 326 ? -0.513 9.735 -21.519 1.00 88.25 326 ASP A N 1
ATOM 2569 C CA . ASP A 1 326 ? -1.148 10.992 -21.926 1.00 88.25 326 ASP A CA 1
ATOM 2570 C C . ASP A 1 326 ? -1.600 11.900 -20.764 1.00 88.25 326 ASP A C 1
ATOM 2572 O O . ASP A 1 326 ? -0.770 12.349 -19.981 1.00 88.25 326 ASP A O 1
ATOM 2576 N N . CYS A 1 327 ? -2.897 12.241 -20.668 1.00 85.56 327 CYS A N 1
ATOM 2577 C CA . CYS A 1 327 ? -3.454 13.344 -19.859 1.00 85.56 327 CYS A CA 1
ATOM 2578 C C . CYS A 1 327 ? -3.446 13.121 -18.329 1.00 85.56 327 CYS A C 1
ATOM 2580 O O . CYS A 1 327 ? -4.402 13.462 -17.624 1.00 85.56 327 CYS A O 1
ATOM 2582 N N . LEU A 1 328 ? -2.364 12.559 -17.804 1.00 87.12 328 LEU A N 1
ATOM 2583 C CA . LEU A 1 328 ? -2.125 12.252 -16.404 1.00 87.12 328 LEU A CA 1
ATOM 2584 C C . LEU A 1 328 ? -1.022 13.160 -15.861 1.00 87.12 328 LEU A C 1
ATOM 2586 O O . LEU A 1 328 ? 0.036 13.326 -16.469 1.00 87.12 328 LEU A O 1
ATOM 2590 N N . ARG A 1 329 ? -1.276 13.741 -14.688 1.00 89.00 329 ARG A N 1
ATOM 2591 C CA . ARG A 1 329 ? -0.343 14.602 -13.967 1.00 89.00 329 ARG A CA 1
ATOM 2592 C C . ARG A 1 329 ? 0.156 13.899 -12.710 1.00 89.00 329 ARG A C 1
ATOM 2594 O O . ARG A 1 329 ? -0.618 13.584 -11.805 1.00 89.00 329 ARG A O 1
ATOM 2601 N N . LEU A 1 330 ? 1.467 13.707 -12.639 1.00 91.00 330 LEU A N 1
ATOM 2602 C CA . LEU A 1 330 ? 2.173 13.152 -11.490 1.00 91.00 330 LEU A CA 1
ATOM 2603 C C . LEU A 1 330 ? 2.479 14.261 -10.478 1.00 91.00 330 LEU A C 1
ATOM 2605 O O . LEU A 1 330 ? 3.393 15.067 -10.676 1.00 91.00 330 LEU A O 1
ATOM 2609 N N . ASP A 1 331 ? 1.720 14.295 -9.385 1.00 90.56 331 ASP A N 1
ATOM 2610 C CA . ASP A 1 331 ? 2.051 15.071 -8.186 1.00 90.56 331 ASP A CA 1
ATOM 2611 C C . ASP A 1 331 ? 2.796 14.185 -7.182 1.00 90.56 331 ASP A C 1
ATOM 2613 O O . ASP A 1 331 ? 2.200 13.536 -6.325 1.00 90.56 331 ASP A O 1
ATOM 2617 N N . VAL A 1 332 ? 4.112 14.063 -7.373 1.00 92.19 332 VAL A N 1
ATOM 2618 C CA . VAL A 1 332 ? 4.938 13.133 -6.594 1.00 92.19 332 VAL A CA 1
ATOM 2619 C C . VAL A 1 332 ? 5.203 13.731 -5.203 1.00 92.19 332 VAL A C 1
ATOM 2621 O O . VAL A 1 332 ? 5.821 14.799 -5.115 1.00 92.19 332 VAL A O 1
ATOM 2624 N N . PRO A 1 333 ? 4.807 13.072 -4.097 1.00 90.75 333 PRO A N 1
ATOM 2625 C CA . PRO A 1 333 ? 5.083 13.549 -2.743 1.00 90.75 333 PRO A CA 1
ATOM 2626 C C . PRO A 1 333 ? 6.568 13.391 -2.366 1.00 90.75 333 PRO A C 1
ATOM 2628 O O . PRO A 1 333 ? 7.370 12.798 -3.085 1.00 90.75 333 PRO A O 1
ATOM 2631 N N . PHE A 1 334 ? 6.986 13.957 -1.230 1.00 86.88 334 PHE A N 1
ATOM 2632 C CA . PHE A 1 334 ? 8.362 13.782 -0.729 1.00 86.88 334 PHE A CA 1
ATOM 2633 C C . PHE A 1 334 ? 8.637 12.375 -0.189 1.00 86.88 334 PHE A C 1
ATOM 2635 O O . PHE A 1 334 ? 9.782 11.933 -0.216 1.00 86.88 334 PHE A O 1
ATOM 2642 N N . SER A 1 335 ? 7.600 11.688 0.287 1.00 86.31 335 SER A N 1
ATOM 2643 C CA . SER A 1 335 ? 7.676 10.317 0.781 1.00 86.31 335 SER A CA 1
ATOM 2644 C C . SER A 1 335 ? 6.999 9.397 -0.229 1.00 86.31 335 SER A C 1
ATOM 2646 O O . SER A 1 335 ? 5.774 9.358 -0.295 1.00 86.31 335 SER A O 1
ATOM 2648 N N . VAL A 1 336 ? 7.797 8.703 -1.040 1.00 92.50 336 VAL A N 1
ATOM 2649 C CA . VAL A 1 336 ? 7.331 7.686 -1.994 1.00 92.50 336 VAL A CA 1
ATOM 2650 C C . VAL A 1 336 ? 7.803 6.325 -1.502 1.00 92.50 336 VAL A C 1
ATOM 2652 O O . VAL A 1 336 ? 8.981 6.157 -1.181 1.00 92.50 336 VAL A O 1
ATOM 2655 N N . ARG A 1 337 ? 6.900 5.345 -1.464 1.00 94.06 337 ARG A N 1
ATOM 2656 C CA . ARG A 1 337 ? 7.195 3.972 -1.058 1.00 94.06 337 ARG A CA 1
ATOM 2657 C C . ARG A 1 337 ? 6.398 2.987 -1.910 1.00 94.06 337 ARG A C 1
ATOM 2659 O O . ARG A 1 337 ? 5.247 2.692 -1.624 1.00 94.06 337 ARG A O 1
ATOM 2666 N N . LEU A 1 338 ? 7.059 2.449 -2.931 1.00 95.81 338 LEU A N 1
ATOM 2667 C CA . LEU A 1 338 ? 6.514 1.487 -3.890 1.00 95.81 338 LEU A CA 1
ATOM 2668 C C . LEU A 1 338 ? 7.400 0.227 -3.919 1.00 95.81 338 LEU A C 1
ATOM 2670 O O . LEU A 1 338 ? 8.096 -0.038 -4.903 1.00 95.81 338 LEU A O 1
ATOM 2674 N N . PRO A 1 339 ? 7.450 -0.543 -2.815 1.00 94.88 339 PRO A N 1
ATOM 2675 C CA . PRO A 1 339 ? 8.402 -1.637 -2.637 1.00 94.88 339 PRO A CA 1
ATOM 2676 C C . PRO A 1 339 ? 8.190 -2.790 -3.621 1.00 94.88 339 PRO A C 1
ATOM 2678 O O . PRO A 1 339 ? 9.157 -3.471 -3.955 1.00 94.88 339 PRO A O 1
ATOM 2681 N N . SER A 1 340 ? 6.963 -3.004 -4.096 1.00 95.94 340 SER A N 1
ATOM 2682 C CA . SER A 1 340 ? 6.635 -4.102 -5.015 1.00 95.94 340 SER A CA 1
ATOM 2683 C C . SER A 1 340 ? 6.729 -3.717 -6.489 1.00 95.94 340 SER A C 1
ATOM 2685 O O . SER A 1 340 ? 6.651 -4.605 -7.338 1.00 95.94 340 SER A O 1
ATOM 2687 N N . LEU A 1 341 ? 6.938 -2.433 -6.810 1.00 98.06 341 LEU A N 1
ATOM 2688 C CA . LEU A 1 341 ? 6.898 -1.951 -8.186 1.00 98.06 341 LEU A CA 1
ATOM 2689 C C . LEU A 1 341 ? 8.087 -2.491 -8.987 1.00 98.06 341 LEU A C 1
ATOM 2691 O O . LEU A 1 341 ? 9.244 -2.173 -8.708 1.00 98.06 341 LEU A O 1
ATOM 2695 N N . LYS A 1 342 ? 7.778 -3.296 -10.006 1.00 97.88 342 LYS A N 1
ATOM 2696 C CA . LYS A 1 342 ? 8.733 -3.937 -10.922 1.00 97.88 342 LYS A CA 1
ATOM 2697 C C . LYS A 1 342 ? 8.741 -3.267 -12.291 1.00 97.88 342 LYS A C 1
ATOM 2699 O O . LYS A 1 342 ? 9.795 -3.219 -12.927 1.00 97.88 342 LYS A O 1
ATOM 2704 N N . THR A 1 343 ? 7.599 -2.741 -12.733 1.00 98.31 343 THR A N 1
ATOM 2705 C CA . THR A 1 343 ? 7.438 -2.143 -14.063 1.00 98.31 343 THR A CA 1
ATOM 2706 C C . THR A 1 343 ? 6.847 -0.746 -13.959 1.00 98.31 343 THR A C 1
ATOM 2708 O O . THR A 1 343 ? 5.776 -0.566 -13.383 1.00 98.31 343 THR A O 1
ATOM 2711 N N . LEU A 1 344 ? 7.528 0.229 -14.560 1.00 98.31 344 LEU A N 1
ATOM 2712 C CA . LEU A 1 344 ? 7.064 1.608 -14.668 1.00 98.31 344 LEU A CA 1
ATOM 2713 C C . LEU A 1 344 ? 7.084 2.053 -16.134 1.00 98.31 344 LEU A C 1
ATOM 2715 O O . LEU A 1 344 ? 8.137 2.042 -16.777 1.00 98.31 344 LEU A O 1
ATOM 2719 N N . VAL A 1 345 ? 5.926 2.454 -16.648 1.00 97.81 345 VAL A N 1
ATOM 2720 C CA . VAL A 1 345 ? 5.746 3.001 -17.995 1.00 97.81 345 VAL A CA 1
ATOM 2721 C C . VAL A 1 345 ? 5.125 4.386 -17.870 1.00 97.81 345 VAL A C 1
ATOM 2723 O O . VAL A 1 345 ? 4.063 4.540 -17.276 1.00 97.81 345 VAL A O 1
ATOM 2726 N N . LEU A 1 346 ? 5.810 5.399 -18.398 1.00 95.38 346 LEU A N 1
ATOM 2727 C CA . LEU A 1 346 ? 5.368 6.791 -18.394 1.00 95.38 346 LEU A CA 1
ATOM 2728 C C . LEU A 1 346 ? 5.454 7.337 -19.820 1.00 95.38 346 LEU A C 1
ATOM 2730 O O . LEU A 1 346 ? 6.556 7.521 -20.347 1.00 95.38 346 LEU A O 1
ATOM 2734 N N . ILE A 1 347 ? 4.303 7.589 -20.437 1.00 92.50 347 ILE A N 1
ATOM 2735 C CA . ILE A 1 347 ? 4.191 8.036 -21.828 1.00 92.50 347 ILE A CA 1
ATOM 2736 C C . ILE A 1 347 ? 3.489 9.390 -21.865 1.00 92.50 347 ILE A C 1
ATOM 2738 O O . ILE A 1 347 ? 2.321 9.483 -21.511 1.00 92.50 347 ILE A O 1
ATOM 2742 N N . ASP A 1 348 ? 4.211 10.437 -22.270 1.00 88.19 348 ASP A N 1
ATOM 2743 C CA . ASP A 1 348 ? 3.694 11.803 -22.453 1.00 88.19 348 ASP A CA 1
ATOM 2744 C C . ASP A 1 348 ? 2.897 12.351 -21.241 1.00 88.19 348 ASP A C 1
ATOM 2746 O O . ASP A 1 348 ? 1.994 13.171 -21.386 1.00 88.19 348 ASP A O 1
ATOM 2750 N N . VAL A 1 349 ? 3.269 11.913 -20.030 1.00 89.19 349 VAL A N 1
ATOM 2751 C CA . VAL A 1 349 ? 2.705 12.372 -18.749 1.00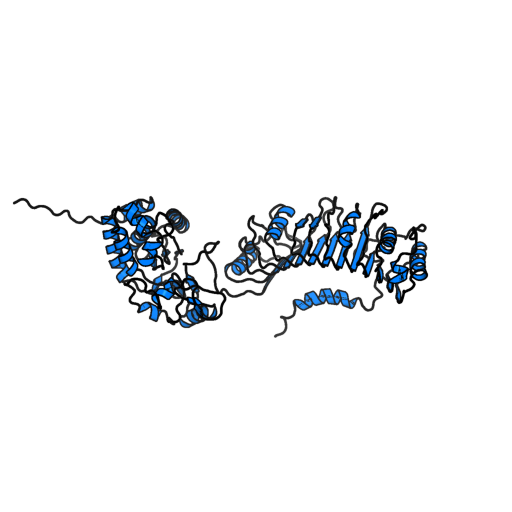 89.19 349 VAL A CA 1
ATOM 2752 C C . VAL A 1 349 ? 3.285 13.718 -18.312 1.00 89.19 349 VAL A C 1
ATOM 2754 O O . VAL A 1 349 ? 4.464 14.008 -18.536 1.00 89.19 349 VAL A O 1
ATOM 2757 N N . GLU A 1 350 ? 2.481 14.504 -17.599 1.00 88.25 350 GLU A N 1
ATOM 2758 C CA . GLU A 1 350 ? 2.881 15.792 -17.029 1.00 88.25 350 GLU A CA 1
ATOM 2759 C C . GLU A 1 350 ? 3.339 15.663 -15.571 1.00 88.25 350 GLU A C 1
ATOM 2761 O O . GLU A 1 350 ? 2.887 14.794 -14.823 1.00 88.25 350 GLU A O 1
ATOM 2766 N N . TYR A 1 351 ? 4.196 16.581 -15.127 1.00 87.88 351 TYR A N 1
ATOM 2767 C CA . TYR A 1 351 ? 4.699 16.624 -13.750 1.00 87.88 351 TYR A CA 1
ATOM 2768 C C . TYR A 1 351 ? 4.202 17.884 -13.042 1.00 87.88 351 TYR A C 1
ATOM 2770 O O . TYR A 1 351 ? 4.114 18.959 -13.637 1.00 87.88 351 TYR A O 1
ATOM 2778 N N . ALA A 1 352 ? 3.823 17.765 -11.768 1.00 86.00 352 ALA A N 1
ATOM 2779 C CA . ALA A 1 352 ? 3.329 18.914 -11.016 1.00 86.00 352 ALA A CA 1
ATOM 2780 C C . ALA A 1 352 ? 4.413 19.963 -10.735 1.00 86.00 352 ALA A C 1
ATOM 2782 O O . ALA A 1 352 ? 4.124 21.161 -10.788 1.00 86.00 352 ALA A O 1
ATOM 2783 N N . ASP A 1 353 ? 5.630 19.496 -10.474 1.00 85.56 353 ASP A N 1
ATOM 2784 C CA . ASP A 1 353 ? 6.845 20.260 -10.225 1.00 85.56 353 ASP A CA 1
ATOM 2785 C C . ASP A 1 353 ? 7.913 19.981 -11.302 1.00 85.56 353 ASP A C 1
ATOM 2787 O O . ASP A 1 353 ? 7.615 19.554 -12.418 1.00 85.56 353 ASP A O 1
ATOM 2791 N N . ASN A 1 354 ? 9.180 20.287 -11.010 1.00 86.50 354 ASN A N 1
ATOM 2792 C CA . ASN A 1 354 ? 10.264 20.057 -11.958 1.00 86.50 354 ASN A CA 1
ATOM 2793 C C . ASN A 1 354 ? 10.410 18.553 -12.260 1.00 86.50 354 ASN A C 1
ATOM 2795 O O . ASN A 1 354 ? 10.716 17.763 -11.372 1.00 86.50 354 ASN A O 1
ATOM 2799 N N . LYS A 1 355 ? 10.270 18.175 -13.536 1.00 84.44 355 LYS A N 1
ATOM 2800 C CA . LYS A 1 355 ? 10.337 16.783 -14.010 1.00 84.44 355 LYS A CA 1
ATOM 2801 C C . LYS A 1 355 ? 11.514 15.979 -13.446 1.00 84.44 355 LYS A C 1
ATOM 2803 O O . LYS A 1 355 ? 11.329 14.835 -13.033 1.00 84.44 355 LYS A O 1
ATOM 2808 N N . VAL A 1 356 ? 12.719 16.556 -13.424 1.00 85.56 356 VAL A N 1
ATOM 2809 C CA . VAL A 1 356 ? 13.919 15.866 -12.926 1.00 85.56 356 VAL A CA 1
ATOM 2810 C C . VAL A 1 356 ? 13.755 15.544 -11.445 1.00 85.56 356 VAL A C 1
ATOM 2812 O O . VAL A 1 356 ? 14.026 14.412 -11.039 1.00 85.56 356 VAL A O 1
ATOM 2815 N N . SER A 1 357 ? 13.276 16.493 -10.633 1.00 87.44 357 SER A N 1
ATOM 2816 C CA . SER A 1 357 ? 13.060 16.252 -9.205 1.00 87.44 357 SER A CA 1
ATOM 2817 C C . SER A 1 357 ? 11.921 15.276 -8.938 1.00 87.44 357 SER A C 1
ATOM 2819 O O . SER A 1 357 ? 12.090 14.393 -8.098 1.00 87.44 357 SER A O 1
ATOM 2821 N N . SER A 1 358 ? 10.787 15.378 -9.636 1.00 90.75 358 SER A N 1
ATOM 2822 C CA . SER A 1 358 ? 9.656 14.462 -9.433 1.00 90.75 358 SER A CA 1
ATOM 2823 C C . SER A 1 358 ? 10.031 13.026 -9.790 1.00 90.75 358 SER A C 1
ATOM 2825 O O . SER A 1 358 ? 9.806 12.119 -8.993 1.00 90.75 358 SER A O 1
ATOM 2827 N N . LEU A 1 359 ? 10.656 12.816 -10.955 1.00 91.00 359 LEU A N 1
ATOM 2828 C CA . LEU A 1 359 ? 11.046 11.482 -11.405 1.00 91.00 359 LEU A CA 1
ATOM 2829 C C . LEU A 1 359 ? 12.130 10.890 -10.497 1.00 91.00 359 LEU A C 1
ATOM 2831 O O . LEU A 1 359 ? 12.037 9.727 -10.123 1.00 91.00 359 LEU A O 1
ATOM 2835 N N . THR A 1 360 ? 13.114 11.692 -10.073 1.00 90.69 360 THR A N 1
ATOM 2836 C CA . THR A 1 360 ? 14.137 11.240 -9.112 1.00 90.69 360 THR A CA 1
ATOM 2837 C C . THR A 1 360 ? 13.494 10.785 -7.800 1.00 90.69 360 THR A C 1
ATOM 2839 O O . THR A 1 360 ? 13.837 9.718 -7.290 1.00 90.69 360 THR A O 1
ATOM 2842 N N . ARG A 1 361 ? 12.530 11.554 -7.267 1.00 92.25 361 ARG A N 1
ATOM 2843 C CA . ARG A 1 361 ? 11.788 11.187 -6.050 1.00 92.25 361 ARG A CA 1
ATOM 2844 C C . ARG A 1 361 ? 10.986 9.902 -6.243 1.00 92.25 361 ARG A C 1
ATOM 2846 O O . ARG A 1 361 ? 11.109 8.998 -5.420 1.00 92.25 361 ARG A O 1
ATOM 2853 N N . LEU A 1 362 ? 10.245 9.782 -7.345 1.00 94.44 362 LEU A N 1
ATOM 2854 C CA . LEU A 1 362 ? 9.468 8.585 -7.665 1.00 94.44 362 LEU A CA 1
ATOM 2855 C C . LEU A 1 362 ? 10.358 7.336 -7.721 1.00 94.44 362 LEU A C 1
ATOM 2857 O O . LEU A 1 362 ? 10.107 6.363 -7.014 1.00 94.44 362 LEU A O 1
ATOM 2861 N N . LEU A 1 363 ? 11.440 7.390 -8.501 1.00 94.19 363 LEU A N 1
ATOM 2862 C CA . LEU A 1 363 ? 12.368 6.271 -8.669 1.00 94.19 363 LEU A CA 1
ATOM 2863 C C . LEU A 1 363 ? 13.083 5.903 -7.361 1.00 94.19 363 LEU A C 1
ATOM 2865 O O . LEU A 1 363 ? 13.309 4.721 -7.109 1.00 94.19 363 LEU A O 1
ATOM 2869 N N . SER A 1 364 ? 13.388 6.880 -6.498 1.00 92.69 364 SER A N 1
ATOM 2870 C CA . SER A 1 364 ? 14.007 6.614 -5.190 1.00 92.69 364 SER A CA 1
ATOM 2871 C C . SER A 1 364 ? 13.130 5.768 -4.257 1.00 92.69 364 SER A C 1
ATOM 2873 O O . SER A 1 364 ? 13.658 5.042 -3.417 1.00 92.69 364 SER A O 1
ATOM 2875 N N . GLY A 1 365 ? 11.805 5.810 -4.441 1.00 93.62 365 GLY A N 1
ATOM 2876 C CA . GLY A 1 365 ? 10.838 4.999 -3.702 1.00 93.62 365 GLY A CA 1
ATOM 2877 C C . GLY A 1 365 ? 10.584 3.606 -4.289 1.00 93.62 365 GLY A C 1
ATOM 2878 O O . GLY A 1 365 ? 9.773 2.871 -3.726 1.00 93.62 365 GLY A O 1
ATOM 2879 N N . CYS A 1 366 ? 11.249 3.232 -5.391 1.00 96.19 366 CYS A N 1
ATOM 2880 C CA . CYS A 1 366 ? 11.013 1.993 -6.145 1.00 96.19 366 CYS A CA 1
ATOM 2881 C C . CYS A 1 366 ? 12.244 1.057 -6.102 1.00 96.19 366 CYS A C 1
ATOM 2883 O O . CYS A 1 366 ? 12.940 0.895 -7.109 1.00 96.19 366 CYS A O 1
ATOM 2885 N N . PRO A 1 367 ? 12.563 0.425 -4.955 1.00 95.25 367 PRO A N 1
ATOM 2886 C CA . PRO A 1 367 ? 13.807 -0.333 -4.787 1.00 95.25 367 PRO A CA 1
ATOM 2887 C C . PRO A 1 367 ? 13.921 -1.554 -5.714 1.00 95.25 367 PRO A C 1
ATOM 2889 O O . PRO A 1 367 ? 15.030 -1.930 -6.091 1.00 95.25 367 PRO A O 1
ATOM 2892 N N . ASN A 1 368 ? 12.796 -2.151 -6.117 1.00 96.25 368 ASN A N 1
ATOM 2893 C CA . ASN A 1 368 ? 12.742 -3.393 -6.896 1.00 96.25 368 ASN A CA 1
ATOM 2894 C C . ASN A 1 368 ? 12.396 -3.185 -8.383 1.00 96.25 368 ASN A C 1
ATOM 2896 O O . ASN A 1 368 ? 12.026 -4.142 -9.064 1.00 96.25 368 ASN A O 1
ATOM 2900 N N . LEU A 1 369 ? 12.535 -1.958 -8.894 1.00 97.81 369 LEU A N 1
ATOM 2901 C CA . LEU A 1 369 ? 12.205 -1.635 -10.281 1.00 97.81 369 LEU A CA 1
ATOM 2902 C C . LEU A 1 369 ? 13.107 -2.399 -11.272 1.00 97.81 369 LEU A C 1
ATOM 2904 O O . LEU A 1 369 ? 14.314 -2.175 -11.322 1.00 97.81 369 LEU A O 1
ATOM 2908 N N . ASP A 1 370 ? 12.517 -3.280 -12.085 1.00 97.38 370 ASP A N 1
ATOM 2909 C CA . ASP A 1 370 ? 13.205 -4.111 -13.090 1.00 97.38 370 ASP A CA 1
ATOM 2910 C C . ASP A 1 370 ? 13.151 -3.474 -14.488 1.00 97.38 370 ASP A C 1
ATOM 2912 O O . ASP A 1 370 ? 14.143 -3.516 -15.224 1.00 97.38 370 ASP A O 1
ATOM 2916 N N . SER A 1 371 ? 12.024 -2.846 -14.841 1.00 98.19 371 SER A N 1
ATOM 2917 C CA . SER A 1 371 ? 11.763 -2.298 -16.175 1.00 98.19 371 SER A CA 1
ATOM 2918 C C . SER A 1 371 ? 11.222 -0.870 -16.125 1.00 98.19 371 SER A C 1
ATOM 2920 O O . SER A 1 371 ? 10.219 -0.602 -15.466 1.00 98.19 371 SER A O 1
ATOM 2922 N N . LEU A 1 372 ? 11.852 0.025 -16.889 1.00 98.00 372 LEU A N 1
ATOM 2923 C CA . LEU A 1 372 ? 11.457 1.426 -17.033 1.00 98.00 372 LEU A CA 1
ATOM 2924 C C . LEU A 1 372 ? 11.283 1.784 -18.510 1.00 98.00 372 LEU A C 1
ATOM 2926 O O . LEU A 1 372 ? 12.202 1.598 -19.314 1.00 98.00 372 LEU A O 1
ATOM 2930 N N . PHE A 1 373 ? 10.122 2.336 -18.853 1.00 97.12 373 PHE A N 1
ATOM 2931 C CA . PHE A 1 373 ? 9.826 2.861 -20.180 1.00 97.12 373 PHE A CA 1
ATOM 2932 C C . PHE A 1 373 ? 9.359 4.316 -20.081 1.00 97.12 373 PHE A C 1
ATOM 2934 O O . PHE A 1 373 ? 8.358 4.611 -19.439 1.00 97.12 373 PHE A O 1
ATOM 2941 N N . LEU A 1 374 ? 10.107 5.221 -20.711 1.00 94.06 374 LEU A N 1
ATOM 2942 C CA . LEU A 1 374 ? 9.827 6.650 -20.759 1.00 94.06 374 LEU A CA 1
ATOM 2943 C C . LEU A 1 374 ? 9.622 7.103 -22.206 1.00 94.06 374 LEU A C 1
ATOM 2945 O O . LEU A 1 374 ? 10.501 6.902 -23.048 1.00 94.06 374 LEU A O 1
ATOM 2949 N N . VAL A 1 375 ? 8.506 7.774 -22.473 1.00 90.62 375 VAL A N 1
ATOM 2950 C CA . VAL A 1 375 ? 8.256 8.521 -23.712 1.00 90.62 375 VAL A CA 1
ATOM 2951 C C . VAL A 1 375 ? 7.899 9.948 -23.329 1.00 90.62 375 VAL A C 1
ATOM 2953 O O . VAL A 1 375 ? 7.047 10.155 -22.467 1.00 90.62 375 VAL A O 1
ATOM 2956 N N . HIS A 1 376 ? 8.583 10.933 -23.905 1.00 84.88 376 HIS A N 1
ATOM 2957 C CA . HIS A 1 376 ? 8.256 12.339 -23.671 1.00 84.88 376 HIS A CA 1
ATOM 2958 C C . HIS A 1 376 ? 8.868 13.241 -24.743 1.00 84.88 376 HIS A C 1
ATOM 2960 O O . HIS A 1 376 ? 9.939 12.953 -25.266 1.00 84.88 376 HIS A O 1
ATOM 2966 N N . ASP A 1 377 ? 8.290 14.421 -24.958 1.00 77.75 377 ASP A N 1
ATOM 2967 C CA . ASP A 1 377 ? 8.844 15.473 -25.828 1.00 77.75 377 ASP A CA 1
ATOM 2968 C C . ASP A 1 377 ? 10.206 16.066 -25.386 1.00 77.75 377 ASP A C 1
ATOM 2970 O O . ASP A 1 377 ? 10.829 16.822 -26.132 1.00 77.75 377 ASP A O 1
ATOM 2974 N N . ASN A 1 378 ? 10.654 15.787 -24.156 1.00 76.50 378 ASN A N 1
ATOM 2975 C CA . ASN A 1 378 ? 11.935 16.240 -23.613 1.00 76.50 378 ASN A CA 1
ATOM 2976 C C . ASN A 1 378 ? 12.402 15.280 -22.511 1.00 76.50 378 ASN A C 1
ATOM 2978 O O . ASN A 1 378 ? 11.821 15.248 -21.427 1.00 76.50 378 ASN A O 1
ATOM 2982 N N . LEU A 1 379 ? 13.455 14.510 -22.763 1.00 75.06 379 LEU A N 1
ATOM 2983 C CA . LEU A 1 379 ? 14.045 13.544 -21.836 1.00 75.06 379 LEU A CA 1
ATOM 2984 C C . LEU A 1 379 ? 15.174 14.135 -20.967 1.00 75.06 379 LEU A C 1
ATOM 2986 O O . LEU A 1 379 ? 16.251 13.555 -20.861 1.00 75.06 379 LEU A O 1
ATOM 2990 N N . ASP A 1 380 ? 14.929 15.265 -20.302 1.00 80.38 380 ASP A N 1
ATOM 2991 C CA . ASP A 1 380 ? 15.824 15.765 -19.246 1.00 80.38 380 ASP A CA 1
ATOM 2992 C C . ASP A 1 380 ? 15.606 14.938 -17.963 1.00 80.38 380 ASP A C 1
ATOM 2994 O O . ASP A 1 380 ? 14.611 15.130 -17.259 1.00 80.38 380 ASP A O 1
ATOM 2998 N N . VAL A 1 381 ? 16.463 13.934 -17.716 1.00 84.56 381 VAL A N 1
ATOM 2999 C CA . VAL A 1 381 ? 16.292 12.943 -16.630 1.00 84.56 381 VAL A CA 1
ATOM 3000 C C . VAL A 1 381 ? 17.620 12.503 -16.002 1.00 84.56 381 VAL A C 1
ATOM 3002 O O . VAL A 1 381 ? 18.633 12.343 -16.682 1.00 84.56 381 VAL A O 1
ATOM 3005 N N . ALA A 1 382 ? 17.606 12.231 -14.695 1.00 87.75 382 ALA A N 1
ATOM 3006 C CA . ALA A 1 382 ? 18.709 11.593 -13.978 1.00 87.75 382 ALA A CA 1
ATOM 3007 C C . ALA A 1 382 ? 18.244 10.236 -13.429 1.00 87.75 382 ALA A C 1
ATOM 3009 O O . ALA A 1 382 ? 17.469 10.171 -12.478 1.00 87.75 382 ALA A O 1
ATOM 3010 N N . LEU A 1 383 ? 18.694 9.149 -14.056 1.00 90.00 383 LEU A N 1
ATOM 3011 C CA . LEU A 1 383 ? 18.297 7.783 -13.728 1.00 90.00 383 LEU A CA 1
ATOM 3012 C C . LEU A 1 383 ? 19.392 7.108 -12.900 1.00 90.00 383 LEU A C 1
ATOM 3014 O O . LEU A 1 383 ? 20.400 6.664 -13.446 1.00 90.00 383 LEU A O 1
ATOM 3018 N N . MET A 1 384 ? 19.164 7.024 -11.589 1.00 90.00 384 MET A N 1
ATOM 3019 C CA . MET A 1 384 ? 20.049 6.368 -10.621 1.00 90.00 384 MET A CA 1
ATOM 3020 C C . MET A 1 384 ? 19.312 5.175 -10.001 1.00 90.00 384 MET A C 1
ATOM 3022 O O . MET A 1 384 ? 18.788 5.270 -8.892 1.00 90.00 384 MET A O 1
ATOM 3026 N N . VAL A 1 385 ? 19.203 4.070 -10.745 1.00 91.38 385 VAL A N 1
ATOM 3027 C CA . VAL A 1 385 ? 18.352 2.924 -10.367 1.00 91.38 385 VAL A CA 1
ATOM 3028 C C . VAL A 1 385 ? 19.166 1.623 -10.410 1.00 91.38 385 VAL A C 1
ATOM 3030 O O . VAL A 1 385 ? 19.279 0.995 -11.465 1.00 91.38 385 VAL A O 1
ATOM 3033 N N . PRO A 1 386 ? 19.750 1.185 -9.277 1.00 92.12 386 PRO A N 1
ATOM 3034 C CA . PRO A 1 386 ? 20.644 0.023 -9.240 1.00 92.12 386 PRO A CA 1
ATOM 3035 C C . PRO A 1 386 ? 19.990 -1.320 -9.591 1.00 92.12 386 PRO A C 1
ATOM 3037 O O . PRO A 1 386 ? 20.685 -2.237 -10.040 1.00 92.12 386 PRO A O 1
ATOM 3040 N N . SER A 1 387 ? 18.680 -1.447 -9.368 1.00 95.25 387 SER A N 1
ATOM 3041 C CA . SER A 1 387 ? 17.877 -2.644 -9.649 1.00 95.25 387 SER A CA 1
ATOM 3042 C C . SER A 1 387 ? 17.467 -2.779 -11.116 1.00 95.25 387 SER A C 1
ATOM 3044 O O . SER A 1 387 ? 17.157 -3.888 -11.551 1.00 95.25 387 SER A O 1
ATOM 3046 N N . LEU A 1 388 ? 17.538 -1.695 -11.894 1.00 97.12 388 LEU A N 1
ATOM 3047 C CA . LEU A 1 388 ? 16.993 -1.635 -13.246 1.00 97.12 388 LEU A CA 1
ATOM 3048 C C . LEU A 1 388 ? 17.728 -2.575 -14.208 1.00 97.12 388 LEU A C 1
ATOM 3050 O O . LEU A 1 388 ? 18.951 -2.508 -14.353 1.00 97.12 388 LEU A O 1
ATOM 3054 N N . ARG A 1 389 ? 16.968 -3.428 -14.905 1.00 97.19 389 ARG A N 1
ATOM 3055 C CA . ARG A 1 389 ? 17.472 -4.409 -15.881 1.00 97.19 389 ARG A CA 1
ATOM 3056 C C . ARG A 1 389 ? 17.094 -4.067 -17.318 1.00 97.19 389 ARG A C 1
ATOM 3058 O O . ARG A 1 389 ? 17.850 -4.414 -18.229 1.00 97.19 389 ARG A O 1
ATOM 3065 N N . LYS A 1 390 ? 15.975 -3.370 -17.531 1.00 97.88 390 LYS A N 1
ATOM 3066 C CA . LYS A 1 390 ? 15.500 -2.937 -18.853 1.00 97.88 390 LYS A CA 1
ATOM 3067 C C . LYS A 1 390 ? 15.180 -1.447 -18.849 1.00 97.88 390 LYS A C 1
ATOM 3069 O O . LYS A 1 390 ? 14.401 -0.987 -18.019 1.00 97.88 390 LYS A O 1
ATOM 3074 N N . LEU A 1 391 ? 15.742 -0.713 -19.805 1.00 96.75 391 LEU A N 1
ATOM 3075 C CA . LEU A 1 391 ? 15.482 0.714 -19.979 1.00 96.75 391 LEU A CA 1
ATOM 3076 C C . LEU A 1 391 ? 15.103 1.012 -21.425 1.00 96.75 391 LEU A C 1
ATOM 3078 O O . LEU A 1 391 ? 15.838 0.669 -22.352 1.00 96.75 391 LEU A O 1
ATOM 3082 N N . ARG A 1 392 ? 13.964 1.679 -21.601 1.00 95.50 392 ARG A N 1
ATOM 3083 C CA . ARG A 1 392 ? 13.472 2.188 -22.879 1.00 95.50 392 ARG A CA 1
ATOM 3084 C C . ARG A 1 392 ? 13.191 3.682 -22.758 1.00 95.50 392 ARG A C 1
ATOM 3086 O O . ARG A 1 392 ? 12.457 4.094 -21.867 1.00 95.50 392 ARG A O 1
ATOM 3093 N N . MET A 1 393 ? 13.770 4.484 -23.640 1.00 91.81 393 MET A N 1
ATOM 3094 C CA . MET A 1 393 ? 13.650 5.942 -23.632 1.00 91.81 393 MET A CA 1
ATOM 3095 C C . MET A 1 393 ? 13.398 6.456 -25.047 1.00 91.81 393 MET A C 1
ATOM 3097 O O . MET A 1 393 ? 14.172 6.145 -25.951 1.00 91.81 393 MET A O 1
ATOM 3101 N N . TYR A 1 394 ? 12.328 7.228 -25.229 1.00 88.69 394 TYR A N 1
ATOM 3102 C CA . TYR A 1 394 ? 11.918 7.777 -26.521 1.00 88.69 394 TYR A CA 1
ATOM 3103 C C . TYR A 1 394 ? 11.636 9.272 -26.399 1.00 88.69 394 TYR A C 1
ATOM 3105 O O . TYR A 1 394 ? 10.828 9.702 -25.572 1.00 88.69 394 TYR A O 1
ATOM 3113 N N . ASN A 1 395 ? 12.309 10.059 -27.231 1.00 83.19 395 ASN A N 1
ATOM 3114 C CA . ASN A 1 395 ? 12.080 11.486 -27.360 1.00 83.19 395 ASN A CA 1
ATOM 3115 C C . ASN A 1 395 ? 11.250 11.777 -28.615 1.00 83.19 395 ASN A C 1
ATOM 3117 O O . ASN A 1 395 ? 11.723 11.563 -29.732 1.00 83.19 395 ASN A O 1
ATOM 3121 N N . ASN A 1 396 ? 10.042 12.308 -28.436 1.00 73.19 396 ASN A N 1
ATOM 3122 C CA . ASN A 1 396 ? 9.125 12.622 -29.538 1.00 73.19 396 ASN A CA 1
ATOM 3123 C C . ASN A 1 396 ? 9.498 13.911 -30.307 1.00 73.19 396 ASN A C 1
ATOM 3125 O O . ASN A 1 396 ? 8.902 14.207 -31.342 1.00 73.19 396 ASN A O 1
ATOM 3129 N N . GLY A 1 397 ? 10.514 14.663 -29.859 1.00 64.06 397 GLY A N 1
ATOM 3130 C CA . GLY A 1 397 ? 11.198 15.658 -30.692 1.00 64.06 397 GLY A CA 1
ATOM 3131 C C . GLY A 1 397 ? 10.457 16.979 -30.937 1.00 64.06 397 GLY A C 1
ATOM 3132 O O . GLY A 1 397 ? 10.809 17.702 -31.869 1.00 64.06 397 GLY A O 1
ATOM 3133 N N . ARG A 1 398 ? 9.454 17.346 -30.122 1.00 58.75 398 ARG A N 1
ATOM 3134 C CA . ARG A 1 398 ? 8.712 18.615 -30.300 1.00 58.75 398 ARG A CA 1
ATOM 3135 C C . ARG A 1 398 ? 9.462 19.872 -29.827 1.00 58.75 398 ARG A C 1
ATOM 3137 O O . ARG A 1 398 ? 9.097 20.974 -30.236 1.00 58.75 398 ARG A O 1
ATOM 3144 N N . TYR A 1 399 ? 10.521 19.742 -29.020 1.00 54.78 399 TYR A N 1
ATOM 3145 C CA . TYR A 1 399 ? 11.300 20.871 -28.483 1.00 54.78 399 TYR A CA 1
ATOM 3146 C C . TYR A 1 399 ? 12.757 20.870 -28.972 1.00 54.78 399 TYR A C 1
ATOM 3148 O O . TYR A 1 399 ? 13.442 19.857 -28.929 1.00 54.78 399 TYR A O 1
ATOM 3156 N N . GLN A 1 400 ? 13.252 22.032 -29.424 1.00 54.78 400 GLN A N 1
ATOM 3157 C CA . GLN A 1 400 ? 14.523 22.141 -30.165 1.00 54.78 400 GLN A CA 1
ATOM 3158 C C . GLN A 1 400 ? 15.761 22.528 -29.330 1.00 54.78 400 GLN A C 1
ATOM 3160 O O . GLN A 1 400 ? 16.860 22.547 -29.881 1.00 54.78 400 GLN A O 1
ATOM 3165 N N . LYS A 1 401 ? 15.638 22.864 -28.035 1.00 55.59 401 LYS A N 1
ATOM 3166 C CA . LYS A 1 401 ? 16.785 23.263 -27.189 1.00 55.59 401 LYS A CA 1
ATOM 3167 C C . LYS A 1 401 ? 16.548 23.003 -25.697 1.00 55.59 401 LYS A C 1
ATOM 3169 O O . LYS A 1 401 ? 15.607 23.553 -25.134 1.00 55.59 401 LYS A O 1
ATOM 3174 N N . GLY A 1 402 ? 17.499 22.316 -25.060 1.00 56.50 402 GLY A N 1
ATOM 3175 C CA . GLY A 1 402 ? 17.697 22.318 -23.604 1.00 56.50 402 GLY A CA 1
ATOM 3176 C C . GLY A 1 402 ? 17.402 20.983 -22.915 1.00 56.50 402 GLY A C 1
ATOM 3177 O O . GLY A 1 402 ? 16.263 20.531 -22.904 1.00 56.50 402 GLY A O 1
ATOM 3178 N N . GLY A 1 403 ? 18.442 20.394 -22.314 1.00 63.94 403 GLY A N 1
ATOM 3179 C CA . GLY A 1 403 ? 18.379 19.195 -21.470 1.00 63.94 403 GLY A CA 1
ATOM 3180 C C . GLY A 1 403 ? 19.585 18.268 -21.659 1.00 63.94 403 GLY A C 1
ATOM 3181 O O . GLY A 1 403 ? 20.493 18.560 -22.451 1.00 63.94 403 GLY A O 1
ATOM 3182 N N . GLY A 1 404 ? 19.589 17.160 -20.930 1.00 73.81 404 GLY A N 1
ATOM 3183 C CA . GLY A 1 404 ? 20.448 16.000 -21.144 1.00 73.81 404 GLY A CA 1
ATOM 3184 C C . GLY A 1 404 ? 20.033 14.880 -20.196 1.00 73.81 404 GLY A C 1
ATOM 3185 O O . GLY A 1 404 ? 19.354 15.126 -19.205 1.00 73.81 404 GLY A O 1
ATOM 3186 N N . PHE A 1 405 ? 20.444 13.644 -20.465 1.00 81.81 405 PHE A N 1
ATOM 3187 C CA . PHE A 1 405 ? 20.179 12.548 -19.537 1.00 81.81 405 PHE A CA 1
ATOM 3188 C C . PHE A 1 405 ? 21.455 11.989 -18.912 1.00 81.81 405 PHE A C 1
ATOM 3190 O O . PHE A 1 405 ? 22.522 11.906 -19.539 1.00 81.81 405 PHE A O 1
ATOM 3197 N N . VAL A 1 406 ? 21.317 11.600 -17.645 1.00 86.38 406 VAL A N 1
ATOM 3198 C CA . VAL A 1 406 ? 22.313 10.842 -16.889 1.00 86.38 406 VAL A CA 1
ATOM 3199 C C . VAL A 1 406 ? 21.738 9.462 -16.614 1.00 86.38 406 VAL A C 1
ATOM 3201 O O . VAL A 1 406 ? 20.642 9.360 -16.070 1.00 86.38 406 VAL A O 1
ATOM 3204 N N . ILE A 1 407 ? 22.465 8.412 -16.990 1.00 89.81 407 ILE A N 1
ATOM 3205 C CA . ILE A 1 407 ? 22.059 7.027 -16.731 1.00 89.81 407 ILE A CA 1
ATOM 3206 C C . ILE A 1 407 ? 23.173 6.330 -15.959 1.00 89.81 407 ILE A C 1
ATOM 3208 O O . ILE A 1 407 ? 24.266 6.127 -16.492 1.00 89.81 407 ILE A O 1
ATOM 3212 N N . ASP A 1 408 ? 22.859 5.931 -14.731 1.00 89.00 408 ASP A N 1
ATOM 3213 C CA . ASP A 1 408 ? 23.662 5.049 -13.892 1.00 89.00 408 ASP A CA 1
ATOM 3214 C C . ASP A 1 408 ? 22.786 3.880 -13.413 1.00 89.00 408 ASP A C 1
ATOM 3216 O O . ASP A 1 408 ? 21.992 3.977 -12.472 1.00 89.00 408 ASP A O 1
ATOM 3220 N N . ALA A 1 409 ? 22.893 2.772 -14.145 1.00 91.88 409 ALA A N 1
ATOM 3221 C CA . ALA A 1 409 ? 22.124 1.553 -13.931 1.00 91.88 409 ALA A CA 1
ATOM 3222 C C . ALA A 1 409 ? 23.067 0.340 -14.052 1.00 91.88 409 ALA A C 1
ATOM 3224 O O . ALA A 1 409 ? 23.162 -0.281 -15.114 1.00 91.88 409 ALA A O 1
ATOM 3225 N N . PRO A 1 410 ? 23.810 -0.018 -12.989 1.00 92.56 410 PRO A N 1
ATOM 3226 C CA . PRO A 1 410 ? 24.838 -1.064 -13.044 1.00 92.56 410 PRO A CA 1
ATOM 3227 C C . PRO A 1 410 ? 24.290 -2.472 -13.328 1.00 92.56 410 PRO A C 1
ATOM 3229 O O . PRO A 1 410 ? 25.044 -3.352 -13.752 1.00 92.56 410 PRO A O 1
ATOM 3232 N N . SER A 1 411 ? 22.994 -2.706 -13.094 1.00 95.19 411 SER A N 1
ATOM 3233 C CA . SER A 1 411 ? 22.334 -3.989 -13.372 1.00 95.19 411 SER A CA 1
ATOM 3234 C C . SER A 1 411 ? 21.690 -4.077 -14.756 1.00 95.19 411 SER A C 1
ATOM 3236 O O . SER A 1 411 ? 21.092 -5.110 -15.063 1.00 95.19 411 SER A O 1
ATOM 3238 N N . LEU A 1 412 ? 21.823 -3.039 -15.586 1.00 96.25 412 LEU A N 1
ATOM 3239 C CA . LEU A 1 412 ? 21.134 -2.956 -16.865 1.00 96.25 412 LEU A CA 1
ATOM 3240 C C . LEU A 1 412 ? 21.618 -4.040 -17.834 1.00 96.25 412 LEU A C 1
ATOM 3242 O O . LEU A 1 412 ? 22.818 -4.199 -18.043 1.00 96.25 412 LEU A O 1
ATOM 3246 N N . VAL A 1 413 ? 20.670 -4.769 -18.424 1.00 96.81 413 VAL A N 1
ATOM 3247 C CA . VAL A 1 413 ? 20.903 -5.859 -19.388 1.00 96.81 413 VAL A CA 1
ATOM 3248 C C . VAL A 1 413 ? 20.495 -5.433 -20.799 1.00 96.81 413 VAL A C 1
ATOM 3250 O O . VAL A 1 413 ? 21.179 -5.774 -21.762 1.00 96.81 413 VAL A O 1
ATOM 3253 N N . SER A 1 414 ? 19.407 -4.665 -20.919 1.00 96.69 414 SER A N 1
ATOM 3254 C CA . SER A 1 414 ? 18.862 -4.186 -22.192 1.00 96.69 414 SER A CA 1
ATOM 3255 C C . SER A 1 414 ? 18.621 -2.678 -22.147 1.00 96.69 414 SER A C 1
ATOM 3257 O O . SER A 1 414 ? 17.953 -2.177 -21.237 1.00 96.69 414 SER A O 1
ATOM 3259 N N . LEU A 1 415 ? 19.160 -1.970 -23.139 1.00 95.19 415 LEU A N 1
ATOM 3260 C CA . LEU A 1 415 ? 19.015 -0.528 -23.307 1.00 95.19 415 LEU A CA 1
ATOM 3261 C C . LEU A 1 415 ? 18.434 -0.196 -24.683 1.00 95.19 415 LEU A C 1
ATOM 3263 O O . LEU A 1 415 ? 18.953 -0.635 -25.705 1.00 95.19 415 LEU A O 1
ATOM 3267 N N . TYR A 1 416 ? 17.405 0.642 -24.712 1.00 94.31 416 TYR A N 1
ATOM 3268 C CA . TYR A 1 416 ? 16.866 1.224 -25.934 1.00 94.31 416 TYR A CA 1
ATOM 3269 C C . TYR A 1 416 ? 16.724 2.734 -25.759 1.00 94.31 416 TYR A C 1
ATOM 3271 O O . TYR A 1 416 ? 15.964 3.187 -24.903 1.00 94.31 416 TYR A O 1
ATOM 3279 N N . ILE A 1 417 ? 17.434 3.509 -26.573 1.00 89.56 417 ILE A N 1
ATOM 3280 C CA . ILE A 1 417 ? 17.358 4.970 -26.594 1.00 89.56 417 ILE A CA 1
ATOM 3281 C C . ILE A 1 417 ? 17.024 5.406 -28.012 1.00 89.56 417 ILE A C 1
ATOM 3283 O O . ILE A 1 417 ? 17.719 5.025 -28.952 1.00 89.56 417 ILE A O 1
ATOM 3287 N N . ARG A 1 418 ? 15.996 6.241 -28.137 1.00 86.69 418 ARG A N 1
ATOM 3288 C CA . ARG A 1 418 ? 15.649 6.964 -29.354 1.00 86.69 418 ARG A CA 1
ATOM 3289 C C . ARG A 1 418 ? 15.508 8.439 -29.025 1.00 86.69 418 ARG A C 1
ATOM 3291 O O . ARG A 1 418 ? 14.636 8.818 -28.244 1.00 86.69 418 ARG A O 1
ATOM 3298 N N . ASP A 1 419 ? 16.375 9.256 -29.600 1.00 80.06 419 ASP A N 1
ATOM 3299 C CA . ASP A 1 419 ? 16.498 10.663 -29.264 1.00 80.06 419 ASP A CA 1
ATOM 3300 C C . ASP A 1 419 ? 16.778 11.542 -30.489 1.00 80.06 419 ASP A C 1
ATOM 3302 O O . ASP A 1 419 ? 17.805 11.437 -31.163 1.00 80.06 419 ASP A O 1
ATOM 3306 N N . TYR A 1 420 ? 15.841 12.441 -30.776 1.00 73.81 420 TYR A N 1
ATOM 3307 C CA . TYR A 1 420 ? 15.860 13.284 -31.969 1.00 73.81 420 TYR A CA 1
ATOM 3308 C C . TYR A 1 420 ? 16.204 14.752 -31.679 1.00 73.81 420 TYR A C 1
ATOM 3310 O O . TYR A 1 420 ? 16.087 15.583 -32.578 1.00 73.81 420 TYR A O 1
ATOM 3318 N N . VAL A 1 421 ? 16.651 15.088 -30.460 1.00 66.12 421 VAL A N 1
ATOM 3319 C CA . VAL A 1 421 ? 16.914 16.474 -30.026 1.00 66.12 421 VAL A CA 1
ATOM 3320 C C . VAL A 1 421 ? 18.407 16.735 -29.773 1.00 66.12 421 VAL A C 1
ATOM 3322 O O . VAL A 1 421 ? 19.138 15.884 -29.276 1.00 66.12 421 VAL A O 1
ATOM 3325 N N . LEU A 1 422 ? 18.880 17.951 -30.082 1.00 58.22 422 LEU A N 1
ATOM 3326 C CA . LEU A 1 422 ? 20.221 18.432 -29.715 1.00 58.22 422 LEU A CA 1
ATOM 3327 C C . LEU A 1 422 ? 20.336 18.718 -28.211 1.00 58.22 422 LEU A C 1
ATOM 3329 O O . LEU A 1 422 ? 19.971 19.804 -27.746 1.00 58.22 422 LEU A O 1
ATOM 3333 N N . TYR A 1 423 ? 20.944 17.801 -27.463 1.00 62.00 423 TYR A N 1
ATOM 3334 C CA . TYR A 1 423 ? 21.308 18.032 -26.064 1.00 62.00 423 TYR A CA 1
ATOM 3335 C C . TYR A 1 423 ? 22.723 18.599 -25.876 1.00 62.00 423 TYR A C 1
ATOM 3337 O O . TYR A 1 423 ? 23.616 18.461 -26.717 1.00 62.00 423 TYR A O 1
ATOM 3345 N N . HIS A 1 424 ? 22.937 19.272 -24.739 1.00 54.69 424 HIS A N 1
ATOM 3346 C CA . HIS A 1 424 ? 24.236 19.860 -24.388 1.00 54.69 424 HIS A CA 1
ATOM 3347 C C . HIS A 1 424 ? 25.212 18.836 -23.789 1.00 54.69 424 HIS A C 1
ATOM 3349 O O . HIS A 1 424 ? 26.425 19.024 -23.903 1.00 54.69 424 HIS A O 1
ATOM 3355 N N . PHE A 1 425 ? 24.706 17.763 -23.171 1.00 60.62 425 PHE A N 1
ATOM 3356 C CA . PHE A 1 425 ? 25.510 16.708 -22.560 1.00 60.62 425 PHE A CA 1
ATOM 3357 C C . PHE A 1 425 ? 24.744 15.376 -22.501 1.00 60.62 425 PHE A C 1
ATOM 3359 O O . PHE A 1 425 ? 23.541 15.354 -22.275 1.00 60.62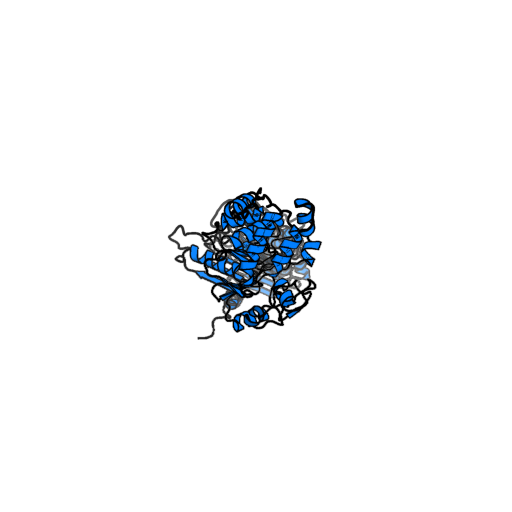 425 PHE A O 1
ATOM 3366 N N . HIS A 1 426 ? 25.476 14.270 -22.646 1.00 70.44 426 HIS A N 1
ATOM 3367 C CA . HIS A 1 426 ? 25.002 12.912 -22.372 1.00 70.44 426 HIS A CA 1
ATOM 3368 C C . HIS A 1 426 ? 26.009 12.257 -21.433 1.00 70.44 426 HIS A C 1
ATOM 3370 O O . HIS A 1 426 ? 27.213 12.281 -21.718 1.00 70.44 426 HIS A O 1
ATOM 3376 N N . ARG A 1 427 ? 25.545 11.689 -20.317 1.00 77.75 427 ARG A N 1
ATOM 3377 C CA . ARG A 1 427 ? 26.414 10.972 -19.379 1.00 77.75 427 ARG A CA 1
ATOM 3378 C C . ARG A 1 427 ? 25.837 9.595 -19.094 1.00 77.75 427 ARG A C 1
ATOM 3380 O O . ARG A 1 427 ? 24.945 9.438 -18.272 1.00 77.75 427 ARG A O 1
ATOM 3387 N N . ILE A 1 428 ? 26.373 8.606 -19.792 1.00 79.81 428 ILE A N 1
ATOM 3388 C CA . ILE A 1 428 ? 26.055 7.201 -19.562 1.00 79.81 428 ILE A CA 1
ATOM 3389 C C . ILE A 1 428 ? 27.243 6.601 -18.818 1.00 79.81 428 ILE A C 1
ATOM 3391 O O . ILE A 1 428 ? 28.368 6.619 -19.328 1.00 79.81 428 ILE A O 1
ATOM 3395 N N . GLU A 1 429 ? 27.002 6.157 -17.590 1.00 81.62 429 GLU A N 1
ATOM 3396 C CA . GLU A 1 429 ? 28.012 5.514 -16.755 1.00 81.62 429 GLU A CA 1
ATOM 3397 C C . GLU A 1 429 ? 28.251 4.065 -17.190 1.00 81.62 429 GLU A C 1
ATOM 3399 O O . GLU A 1 429 ? 27.551 3.509 -18.037 1.00 81.62 429 GLU A O 1
ATOM 3404 N N . HIS A 1 430 ? 29.300 3.446 -16.654 1.00 77.00 430 HIS A N 1
ATOM 3405 C CA . HIS A 1 430 ? 29.677 2.088 -17.030 1.00 77.00 430 HIS A CA 1
ATOM 3406 C C . HIS A 1 430 ? 28.583 1.063 -16.670 1.00 77.00 430 HIS A C 1
ATOM 3408 O O . HIS A 1 430 ? 28.204 0.943 -15.508 1.00 77.00 430 HIS A O 1
ATOM 3414 N N . MET A 1 431 ? 28.127 0.284 -17.660 1.00 87.88 431 MET A N 1
ATOM 3415 C CA . MET A 1 431 ? 27.076 -0.734 -17.517 1.00 87.88 431 MET A CA 1
ATOM 3416 C C . MET A 1 431 ? 27.672 -2.146 -17.659 1.00 87.88 431 MET A C 1
ATOM 3418 O O . MET A 1 431 ? 27.674 -2.719 -18.751 1.00 87.88 431 MET A O 1
ATOM 3422 N N . PRO A 1 432 ? 28.205 -2.736 -16.575 1.00 89.38 432 PRO A N 1
ATOM 3423 C CA . PRO A 1 432 ? 28.995 -3.966 -16.652 1.00 89.38 432 PRO A CA 1
ATOM 3424 C C . PRO A 1 432 ? 28.190 -5.203 -17.074 1.00 89.38 432 PRO A C 1
ATOM 3426 O O . PRO A 1 432 ? 28.775 -6.169 -17.562 1.00 89.38 432 PRO A O 1
ATOM 3429 N N . LYS A 1 433 ? 26.866 -5.195 -16.874 1.00 94.38 433 LYS A N 1
ATOM 3430 C CA . LYS A 1 433 ? 25.965 -6.314 -17.202 1.00 94.38 433 LYS A CA 1
ATOM 3431 C C . LYS A 1 433 ? 25.231 -6.152 -18.536 1.00 94.38 433 LYS A C 1
ATOM 3433 O O . LYS A 1 433 ? 24.394 -6.992 -18.858 1.00 94.38 433 LYS A O 1
ATOM 3438 N N . LEU A 1 434 ? 25.522 -5.094 -19.293 1.00 94.94 434 LEU A N 1
ATOM 3439 C CA . LEU A 1 434 ? 24.806 -4.797 -20.527 1.00 94.94 434 LEU A CA 1
ATOM 3440 C C . LEU A 1 434 ? 25.048 -5.898 -21.561 1.00 94.94 434 LEU A C 1
ATOM 3442 O O . LEU A 1 434 ? 26.194 -6.190 -21.897 1.00 94.94 434 LEU A O 1
ATOM 3446 N N . GLU A 1 435 ? 23.973 -6.481 -22.086 1.00 94.44 435 GLU A N 1
ATOM 3447 C CA . GLU A 1 435 ? 24.030 -7.502 -23.135 1.00 94.44 435 GLU A CA 1
ATOM 3448 C C . GLU A 1 435 ? 23.620 -6.932 -24.495 1.00 94.44 435 GLU A C 1
ATOM 3450 O O . GLU A 1 435 ? 24.268 -7.226 -25.504 1.00 94.44 435 GLU A O 1
ATOM 3455 N N . GLU A 1 436 ? 22.586 -6.091 -24.519 1.00 95.50 436 GLU A N 1
ATOM 3456 C CA . GLU A 1 436 ? 22.027 -5.499 -25.732 1.00 95.50 436 GLU A CA 1
ATOM 3457 C C . GLU A 1 436 ? 21.813 -3.992 -25.572 1.00 95.50 436 GLU A C 1
ATOM 3459 O O . GLU A 1 436 ? 21.235 -3.541 -24.580 1.00 95.50 436 GLU A O 1
ATOM 3464 N N . ALA A 1 437 ? 22.232 -3.219 -26.579 1.00 95.19 437 ALA A N 1
ATOM 3465 C CA . ALA A 1 437 ? 21.859 -1.815 -26.683 1.00 95.19 437 ALA A CA 1
ATOM 3466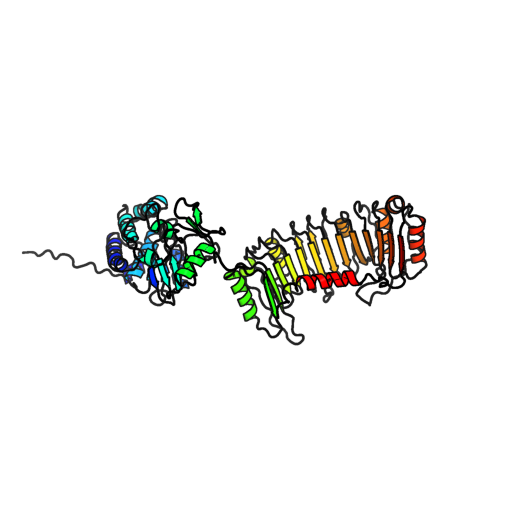 C C . ALA A 1 437 ? 21.444 -1.417 -28.101 1.00 95.19 437 ALA A C 1
ATOM 3468 O O . ALA A 1 437 ? 22.124 -1.725 -29.083 1.00 95.19 437 ALA A O 1
ATOM 3469 N N . HIS A 1 438 ? 20.351 -0.667 -28.182 1.00 93.38 438 HIS A N 1
ATOM 3470 C CA . HIS A 1 438 ? 19.912 0.053 -29.366 1.00 93.38 438 HIS A CA 1
ATOM 3471 C C . HIS A 1 438 ? 19.954 1.549 -29.066 1.00 93.38 438 HIS A C 1
ATOM 3473 O O . HIS A 1 438 ? 19.314 2.010 -28.120 1.00 93.38 438 HIS A O 1
ATOM 3479 N N . VAL A 1 439 ? 20.726 2.298 -29.847 1.00 89.62 439 VAL A N 1
ATOM 3480 C CA . VAL A 1 439 ? 20.928 3.732 -29.639 1.00 89.62 439 VAL A CA 1
ATOM 3481 C C . VAL A 1 439 ? 20.717 4.458 -30.955 1.00 89.62 439 VAL A C 1
ATOM 3483 O O . VAL A 1 439 ? 21.515 4.317 -31.883 1.00 89.62 439 VAL A O 1
ATOM 3486 N N . ASP A 1 440 ? 19.650 5.242 -31.001 1.00 86.00 440 ASP A N 1
ATOM 3487 C CA . ASP A 1 440 ? 19.257 6.079 -32.123 1.00 86.00 440 ASP A CA 1
ATOM 3488 C C . ASP A 1 440 ? 19.292 7.550 -31.698 1.00 86.00 440 ASP A C 1
ATOM 3490 O O . ASP A 1 440 ? 18.461 7.992 -30.911 1.00 86.00 440 ASP A O 1
ATOM 3494 N N . MET A 1 441 ? 20.318 8.282 -32.142 1.00 80.62 441 MET A N 1
ATOM 3495 C CA . MET A 1 441 ? 20.582 9.678 -31.780 1.00 80.62 441 MET A CA 1
ATOM 3496 C C . MET A 1 441 ? 20.991 10.483 -33.017 1.00 80.62 441 MET A C 1
ATOM 3498 O O . MET A 1 441 ? 22.138 10.428 -33.478 1.00 80.62 441 MET A O 1
ATOM 3502 N N . ILE A 1 442 ? 20.042 11.247 -33.556 1.00 67.94 442 ILE A N 1
ATOM 3503 C CA . ILE A 1 442 ? 20.140 11.799 -34.917 1.00 67.94 442 ILE A CA 1
ATOM 3504 C C . ILE A 1 442 ? 20.769 13.189 -34.970 1.00 67.94 442 ILE A C 1
ATOM 3506 O O . ILE A 1 442 ? 21.512 13.499 -35.906 1.00 67.94 442 ILE A O 1
ATOM 3510 N N . GLN A 1 443 ? 20.484 14.053 -33.994 1.00 65.31 443 GLN A N 1
ATOM 3511 C CA . GLN A 1 443 ? 21.011 15.412 -34.024 1.00 65.31 443 GLN A CA 1
ATOM 3512 C C . GLN A 1 443 ? 22.364 15.495 -33.299 1.00 65.31 443 GLN A C 1
ATOM 3514 O O . GLN A 1 443 ? 22.452 15.479 -32.076 1.00 65.31 443 GLN A O 1
ATOM 3519 N N . THR A 1 444 ? 23.421 15.557 -34.112 1.00 56.19 444 THR A N 1
ATOM 3520 C CA . THR A 1 444 ? 24.831 15.859 -33.809 1.00 56.19 444 THR A CA 1
ATOM 3521 C C . THR A 1 444 ? 25.313 15.545 -32.385 1.00 56.19 444 THR A C 1
ATOM 3523 O O . THR A 1 444 ? 25.442 16.419 -31.521 1.00 56.19 444 THR A O 1
ATOM 3526 N N . VAL A 1 445 ? 25.694 14.287 -32.165 1.00 61.19 445 VAL A N 1
ATOM 3527 C CA . VAL A 1 445 ? 26.375 13.845 -30.949 1.00 61.19 445 VAL A CA 1
ATOM 3528 C C . VAL A 1 445 ? 27.768 14.479 -30.896 1.00 61.19 445 VAL A C 1
ATOM 3530 O O . VAL A 1 445 ? 28.681 14.097 -31.626 1.00 61.19 445 VAL A O 1
ATOM 3533 N N . ARG A 1 446 ? 27.950 15.464 -30.008 1.00 59.97 446 ARG A N 1
ATOM 3534 C CA . ARG A 1 446 ? 29.222 16.201 -29.863 1.00 59.97 446 ARG A CA 1
ATOM 3535 C C . ARG A 1 446 ? 30.357 15.381 -29.241 1.00 59.97 446 ARG A C 1
ATOM 3537 O O . ARG A 1 446 ? 31.508 15.788 -29.318 1.00 59.97 446 ARG A O 1
ATOM 3544 N N . ASN A 1 447 ? 30.054 14.276 -28.559 1.00 65.38 447 ASN A N 1
ATOM 3545 C CA . ASN A 1 447 ? 31.033 13.535 -27.766 1.00 65.38 447 ASN A CA 1
ATOM 3546 C C . ASN A 1 447 ? 30.758 12.029 -27.819 1.00 65.38 447 ASN A C 1
ATOM 3548 O O . ASN A 1 447 ? 29.730 11.577 -27.334 1.00 65.38 447 ASN A O 1
ATOM 3552 N N . TYR A 1 448 ? 31.703 11.256 -28.349 1.00 73.50 448 TYR A N 1
ATOM 3553 C CA . TYR A 1 448 ? 31.623 9.798 -28.499 1.00 73.50 448 TYR A CA 1
ATOM 3554 C C . TYR A 1 448 ? 31.974 9.011 -27.222 1.00 73.50 448 TYR A C 1
ATOM 3556 O O . TYR A 1 448 ? 31.854 7.789 -27.205 1.00 73.50 448 TYR A O 1
ATOM 3564 N N . LYS A 1 449 ? 32.406 9.674 -26.135 1.00 76.06 449 LYS A N 1
ATOM 3565 C CA . LYS A 1 449 ? 32.866 9.012 -24.895 1.00 76.06 449 LYS A CA 1
ATOM 3566 C C . LYS A 1 449 ? 31.802 8.142 -24.220 1.00 76.06 449 LYS A C 1
ATOM 3568 O O . LYS A 1 449 ? 32.171 7.220 -23.497 1.00 76.06 449 LYS A O 1
ATOM 3573 N N . PHE A 1 450 ? 30.513 8.402 -24.453 1.00 80.06 450 PHE A N 1
ATOM 3574 C CA . PHE A 1 450 ? 29.425 7.582 -23.908 1.00 80.06 450 PHE A CA 1
ATOM 3575 C C . PHE A 1 450 ? 29.452 6.141 -24.439 1.00 80.06 450 PHE A C 1
ATOM 3577 O O . PHE A 1 450 ? 29.037 5.237 -23.725 1.00 80.06 450 PHE A O 1
ATOM 3584 N N . LEU A 1 451 ? 30.026 5.895 -25.628 1.00 84.19 451 LEU A N 1
ATOM 3585 C CA . LEU A 1 451 ? 30.182 4.542 -26.178 1.00 84.19 451 LEU A CA 1
ATOM 3586 C C . LEU A 1 451 ? 31.006 3.625 -25.262 1.00 84.19 451 LEU A C 1
ATOM 3588 O O . LEU A 1 451 ? 30.833 2.407 -25.297 1.00 84.19 451 LEU A O 1
ATOM 3592 N N . LYS A 1 452 ? 31.848 4.191 -24.383 1.00 85.31 452 LYS A N 1
ATOM 3593 C CA . LYS A 1 452 ? 32.581 3.430 -23.362 1.00 85.31 452 LYS A CA 1
ATOM 3594 C C . LYS A 1 452 ? 31.637 2.642 -22.447 1.00 85.31 452 LYS A C 1
ATOM 3596 O O . LYS A 1 452 ? 31.987 1.539 -22.021 1.00 85.31 452 LYS A O 1
ATOM 3601 N N . ALA A 1 453 ? 30.444 3.170 -22.173 1.00 87.00 453 ALA A N 1
ATOM 3602 C CA . ALA A 1 453 ? 29.428 2.491 -21.373 1.00 87.00 453 ALA A CA 1
ATOM 3603 C C . ALA A 1 453 ? 28.975 1.158 -21.990 1.00 87.00 453 ALA A C 1
ATOM 3605 O O . ALA A 1 453 ? 28.583 0.255 -21.260 1.00 87.00 453 ALA A O 1
ATOM 3606 N N . PHE A 1 454 ? 29.097 1.008 -23.313 1.00 90.19 454 PHE A N 1
ATOM 3607 C CA . PHE A 1 454 ? 28.592 -0.137 -24.072 1.00 90.19 454 PHE A CA 1
ATOM 3608 C C . PHE A 1 454 ? 29.642 -1.212 -24.369 1.00 90.19 454 PHE A C 1
ATOM 3610 O O . PHE A 1 454 ? 29.353 -2.199 -25.040 1.00 90.19 454 PHE A O 1
ATOM 3617 N N . THR A 1 455 ? 30.864 -1.050 -23.864 1.00 91.00 455 THR A N 1
ATOM 3618 C CA . THR A 1 455 ? 31.998 -1.964 -24.112 1.00 91.00 455 THR A CA 1
ATOM 3619 C C . THR A 1 455 ? 31.761 -3.410 -23.652 1.00 91.00 455 THR A C 1
ATOM 3621 O O . THR A 1 455 ? 32.381 -4.335 -24.182 1.00 91.00 455 THR A O 1
ATOM 3624 N N . CYS A 1 456 ? 30.840 -3.622 -22.708 1.00 91.50 456 CYS A N 1
ATOM 3625 C CA . CYS A 1 456 ? 30.435 -4.945 -22.227 1.00 91.50 456 CYS A CA 1
ATOM 3626 C C . CYS A 1 456 ? 29.393 -5.646 -23.116 1.00 91.50 456 CYS A C 1
ATOM 3628 O O . CYS A 1 456 ? 29.251 -6.865 -22.993 1.00 91.50 456 CYS A O 1
ATOM 3630 N N . ALA A 1 457 ? 28.720 -4.912 -24.012 1.00 94.38 457 ALA A N 1
ATOM 3631 C CA . ALA A 1 457 ? 27.592 -5.406 -24.796 1.00 94.38 457 ALA A CA 1
ATOM 3632 C C . ALA A 1 457 ? 27.981 -6.518 -25.776 1.00 94.38 457 ALA A C 1
ATOM 3634 O O . ALA A 1 457 ? 29.047 -6.503 -26.399 1.00 94.38 457 ALA A O 1
ATOM 3635 N N . ARG A 1 458 ? 27.065 -7.474 -25.946 1.00 95.75 458 ARG A N 1
ATOM 3636 C CA . ARG A 1 458 ? 27.159 -8.556 -26.931 1.00 95.75 458 ARG A CA 1
ATOM 3637 C C . ARG A 1 458 ? 26.528 -8.169 -28.268 1.00 95.75 458 ARG A C 1
ATOM 3639 O O . ARG A 1 458 ? 26.999 -8.629 -29.312 1.00 95.75 458 ARG A O 1
ATOM 3646 N N . SER A 1 459 ? 25.476 -7.354 -28.229 1.00 97.06 459 SER A N 1
ATOM 3647 C CA . SER A 1 459 ? 24.734 -6.866 -29.391 1.00 97.06 459 SER A CA 1
ATOM 3648 C C . SER A 1 459 ? 24.596 -5.348 -29.337 1.00 97.06 459 SER A C 1
ATOM 3650 O O . SER A 1 459 ? 24.132 -4.811 -28.330 1.00 97.06 459 SER A O 1
ATOM 3652 N N . LEU A 1 460 ? 24.992 -4.659 -30.409 1.00 95.62 460 LEU A N 1
ATOM 3653 C CA . LEU A 1 460 ? 24.847 -3.210 -30.541 1.00 95.62 460 LEU A CA 1
ATOM 3654 C C . LEU A 1 460 ? 24.160 -2.840 -31.850 1.00 95.62 460 LEU A C 1
ATOM 3656 O O . LEU A 1 460 ? 24.560 -3.295 -32.920 1.00 95.62 460 LEU A O 1
ATOM 3660 N N . THR A 1 461 ? 23.168 -1.958 -31.759 1.00 93.69 461 THR A N 1
ATOM 3661 C CA . THR A 1 461 ? 22.584 -1.251 -32.902 1.00 93.69 461 THR A CA 1
ATOM 3662 C C . THR A 1 461 ? 22.786 0.242 -32.712 1.00 93.69 461 THR A C 1
ATOM 3664 O O . THR A 1 461 ? 22.325 0.795 -31.716 1.00 93.69 461 THR A O 1
ATOM 3667 N N . LEU A 1 462 ? 23.491 0.882 -33.644 1.00 89.94 462 LEU A N 1
ATOM 3668 C CA . LEU A 1 462 ? 23.871 2.288 -33.547 1.00 89.94 462 LEU A CA 1
ATOM 3669 C C . LEU A 1 462 ? 23.382 3.062 -34.778 1.00 89.94 462 LEU A C 1
ATOM 3671 O O . LEU A 1 462 ? 23.836 2.824 -35.901 1.00 89.94 462 LEU A O 1
ATOM 3675 N N . CYS A 1 463 ? 22.506 4.031 -34.537 1.00 86.75 463 CYS A N 1
ATOM 3676 C CA . CYS A 1 463 ? 22.085 5.057 -35.482 1.00 86.75 463 CYS A CA 1
ATOM 3677 C C . CYS A 1 463 ? 22.576 6.406 -34.933 1.00 86.75 463 CYS A C 1
ATOM 3679 O O . CYS A 1 463 ? 21.920 7.009 -34.093 1.00 86.75 463 CYS A O 1
ATOM 3681 N N . LEU A 1 464 ? 23.787 6.837 -35.310 1.00 81.31 464 LEU A N 1
ATOM 3682 C CA . LEU A 1 464 ? 24.467 7.985 -34.689 1.00 81.31 464 LEU A CA 1
ATOM 3683 C C . LEU A 1 464 ? 25.000 8.963 -35.739 1.00 81.31 464 LEU A C 1
ATOM 3685 O O . LEU A 1 464 ? 25.588 8.536 -36.730 1.00 81.31 464 LEU A O 1
ATOM 3689 N N . SER A 1 465 ? 24.882 10.265 -35.469 1.00 74.75 465 SER A N 1
ATOM 3690 C CA . SER A 1 465 ? 25.454 11.343 -36.290 1.00 74.75 465 SER A CA 1
ATOM 3691 C C . SER A 1 465 ? 26.522 12.125 -35.516 1.00 74.75 465 SER A C 1
ATOM 3693 O O . SER A 1 465 ? 26.226 12.682 -34.455 1.00 74.75 465 SER A O 1
ATOM 3695 N N . PHE A 1 466 ? 27.761 12.195 -36.023 1.00 70.50 466 PHE A N 1
ATOM 3696 C CA . PHE A 1 466 ? 28.889 12.867 -35.353 1.00 70.50 466 PHE A CA 1
ATOM 3697 C C . PHE A 1 466 ? 29.316 14.159 -36.071 1.00 70.50 466 PHE A C 1
ATOM 3699 O O . PHE A 1 466 ? 29.387 14.199 -37.297 1.00 70.50 466 PHE A O 1
ATOM 3706 N N . SER A 1 467 ? 29.652 15.216 -35.315 1.00 61.91 467 SER A N 1
ATOM 3707 C CA . SER A 1 467 ? 30.186 16.483 -35.865 1.00 61.91 467 SER A CA 1
ATOM 3708 C C . SER A 1 467 ? 31.699 16.503 -36.085 1.00 61.91 467 SER A C 1
ATOM 3710 O O . SER A 1 467 ? 32.189 17.356 -36.821 1.00 61.91 467 SER A O 1
ATOM 3712 N N . GLU A 1 468 ? 32.452 15.632 -35.412 1.00 62.00 468 GLU A N 1
ATOM 3713 C CA . GLU A 1 468 ? 33.920 15.640 -35.395 1.00 62.00 468 GLU A CA 1
ATOM 3714 C C . GLU A 1 468 ? 34.483 14.253 -35.728 1.00 62.00 468 GLU A C 1
ATOM 3716 O O . GLU A 1 468 ? 33.826 13.233 -35.516 1.00 62.00 468 GLU A O 1
ATOM 3721 N N . VAL A 1 469 ? 35.721 14.217 -36.236 1.00 58.44 469 VAL A N 1
ATOM 3722 C CA . VAL A 1 469 ? 36.434 12.967 -36.539 1.00 58.44 469 VAL A CA 1
ATOM 3723 C C . VAL A 1 469 ? 36.659 12.180 -35.247 1.00 58.44 469 VAL A C 1
ATOM 3725 O O . VAL A 1 469 ? 37.275 12.672 -34.300 1.00 58.44 469 VAL A O 1
ATOM 3728 N N . LEU A 1 470 ? 36.190 10.935 -35.224 1.00 63.22 470 LEU A N 1
ATOM 3729 C CA . LEU A 1 470 ? 36.324 10.035 -34.083 1.00 63.22 470 LEU A CA 1
ATOM 3730 C C . LEU A 1 470 ? 37.804 9.691 -33.823 1.00 63.22 470 LEU A C 1
ATOM 3732 O O . LEU A 1 470 ? 38.474 9.109 -34.678 1.00 63.22 470 LEU A O 1
ATOM 3736 N N . SER A 1 471 ? 38.292 9.978 -32.609 1.00 61.12 471 SER A N 1
ATOM 3737 C CA . SER A 1 471 ? 39.556 9.442 -32.069 1.00 61.12 471 SER A CA 1
ATOM 3738 C C . SER A 1 471 ? 39.286 8.597 -30.812 1.00 61.12 471 SER A C 1
ATOM 3740 O O . SER A 1 471 ? 39.550 9.029 -29.682 1.00 61.12 471 SER A O 1
ATOM 3742 N N . PRO A 1 472 ? 38.673 7.410 -30.956 1.00 60.06 472 PRO A N 1
ATOM 3743 C CA . PRO A 1 472 ? 38.310 6.539 -29.851 1.00 60.06 472 PRO A CA 1
ATOM 3744 C C . PRO A 1 472 ? 39.547 5.824 -29.306 1.00 60.06 472 PRO A C 1
ATOM 3746 O O . PRO A 1 472 ? 39.747 4.632 -29.478 1.00 60.06 472 PRO A O 1
ATOM 3749 N N . CYS A 1 473 ? 40.417 6.555 -28.620 1.00 56.62 473 CYS A N 1
ATOM 3750 C CA . CYS A 1 473 ? 41.527 5.933 -27.916 1.00 56.62 473 CYS A CA 1
ATOM 3751 C C . CYS A 1 473 ? 40.984 5.217 -26.660 1.00 56.62 473 CYS A C 1
ATOM 3753 O O . CYS A 1 473 ? 40.456 5.871 -25.758 1.00 56.62 473 CYS A O 1
ATOM 3755 N N . GLY A 1 474 ? 41.108 3.885 -26.594 1.00 66.12 474 GLY A N 1
ATOM 3756 C CA . GLY A 1 474 ? 40.902 3.097 -25.368 1.00 66.12 474 GLY A CA 1
ATOM 3757 C C . GLY A 1 474 ? 39.505 2.503 -25.125 1.00 66.12 474 GLY A C 1
ATOM 3758 O O . GLY A 1 474 ? 39.163 2.264 -23.965 1.00 66.12 474 GLY A O 1
ATOM 3759 N N . MET A 1 475 ? 38.695 2.257 -26.163 1.00 81.94 475 MET A N 1
ATOM 3760 C CA . MET A 1 475 ? 37.381 1.597 -26.043 1.00 81.94 475 MET A CA 1
ATOM 3761 C C . MET A 1 475 ? 37.391 0.230 -26.736 1.00 81.94 475 MET A C 1
ATOM 3763 O O . MET A 1 475 ? 37.115 0.149 -27.922 1.00 81.94 475 MET A O 1
ATOM 3767 N N . ILE A 1 476 ? 37.697 -0.845 -26.001 1.00 88.19 476 ILE A N 1
ATOM 3768 C CA . ILE A 1 476 ? 37.727 -2.209 -26.556 1.00 88.19 476 ILE A CA 1
ATOM 3769 C C . ILE A 1 476 ? 36.415 -2.934 -26.240 1.00 88.19 476 ILE A C 1
ATOM 3771 O O . ILE A 1 476 ? 36.040 -3.080 -25.075 1.00 88.19 476 ILE A O 1
ATOM 3775 N N . PHE A 1 477 ? 35.741 -3.441 -27.270 1.00 92.06 477 PHE A N 1
ATOM 3776 C CA . PHE A 1 477 ? 34.470 -4.160 -27.178 1.00 92.06 477 PHE A CA 1
ATOM 3777 C C . PHE A 1 477 ? 34.715 -5.676 -27.145 1.00 92.06 477 PHE A C 1
ATOM 3779 O O . PHE A 1 477 ? 34.498 -6.409 -28.112 1.00 92.06 477 PHE A O 1
ATOM 3786 N N . HIS A 1 478 ? 35.205 -6.176 -26.007 1.00 89.81 478 HIS A N 1
ATOM 3787 C CA . HIS A 1 478 ? 35.656 -7.569 -25.857 1.00 89.81 478 HIS A CA 1
ATOM 3788 C C . HIS A 1 478 ? 34.563 -8.637 -26.025 1.00 89.81 478 HIS A C 1
ATOM 3790 O O . HIS A 1 478 ? 34.887 -9.811 -26.251 1.00 89.81 478 HIS A O 1
ATOM 3796 N N . ASN A 1 479 ? 33.294 -8.255 -25.880 1.00 93.12 479 ASN A N 1
ATOM 3797 C CA . ASN A 1 479 ? 32.148 -9.163 -25.914 1.00 93.12 479 ASN A CA 1
ATOM 3798 C C . ASN A 1 479 ? 31.266 -8.989 -27.149 1.00 93.12 479 ASN A C 1
ATOM 3800 O O . ASN A 1 479 ? 30.368 -9.806 -27.347 1.00 93.12 479 ASN A O 1
ATOM 3804 N N . LEU A 1 480 ? 31.521 -7.973 -27.976 1.00 96.56 480 LEU A N 1
ATOM 3805 C CA . LEU A 1 480 ? 30.658 -7.655 -29.102 1.00 96.56 480 LEU A CA 1
ATOM 3806 C C . LEU A 1 480 ? 30.725 -8.758 -30.159 1.00 96.56 480 LEU A C 1
ATOM 3808 O O . LEU A 1 480 ? 31.795 -9.071 -30.682 1.00 96.56 480 LEU A O 1
ATOM 3812 N N . VAL A 1 481 ? 29.563 -9.336 -30.466 1.00 96.50 481 VAL A N 1
ATOM 3813 C CA . VAL A 1 481 ? 29.386 -10.389 -31.476 1.00 96.50 481 VAL A CA 1
ATOM 3814 C C . VAL A 1 481 ? 28.529 -9.890 -32.636 1.00 96.50 481 VAL A C 1
ATOM 3816 O O . VAL A 1 481 ? 28.825 -10.226 -33.783 1.00 96.50 481 VAL A O 1
ATOM 3819 N N . TYR A 1 482 ? 27.506 -9.081 -32.350 1.00 97.44 482 TYR A N 1
ATOM 3820 C CA . TYR A 1 482 ? 26.563 -8.561 -33.339 1.00 97.44 482 TYR A CA 1
ATOM 3821 C C . TYR A 1 482 ? 26.616 -7.036 -33.370 1.00 97.44 482 TYR A C 1
ATOM 3823 O O . TYR A 1 482 ? 26.420 -6.391 -32.341 1.00 97.44 482 TYR A O 1
ATOM 3831 N N . LEU A 1 483 ? 26.862 -6.467 -34.548 1.00 96.75 483 LEU A N 1
ATOM 3832 C CA . LEU A 1 483 ? 26.869 -5.025 -34.760 1.00 96.75 483 LEU A CA 1
ATOM 3833 C C . LEU A 1 483 ? 25.948 -4.652 -35.919 1.00 96.75 483 LEU A C 1
ATOM 3835 O O . LEU A 1 483 ? 26.114 -5.157 -37.029 1.00 96.75 483 LEU A O 1
ATOM 3839 N N . THR A 1 484 ? 25.031 -3.725 -35.667 1.00 94.81 484 THR A N 1
ATOM 3840 C CA . THR A 1 484 ? 24.230 -3.055 -36.691 1.00 94.81 484 THR A CA 1
ATOM 3841 C C . THR A 1 484 ? 24.584 -1.571 -36.712 1.00 94.81 484 THR A C 1
ATOM 3843 O O . THR A 1 484 ? 24.501 -0.910 -35.677 1.00 94.81 484 THR A O 1
ATOM 3846 N N . LEU A 1 485 ? 24.974 -1.044 -37.873 1.00 91.31 485 LEU A N 1
ATOM 3847 C CA . LEU A 1 485 ? 25.257 0.379 -38.075 1.00 91.31 485 LEU A CA 1
ATOM 3848 C C . LEU A 1 485 ? 24.329 0.964 -39.135 1.00 91.31 485 LEU A C 1
ATOM 3850 O O . LEU A 1 485 ? 24.144 0.379 -40.205 1.00 91.31 485 LEU A O 1
ATOM 3854 N N . ASN A 1 486 ? 23.797 2.148 -38.852 1.00 86.81 486 ASN A N 1
ATOM 3855 C CA . ASN A 1 486 ? 23.073 2.939 -39.835 1.00 86.81 486 ASN A CA 1
ATOM 3856 C C . ASN A 1 486 ? 24.045 3.756 -40.703 1.00 86.81 486 ASN A C 1
ATOM 3858 O O . ASN A 1 486 ? 24.935 4.424 -40.176 1.00 86.81 486 ASN A O 1
ATOM 3862 N N . THR A 1 487 ? 23.878 3.711 -42.026 1.00 85.25 487 THR A N 1
ATOM 3863 C CA . THR A 1 487 ? 24.752 4.397 -42.993 1.00 85.25 487 THR A CA 1
ATOM 3864 C C . THR A 1 487 ? 24.210 5.749 -43.469 1.00 85.25 487 THR A C 1
ATOM 3866 O O . THR A 1 487 ? 24.861 6.415 -44.274 1.00 85.25 487 THR A O 1
ATOM 3869 N N . CYS A 1 488 ? 23.045 6.188 -42.981 1.00 76.12 488 CYS A N 1
ATOM 3870 C CA . CYS A 1 488 ? 22.427 7.461 -43.365 1.00 76.12 488 CYS A CA 1
ATOM 3871 C C . CYS A 1 488 ? 23.025 8.688 -42.646 1.00 76.12 488 CYS A C 1
ATOM 3873 O O . CYS A 1 488 ? 22.644 9.813 -42.960 1.00 76.12 488 CYS A O 1
ATOM 3875 N N . PHE A 1 489 ? 23.953 8.505 -41.697 1.00 75.25 489 PHE A N 1
ATOM 3876 C CA . PHE A 1 489 ? 24.456 9.576 -40.822 1.00 75.25 489 PHE A CA 1
ATOM 3877 C C . PHE A 1 489 ? 25.958 9.850 -40.970 1.00 75.25 489 PHE A C 1
ATOM 3879 O O . PHE A 1 489 ? 26.749 8.967 -41.294 1.00 75.25 489 PHE A O 1
ATOM 3886 N N . LEU A 1 490 ? 26.372 11.100 -40.735 1.00 76.19 490 LEU A N 1
ATOM 3887 C CA . LEU A 1 490 ? 27.754 11.535 -40.945 1.00 76.19 490 LEU A CA 1
ATOM 3888 C C . LEU A 1 490 ? 28.713 10.832 -39.967 1.00 76.19 490 LEU A C 1
ATOM 3890 O O . LEU A 1 490 ? 28.463 10.790 -38.762 1.00 76.19 490 LEU A O 1
ATOM 3894 N N . GLY A 1 491 ? 29.837 10.324 -40.486 1.00 77.75 491 GLY A N 1
ATOM 3895 C CA . GLY A 1 491 ? 30.898 9.714 -39.676 1.00 77.75 491 GLY A CA 1
ATOM 3896 C C . GLY A 1 491 ? 30.722 8.218 -39.390 1.00 77.75 491 GLY A C 1
ATOM 3897 O O . GLY A 1 491 ? 31.549 7.639 -38.682 1.00 77.75 491 GLY A O 1
ATOM 3898 N N . TRP A 1 492 ? 29.702 7.560 -39.961 1.00 84.19 492 TRP A N 1
ATOM 3899 C CA . TRP A 1 492 ? 29.482 6.117 -39.782 1.00 84.19 492 TRP A CA 1
ATOM 3900 C C . TRP A 1 492 ? 30.682 5.267 -40.236 1.00 84.19 492 TRP A C 1
ATOM 3902 O O . TRP A 1 492 ? 30.967 4.231 -39.640 1.00 84.19 492 TRP A O 1
ATOM 3912 N N . TRP A 1 493 ? 31.415 5.710 -41.262 1.00 83.94 493 TRP A N 1
ATOM 3913 C CA . TRP A 1 493 ? 32.591 5.015 -41.800 1.00 83.94 493 TRP A CA 1
ATOM 3914 C C . TRP A 1 493 ? 33.788 5.042 -40.842 1.00 83.94 493 TRP A C 1
ATOM 3916 O O . TRP A 1 493 ? 34.528 4.062 -40.760 1.00 83.94 493 TRP A O 1
ATOM 3926 N N . ASP A 1 494 ? 33.970 6.140 -40.101 1.00 82.31 494 ASP A N 1
ATOM 3927 C CA . ASP A 1 494 ? 35.018 6.254 -39.085 1.00 82.31 494 ASP A CA 1
ATOM 3928 C C . ASP A 1 494 ? 34.653 5.366 -37.892 1.00 82.31 494 ASP A C 1
ATOM 3930 O O . ASP A 1 494 ? 35.494 4.617 -37.398 1.00 82.31 494 ASP A O 1
ATOM 3934 N N . LEU A 1 495 ? 33.375 5.371 -37.487 1.00 85.56 495 LEU A N 1
ATOM 3935 C CA . LEU A 1 495 ? 32.864 4.464 -36.461 1.00 85.56 495 LEU A CA 1
ATOM 3936 C C . LEU A 1 495 ? 33.066 3.001 -36.873 1.00 85.56 495 LEU A C 1
ATOM 3938 O O . LEU A 1 495 ? 33.566 2.219 -36.071 1.00 85.56 495 LEU A O 1
ATOM 3942 N N . LEU A 1 496 ? 32.742 2.631 -38.116 1.00 89.69 496 LEU A N 1
ATOM 3943 C CA . LEU A 1 496 ? 32.948 1.275 -38.623 1.00 89.69 496 LEU A CA 1
ATOM 3944 C C . LEU A 1 496 ? 34.420 0.853 -38.522 1.00 89.69 496 LEU A C 1
ATOM 3946 O O . LEU A 1 496 ? 34.693 -0.235 -38.016 1.00 89.69 496 LEU A O 1
ATOM 3950 N N . THR A 1 497 ? 35.362 1.691 -38.972 1.00 88.81 497 THR A N 1
ATOM 3951 C CA . THR A 1 497 ? 36.802 1.387 -38.894 1.00 88.81 497 THR A CA 1
ATOM 3952 C C . THR A 1 497 ? 37.220 1.053 -37.463 1.00 88.81 497 THR A C 1
ATOM 3954 O O . THR A 1 497 ? 37.856 0.021 -37.239 1.00 88.81 497 THR A O 1
ATOM 3957 N N . HIS A 1 498 ? 36.805 1.870 -36.494 1.00 86.94 498 HIS A N 1
ATOM 3958 C CA . HIS A 1 498 ? 37.130 1.658 -35.082 1.00 86.94 498 HIS A CA 1
ATOM 3959 C C . HIS A 1 498 ? 36.441 0.422 -34.507 1.00 86.94 498 HIS A C 1
ATOM 3961 O O . HIS A 1 498 ? 37.093 -0.421 -33.899 1.00 86.94 498 HIS A O 1
ATOM 3967 N N . MET A 1 499 ? 35.146 0.233 -34.776 1.00 90.75 499 MET A N 1
ATOM 3968 C CA . MET A 1 499 ? 34.407 -0.939 -34.301 1.00 90.75 499 MET A CA 1
ATOM 3969 C C . MET A 1 499 ? 35.008 -2.247 -34.828 1.00 90.75 499 MET A C 1
ATOM 3971 O O . MET A 1 499 ? 35.055 -3.230 -34.093 1.00 90.75 499 MET A O 1
ATOM 3975 N N . LEU A 1 500 ? 35.516 -2.272 -36.063 1.00 91.75 500 LEU A N 1
ATOM 3976 C CA . LEU A 1 500 ? 36.237 -3.432 -36.592 1.00 91.75 500 LEU A CA 1
ATOM 3977 C C . LEU A 1 500 ? 37.550 -3.673 -35.833 1.00 91.75 500 LEU A C 1
ATOM 3979 O O . LEU A 1 500 ? 37.825 -4.813 -35.454 1.00 91.75 500 LEU A O 1
ATOM 3983 N N . GLN A 1 501 ? 38.349 -2.624 -35.607 1.00 90.06 501 GLN A N 1
ATOM 3984 C CA . GLN A 1 501 ? 39.648 -2.709 -34.924 1.00 90.06 501 GLN A CA 1
ATOM 3985 C C . GLN A 1 501 ? 39.518 -3.130 -33.453 1.00 90.06 501 GLN A C 1
ATOM 3987 O O . GLN A 1 501 ? 40.288 -3.973 -32.989 1.00 90.06 501 GLN A O 1
ATOM 3992 N N . ASP A 1 502 ? 38.514 -2.606 -32.754 1.00 90.94 502 ASP A N 1
ATOM 3993 C CA . ASP A 1 502 ? 38.374 -2.719 -31.302 1.00 90.94 502 ASP A CA 1
ATOM 3994 C C . ASP A 1 502 ? 37.414 -3.832 -30.841 1.00 90.94 502 ASP A C 1
ATOM 3996 O O . ASP A 1 502 ? 37.215 -4.022 -29.639 1.00 90.94 502 ASP A O 1
ATOM 4000 N N . SER A 1 503 ? 36.839 -4.613 -31.764 1.00 94.69 503 SER A N 1
ATOM 4001 C CA . SER A 1 503 ? 35.885 -5.693 -31.448 1.00 94.69 503 SER A CA 1
ATOM 4002 C C . SER A 1 503 ? 36.405 -7.066 -31.892 1.00 94.69 503 SER A C 1
ATOM 4004 O O . SER A 1 503 ? 35.933 -7.612 -32.887 1.00 94.69 503 SER A O 1
ATOM 4006 N N . PRO A 1 504 ? 37.360 -7.696 -31.179 1.00 94.31 504 PRO A N 1
ATOM 4007 C CA . PRO A 1 504 ? 38.046 -8.910 -31.648 1.00 94.31 504 PRO A CA 1
ATOM 4008 C C . PRO A 1 504 ? 37.132 -10.136 -31.842 1.00 94.31 504 PRO A C 1
ATOM 4010 O O . PRO A 1 504 ? 37.486 -11.063 -32.572 1.00 94.31 504 PRO A O 1
ATOM 4013 N N . LYS A 1 505 ? 35.957 -10.161 -31.200 1.00 96.00 505 LYS A N 1
ATOM 4014 C CA . LYS A 1 505 ? 34.972 -11.252 -31.300 1.00 96.00 505 LYS A CA 1
ATOM 4015 C C . LYS A 1 505 ? 33.816 -10.961 -32.266 1.00 96.00 505 LYS A C 1
ATOM 4017 O O . LYS A 1 505 ? 32.903 -11.781 -32.339 1.00 96.00 505 LYS A O 1
ATOM 4022 N N . LEU A 1 506 ? 33.853 -9.839 -32.991 1.00 97.00 506 LEU A N 1
ATOM 4023 C CA . LEU A 1 506 ? 32.769 -9.448 -33.888 1.00 97.00 506 LEU A CA 1
ATOM 4024 C C . LEU A 1 506 ? 32.535 -10.525 -34.954 1.00 97.00 506 LEU A C 1
ATOM 4026 O O . LEU A 1 506 ? 33.404 -10.784 -35.785 1.00 97.00 506 LEU A O 1
ATOM 4030 N N . GLY A 1 507 ? 31.352 -11.139 -34.914 1.00 95.12 507 GLY A N 1
ATOM 4031 C CA . GLY A 1 507 ? 30.983 -12.251 -35.786 1.00 95.12 507 GLY A CA 1
ATOM 4032 C C . GLY A 1 507 ? 29.987 -11.889 -36.878 1.00 95.12 507 GLY A C 1
ATOM 4033 O O . GLY A 1 507 ? 29.974 -12.524 -37.932 1.00 95.12 507 GLY A O 1
ATOM 4034 N N . SER A 1 508 ? 29.169 -10.864 -36.648 1.00 97.38 508 SER A N 1
ATOM 4035 C CA . SER A 1 508 ? 28.134 -10.428 -37.577 1.00 97.38 508 SER A CA 1
ATOM 4036 C C . SER A 1 508 ? 28.096 -8.911 -37.666 1.00 97.38 508 SER A C 1
ATOM 4038 O O . SER A 1 508 ? 27.937 -8.237 -36.648 1.00 97.38 508 SER A O 1
ATOM 4040 N N . LEU A 1 509 ? 28.173 -8.390 -38.888 1.00 97.38 509 LEU A N 1
ATOM 4041 C CA . LEU A 1 509 ? 27.997 -6.972 -39.190 1.00 97.38 509 LEU A CA 1
ATOM 4042 C C . LEU A 1 509 ? 26.816 -6.775 -40.135 1.00 97.38 509 LEU A C 1
ATOM 4044 O O . LEU A 1 509 ? 26.754 -7.397 -41.196 1.00 97.38 509 LEU A O 1
ATOM 4048 N N . LYS A 1 510 ? 25.925 -5.859 -39.762 1.00 95.56 510 LYS A N 1
ATOM 4049 C CA . LYS A 1 510 ? 24.812 -5.397 -40.581 1.00 95.56 510 LYS A CA 1
ATOM 4050 C C . LYS A 1 510 ? 24.921 -3.894 -40.817 1.00 95.56 510 LYS A C 1
ATOM 4052 O O . LYS A 1 510 ? 24.973 -3.118 -39.868 1.00 95.56 510 LYS A O 1
ATOM 4057 N N . LEU A 1 511 ? 24.950 -3.485 -42.077 1.00 92.81 511 LEU A N 1
ATOM 4058 C CA . LEU A 1 511 ? 24.872 -2.087 -42.494 1.00 92.81 511 LEU A CA 1
ATOM 4059 C C . LEU A 1 511 ? 23.470 -1.819 -43.044 1.00 92.81 511 LEU A C 1
ATOM 4061 O O . LEU A 1 511 ? 22.973 -2.606 -43.851 1.00 92.81 511 LEU A O 1
ATOM 4065 N N . ILE A 1 512 ? 22.824 -0.746 -42.590 1.00 89.06 512 ILE A N 1
ATOM 4066 C CA . ILE A 1 512 ? 21.453 -0.392 -42.982 1.00 89.06 512 ILE A CA 1
ATOM 4067 C C . ILE A 1 512 ? 21.425 1.049 -43.491 1.00 89.06 512 ILE A C 1
ATOM 4069 O O . ILE A 1 512 ? 21.721 1.973 -42.739 1.00 89.06 512 ILE A O 1
ATOM 4073 N N . ASP A 1 513 ? 21.036 1.230 -44.752 1.00 83.12 513 ASP A N 1
ATOM 4074 C CA . ASP A 1 513 ? 20.781 2.536 -45.372 1.00 83.12 513 ASP A CA 1
ATOM 4075 C C . ASP A 1 513 ? 19.276 2.851 -45.374 1.00 83.12 513 ASP A C 1
ATOM 4077 O O . ASP A 1 513 ? 18.635 2.920 -46.425 1.00 83.12 513 ASP A O 1
ATOM 4081 N N . GLU A 1 514 ? 18.699 2.944 -44.175 1.00 72.75 514 GLU A N 1
ATOM 4082 C CA . GLU A 1 514 ? 17.294 3.285 -43.941 1.00 72.75 514 GLU A CA 1
ATOM 4083 C C . GLU A 1 514 ? 17.102 3.859 -42.539 1.00 72.75 514 GLU A C 1
ATOM 4085 O O . GLU A 1 514 ? 17.707 3.394 -41.571 1.00 72.75 514 GLU A O 1
ATOM 4090 N N . HIS A 1 515 ? 16.236 4.861 -42.433 1.00 68.50 515 HIS A N 1
ATOM 4091 C CA . HIS A 1 515 ? 15.817 5.446 -41.171 1.00 68.50 515 HIS A CA 1
ATOM 4092 C C . HIS A 1 515 ? 14.300 5.696 -41.201 1.00 68.50 515 HIS A C 1
ATOM 4094 O O . HIS A 1 515 ? 13.762 6.038 -42.252 1.00 68.50 515 HIS A O 1
ATOM 4100 N N . GLU A 1 516 ? 13.602 5.547 -40.066 1.00 60.69 516 GLU A N 1
ATOM 4101 C CA . GLU A 1 516 ? 12.133 5.714 -39.976 1.00 60.69 516 GLU A CA 1
ATOM 4102 C C . GLU A 1 516 ? 11.661 7.121 -40.399 1.00 60.69 516 GLU A C 1
ATOM 4104 O O . GLU A 1 516 ? 10.538 7.309 -40.866 1.00 60.69 516 GLU A O 1
ATOM 4109 N N . LEU A 1 517 ? 12.539 8.116 -40.269 1.00 60.78 517 LEU A N 1
ATOM 4110 C CA . LEU A 1 517 ? 12.321 9.478 -40.750 1.00 60.78 517 LEU A CA 1
ATOM 4111 C C . LEU A 1 517 ? 12.751 9.584 -42.221 1.00 60.78 517 LEU A C 1
ATOM 4113 O O . LEU A 1 517 ? 13.944 9.623 -42.522 1.00 60.78 517 LEU A O 1
ATOM 4117 N N . ALA A 1 518 ? 11.769 9.689 -43.121 1.00 51.62 518 ALA A N 1
ATOM 4118 C CA . ALA A 1 518 ? 11.942 9.735 -44.580 1.00 51.62 518 ALA A CA 1
ATOM 4119 C C . ALA A 1 518 ? 12.771 10.929 -45.115 1.00 51.62 518 ALA A C 1
ATOM 4121 O O . ALA A 1 518 ? 13.033 11.010 -46.314 1.00 51.62 518 ALA A O 1
ATOM 4122 N N . GLU A 1 519 ? 13.168 11.864 -44.249 1.00 55.34 519 GLU A N 1
ATOM 4123 C CA . GLU A 1 519 ? 13.907 13.085 -44.592 1.00 55.34 519 GLU A CA 1
ATOM 4124 C C . GLU A 1 519 ? 15.429 12.874 -44.707 1.00 55.34 519 GLU A C 1
ATOM 4126 O O . GLU A 1 519 ? 16.124 13.720 -45.272 1.00 55.34 519 GLU A O 1
ATOM 4131 N N . PHE A 1 520 ? 15.968 11.753 -44.212 1.00 56.56 520 PHE A N 1
ATOM 4132 C CA . PHE A 1 520 ? 17.406 11.479 -44.267 1.00 56.56 520 PHE A CA 1
ATOM 4133 C C . PHE A 1 520 ? 17.784 10.731 -45.547 1.00 56.56 520 PHE A C 1
ATOM 4135 O O . PHE A 1 520 ? 17.467 9.559 -45.737 1.00 56.56 520 PHE A O 1
ATOM 4142 N N . THR A 1 521 ? 18.494 11.419 -46.440 1.00 55.47 521 THR A N 1
ATOM 4143 C CA . THR A 1 521 ? 19.073 10.819 -47.647 1.00 55.47 521 THR A CA 1
ATOM 4144 C C . THR A 1 521 ? 20.429 10.184 -47.349 1.00 55.47 521 THR A C 1
ATOM 4146 O O . THR A 1 521 ? 21.242 10.776 -46.643 1.00 55.47 521 THR A O 1
ATOM 4149 N N . SER A 1 522 ? 20.700 9.028 -47.959 1.00 59.88 522 SER A N 1
ATOM 4150 C CA . SER A 1 522 ? 21.988 8.322 -47.905 1.00 59.88 522 SER A CA 1
ATOM 4151 C C . SER A 1 522 ? 23.189 9.259 -48.100 1.00 59.88 522 SER A C 1
ATOM 4153 O O . SER A 1 522 ? 23.303 9.918 -49.137 1.00 59.88 522 SER A O 1
ATOM 4155 N N . ILE A 1 523 ? 24.111 9.291 -47.135 1.00 66.12 523 ILE A N 1
ATOM 4156 C CA . ILE A 1 523 ? 25.342 10.093 -47.210 1.00 66.12 523 ILE A CA 1
ATOM 4157 C C . ILE A 1 523 ? 26.410 9.305 -47.974 1.00 66.12 523 ILE A C 1
ATOM 4159 O O . ILE A 1 523 ? 26.582 8.104 -47.757 1.00 66.12 523 ILE A O 1
ATOM 4163 N N . GLU A 1 524 ? 27.110 9.968 -48.898 1.00 65.94 524 GLU A N 1
ATOM 4164 C CA . GLU A 1 524 ? 28.182 9.356 -49.685 1.00 65.94 524 GLU A CA 1
ATOM 4165 C C . GLU A 1 524 ? 29.365 8.969 -48.794 1.00 65.94 524 GLU A C 1
ATOM 4167 O O . GLU A 1 524 ? 29.942 9.803 -48.094 1.00 65.94 524 GLU A O 1
ATOM 4172 N N . THR A 1 525 ? 29.731 7.687 -48.834 1.00 69.31 525 THR A N 1
ATOM 4173 C CA . THR A 1 525 ? 30.974 7.196 -48.240 1.00 69.31 525 THR A CA 1
ATOM 4174 C C . THR A 1 525 ? 32.147 7.910 -48.911 1.00 69.31 525 THR A C 1
ATOM 4176 O O . THR A 1 525 ? 32.265 7.806 -50.135 1.00 69.31 525 THR A O 1
ATOM 4179 N N . PRO A 1 526 ? 33.026 8.607 -48.165 1.00 69.81 526 PRO A N 1
ATOM 4180 C CA . PRO A 1 526 ? 34.117 9.354 -48.771 1.00 69.81 526 PRO A CA 1
ATOM 4181 C C . PRO A 1 526 ? 34.997 8.454 -49.639 1.00 69.81 526 PRO A C 1
ATOM 4183 O O . PRO A 1 526 ? 35.412 7.379 -49.203 1.00 69.81 526 PRO A O 1
ATOM 4186 N N . ASP A 1 527 ? 35.379 8.944 -50.820 1.00 65.12 527 ASP A N 1
ATOM 4187 C CA . ASP A 1 527 ? 36.364 8.296 -51.705 1.00 65.12 527 ASP A CA 1
ATOM 4188 C C . ASP A 1 527 ? 37.709 8.016 -51.002 1.00 65.12 527 ASP A C 1
ATOM 4190 O O . ASP A 1 527 ? 38.506 7.194 -51.451 1.00 65.12 527 ASP A O 1
ATOM 4194 N N . SER A 1 528 ? 37.962 8.706 -49.888 1.00 62.97 528 SER A N 1
ATOM 4195 C CA . SER A 1 528 ? 39.143 8.599 -49.038 1.00 62.97 528 SER A CA 1
ATOM 4196 C C . SER A 1 528 ? 38.877 7.871 -47.712 1.00 62.97 528 SER A C 1
ATOM 4198 O O . SER A 1 528 ? 39.476 8.249 -46.699 1.00 62.97 528 SER A O 1
ATOM 4200 N N . TRP A 1 529 ? 37.959 6.892 -47.664 1.00 80.75 529 TRP A N 1
ATOM 4201 C CA . TRP A 1 529 ? 37.750 6.084 -46.455 1.00 80.75 529 TRP A CA 1
ATOM 4202 C C . TRP A 1 529 ? 39.088 5.535 -45.942 1.00 80.75 529 TRP A C 1
ATOM 4204 O O . TRP A 1 529 ? 39.841 4.860 -46.650 1.00 80.75 529 TRP A O 1
ATOM 4214 N N . LYS A 1 530 ? 39.414 5.865 -44.690 1.00 77.88 530 LYS A N 1
ATOM 4215 C CA . LYS A 1 530 ? 40.660 5.440 -44.055 1.00 77.88 530 LYS A CA 1
ATOM 4216 C C . LYS A 1 530 ? 40.500 3.997 -43.598 1.00 77.88 530 LYS A C 1
ATOM 4218 O O . LYS A 1 530 ? 39.965 3.732 -42.521 1.00 77.88 530 LYS A O 1
ATOM 4223 N N . ARG A 1 531 ? 40.977 3.075 -44.434 1.00 82.25 531 ARG A N 1
ATOM 4224 C CA . ARG A 1 531 ? 41.064 1.651 -44.099 1.00 82.25 531 ARG A CA 1
ATOM 4225 C C . ARG A 1 531 ? 41.801 1.451 -42.763 1.00 82.25 531 ARG A C 1
ATOM 4227 O O . ARG A 1 531 ? 42.715 2.227 -42.461 1.00 82.25 531 ARG A O 1
ATOM 4234 N N . PRO A 1 532 ? 41.468 0.397 -41.997 1.00 83.31 532 PRO A N 1
ATOM 4235 C CA . PRO A 1 532 ? 42.238 0.013 -40.819 1.00 83.31 532 PRO A CA 1
ATOM 4236 C C . PRO A 1 532 ? 43.741 -0.098 -41.125 1.00 83.31 532 PRO A C 1
ATOM 4238 O O . PRO A 1 532 ? 44.134 -0.606 -42.178 1.00 83.31 532 PRO A O 1
ATOM 4241 N N . SER A 1 533 ? 44.587 0.354 -40.194 1.00 81.19 533 SER A N 1
ATOM 4242 C CA . SER A 1 533 ? 46.056 0.344 -40.335 1.00 81.19 533 SER A CA 1
ATOM 4243 C C . SER A 1 533 ? 46.658 -1.065 -40.439 1.00 81.19 533 SER A C 1
ATOM 4245 O O . SER A 1 533 ? 47.745 -1.240 -40.985 1.00 81.19 533 SER A O 1
ATOM 4247 N N . SER A 1 534 ? 45.943 -2.069 -39.939 1.00 88.44 534 SER A N 1
ATOM 4248 C CA . SER A 1 534 ? 46.211 -3.499 -40.079 1.00 88.44 534 SER A CA 1
ATOM 4249 C C . SER A 1 534 ? 44.884 -4.244 -40.205 1.00 88.44 534 SER A C 1
ATOM 4251 O O . SER A 1 534 ? 43.841 -3.709 -39.826 1.00 88.44 534 SER A O 1
ATOM 4253 N N . VAL A 1 535 ? 44.904 -5.471 -40.741 1.00 91.75 535 VAL A N 1
ATOM 4254 C CA . VAL A 1 535 ? 43.691 -6.298 -40.830 1.00 91.75 535 VAL A CA 1
ATOM 4255 C C . VAL A 1 535 ? 43.172 -6.580 -39.414 1.00 91.75 535 VAL A C 1
ATOM 4257 O O . VAL A 1 535 ? 43.897 -7.197 -38.628 1.00 91.75 535 VAL A O 1
ATOM 4260 N N . PRO A 1 536 ? 41.944 -6.151 -39.069 1.00 94.38 536 PRO A N 1
ATOM 4261 C CA . PRO A 1 536 ? 41.403 -6.346 -37.733 1.00 94.38 536 PRO A CA 1
ATOM 4262 C C . PRO A 1 536 ? 41.293 -7.819 -37.335 1.00 94.38 536 PRO A C 1
ATOM 4264 O O . PRO A 1 536 ? 40.935 -8.680 -38.142 1.00 94.38 536 PRO A O 1
ATOM 4267 N N . THR A 1 537 ? 41.536 -8.105 -36.054 1.00 93.88 537 THR A N 1
ATOM 4268 C CA . THR A 1 537 ? 41.522 -9.467 -35.495 1.00 93.88 537 THR A CA 1
ATOM 4269 C C . THR A 1 537 ? 40.206 -10.200 -35.749 1.00 93.88 537 THR A C 1
ATOM 4271 O O . THR A 1 537 ? 40.224 -11.416 -35.949 1.00 93.88 537 THR A O 1
ATOM 4274 N N . CYS A 1 538 ? 39.079 -9.480 -35.761 1.00 95.06 538 CYS A N 1
ATOM 4275 C CA . CYS A 1 538 ? 37.768 -10.071 -36.000 1.00 95.06 538 CYS A CA 1
ATOM 4276 C C . CYS A 1 538 ? 37.633 -10.663 -37.405 1.00 95.06 538 CYS A C 1
ATOM 4278 O O . CYS A 1 538 ? 37.197 -11.806 -37.543 1.00 95.06 538 CYS A O 1
ATOM 4280 N N . LEU A 1 539 ? 38.111 -9.952 -38.432 1.00 95.44 539 LEU A N 1
ATOM 4281 C CA . LEU A 1 539 ? 38.092 -10.428 -39.818 1.00 95.44 539 LEU A CA 1
ATOM 4282 C C . LEU A 1 539 ? 38.907 -11.719 -39.979 1.00 95.44 539 LEU A C 1
ATOM 4284 O O . LEU A 1 539 ? 38.535 -12.606 -40.742 1.00 95.44 539 LEU A O 1
ATOM 4288 N N . LEU A 1 540 ? 39.980 -11.875 -39.204 1.00 94.56 540 LEU A N 1
ATOM 4289 C CA . LEU A 1 540 ? 40.839 -13.057 -39.265 1.00 94.56 540 LEU A CA 1
ATOM 4290 C C . LEU A 1 540 ? 40.285 -14.283 -38.516 1.00 94.56 540 LEU A C 1
ATOM 4292 O O . LEU A 1 540 ? 40.707 -15.402 -38.816 1.00 94.56 540 LEU A O 1
ATOM 4296 N N . HIS A 1 541 ? 39.399 -14.112 -37.524 1.00 94.31 541 HIS A N 1
ATOM 4297 C CA . HIS A 1 541 ? 39.105 -15.190 -36.562 1.00 94.31 541 HIS A CA 1
ATOM 4298 C C . HIS A 1 541 ? 37.638 -15.398 -36.184 1.00 94.31 541 HIS A C 1
ATOM 4300 O O . HIS A 1 541 ? 37.306 -16.488 -35.713 1.00 94.31 541 HIS A O 1
ATOM 4306 N N . SER A 1 542 ? 36.765 -14.407 -36.330 1.00 94.56 542 SER A N 1
ATOM 4307 C CA . SER A 1 542 ? 35.402 -14.466 -35.778 1.00 94.56 542 SER A CA 1
ATOM 4308 C C . SER A 1 542 ? 34.319 -14.013 -36.749 1.00 94.56 542 SER A C 1
ATOM 4310 O O . SER A 1 542 ? 33.190 -14.465 -36.602 1.00 94.56 542 SER A O 1
ATOM 4312 N N . PHE A 1 543 ? 34.648 -13.199 -37.751 1.00 96.44 543 PHE A N 1
ATOM 4313 C CA . PHE A 1 543 ? 33.692 -12.598 -38.677 1.00 96.44 543 PHE A CA 1
ATOM 4314 C C . PHE A 1 543 ? 33.106 -13.616 -39.672 1.00 96.44 543 PHE A C 1
ATOM 4316 O O . PHE A 1 543 ? 33.805 -14.096 -40.566 1.00 96.44 543 PHE A O 1
ATOM 4323 N N . GLU A 1 544 ? 31.818 -13.943 -39.528 1.00 97.00 544 GLU A N 1
ATOM 4324 C CA . GLU A 1 544 ? 31.120 -14.980 -40.305 1.00 97.00 544 GLU A CA 1
ATOM 4325 C C . GLU A 1 544 ? 29.978 -14.444 -41.181 1.00 97.00 544 GLU A C 1
ATOM 4327 O O . GLU A 1 544 ? 29.661 -15.060 -42.205 1.00 97.00 544 GLU A O 1
ATOM 4332 N N . ILE A 1 545 ? 29.341 -13.334 -40.793 1.00 97.25 545 ILE A N 1
ATOM 4333 C CA . ILE A 1 545 ? 28.148 -12.795 -41.462 1.00 97.25 545 ILE A CA 1
ATOM 4334 C C . ILE A 1 545 ? 28.350 -11.315 -41.787 1.00 97.25 545 ILE A C 1
ATOM 4336 O O . ILE A 1 545 ? 28.642 -10.509 -40.905 1.00 97.25 545 ILE A O 1
ATOM 4340 N N . PHE A 1 546 ? 28.125 -10.959 -43.051 1.00 97.31 546 PHE A N 1
ATOM 4341 C CA . PHE A 1 546 ? 28.066 -9.575 -43.504 1.00 97.31 546 PHE A CA 1
ATOM 4342 C C . PHE A 1 546 ? 26.777 -9.311 -44.279 1.00 97.31 546 PHE A C 1
ATOM 4344 O O . PHE A 1 546 ? 26.527 -9.930 -45.311 1.00 97.31 546 PHE A O 1
ATOM 4351 N N . GLU A 1 547 ? 25.962 -8.381 -43.800 1.00 95.75 547 GLU A N 1
ATOM 4352 C CA . GLU A 1 547 ? 24.749 -7.942 -44.481 1.00 95.75 547 GLU A CA 1
ATOM 4353 C C . GLU A 1 547 ? 24.811 -6.436 -44.747 1.00 95.75 547 GLU A C 1
ATOM 4355 O O . GLU A 1 547 ? 25.113 -5.658 -43.846 1.00 95.75 547 GLU A O 1
ATOM 4360 N N . TRP A 1 548 ? 24.495 -6.014 -45.971 1.00 93.62 548 TRP A N 1
ATOM 4361 C CA . TRP A 1 548 ? 24.315 -4.606 -46.314 1.00 93.62 548 TRP A CA 1
ATOM 4362 C C . TRP A 1 548 ? 22.955 -4.395 -46.972 1.00 93.62 548 TRP A C 1
ATOM 4364 O O . TRP A 1 548 ? 22.733 -4.768 -48.127 1.00 93.62 548 TRP A O 1
ATOM 4374 N N . LYS A 1 549 ? 22.045 -3.772 -46.225 1.00 90.25 549 LYS A N 1
ATOM 4375 C CA . LYS A 1 549 ? 20.716 -3.384 -46.685 1.00 90.25 549 LYS A CA 1
ATOM 4376 C C . LYS A 1 549 ? 20.701 -1.947 -47.186 1.00 90.25 549 LYS A C 1
ATOM 4378 O O . LYS A 1 549 ? 21.217 -1.056 -46.519 1.00 90.25 549 LYS A O 1
ATOM 4383 N N . GLY A 1 550 ? 20.100 -1.729 -48.352 1.00 85.50 550 GLY A N 1
ATOM 4384 C CA . GLY A 1 550 ? 20.090 -0.430 -49.028 1.00 85.50 550 GLY A CA 1
ATOM 4385 C C . GLY A 1 550 ? 21.417 -0.076 -49.718 1.00 85.50 550 GLY A C 1
ATOM 4386 O O . GLY A 1 550 ? 21.712 1.095 -49.928 1.00 85.50 550 GLY A O 1
ATOM 4387 N N . TYR A 1 551 ? 22.218 -1.078 -50.097 1.00 87.56 551 TYR A N 1
ATOM 4388 C CA . TYR A 1 551 ? 23.499 -0.891 -50.784 1.00 87.56 551 TYR A CA 1
ATOM 4389 C C . TYR A 1 551 ? 23.337 -0.099 -52.095 1.00 87.56 551 TYR A C 1
ATOM 4391 O O . TYR A 1 551 ? 22.570 -0.493 -52.977 1.00 87.56 551 TYR A O 1
ATOM 4399 N N . LYS A 1 552 ? 24.082 1.008 -52.239 1.00 83.50 552 LYS A N 1
ATOM 4400 C CA . LYS A 1 552 ? 23.997 1.920 -53.398 1.00 83.50 552 LYS A CA 1
ATOM 4401 C C . LYS A 1 552 ? 25.086 1.707 -54.451 1.00 83.50 552 LYS A C 1
ATOM 4403 O O . LYS A 1 552 ? 24.983 2.271 -55.536 1.00 83.50 552 LYS A O 1
ATOM 4408 N N . GLY A 1 553 ? 26.121 0.916 -54.158 1.00 83.94 553 GLY A N 1
ATOM 4409 C CA . GLY A 1 553 ? 27.202 0.636 -55.110 1.00 83.94 553 GLY A CA 1
ATOM 4410 C C . GLY A 1 553 ? 28.108 1.829 -55.429 1.00 83.94 553 GLY A C 1
ATOM 4411 O O . GLY A 1 553 ? 28.741 1.842 -56.484 1.00 83.94 553 GLY A O 1
ATOM 4412 N N . ARG A 1 554 ? 28.180 2.838 -54.550 1.00 85.75 554 ARG A N 1
ATOM 4413 C CA . ARG A 1 554 ? 29.086 3.986 -54.727 1.00 85.75 554 ARG A CA 1
ATOM 4414 C C . ARG A 1 554 ? 30.539 3.550 -54.549 1.00 85.75 554 ARG A C 1
ATOM 4416 O O . ARG A 1 554 ? 30.811 2.514 -53.949 1.00 85.75 554 ARG A O 1
ATOM 4423 N N . ARG A 1 555 ? 31.496 4.350 -55.025 1.00 83.81 555 ARG A N 1
ATOM 4424 C CA . ARG A 1 555 ? 32.925 3.991 -54.994 1.00 83.81 555 ARG A CA 1
ATOM 4425 C C . ARG A 1 555 ? 33.438 3.682 -53.581 1.00 83.81 555 ARG A C 1
ATOM 4427 O O . ARG A 1 555 ? 34.095 2.660 -53.400 1.00 83.81 555 ARG A O 1
ATOM 4434 N N . GLY A 1 556 ? 33.089 4.503 -52.589 1.00 83.94 556 GLY A N 1
ATOM 4435 C CA . GLY A 1 556 ? 33.408 4.228 -51.184 1.00 83.94 556 GLY A CA 1
ATOM 4436 C C . GLY A 1 556 ? 32.688 2.989 -50.631 1.00 83.94 556 GLY A C 1
ATOM 4437 O O . GLY A 1 556 ? 33.297 2.201 -49.910 1.00 83.94 556 GLY A O 1
ATOM 4438 N N . ASP A 1 557 ? 31.432 2.750 -51.029 1.00 87.75 557 ASP A N 1
ATOM 4439 C CA . ASP A 1 557 ? 30.680 1.554 -50.616 1.00 87.75 557 ASP A CA 1
ATOM 4440 C C . ASP A 1 557 ? 31.337 0.272 -51.153 1.00 87.75 557 ASP A C 1
ATOM 4442 O O . ASP A 1 557 ? 31.461 -0.730 -50.444 1.00 87.75 557 ASP A O 1
ATOM 4446 N N . VAL A 1 558 ? 31.783 0.311 -52.414 1.00 88.56 558 VAL A N 1
ATOM 4447 C CA . VAL A 1 558 ? 32.554 -0.760 -53.055 1.00 88.56 558 VAL A CA 1
ATOM 4448 C C . VAL A 1 558 ? 33.860 -0.992 -52.303 1.00 88.56 558 VAL A C 1
ATOM 4450 O O . VAL A 1 558 ? 34.209 -2.150 -52.081 1.00 88.56 558 VAL A O 1
ATOM 4453 N N . ASP A 1 559 ? 34.562 0.061 -51.877 1.00 89.56 559 ASP A N 1
ATOM 4454 C CA . ASP A 1 559 ? 35.824 -0.090 -51.147 1.00 89.56 559 ASP A CA 1
ATOM 4455 C C . ASP A 1 559 ? 35.631 -0.780 -49.788 1.00 89.56 559 ASP A C 1
ATOM 4457 O O . ASP A 1 559 ? 36.336 -1.743 -49.478 1.00 89.56 559 ASP A O 1
ATOM 4461 N N . VAL A 1 560 ? 34.620 -0.363 -49.017 1.00 90.88 560 VAL A N 1
ATOM 4462 C CA . VAL A 1 560 ? 34.263 -0.981 -47.726 1.00 90.88 560 VAL A CA 1
ATOM 4463 C C . VAL A 1 560 ? 33.877 -2.449 -47.907 1.00 90.88 560 VAL A C 1
ATOM 4465 O O . VAL A 1 560 ? 34.435 -3.327 -47.242 1.00 90.88 560 VAL A O 1
ATOM 4468 N N . ALA A 1 561 ? 32.953 -2.735 -48.828 1.00 92.31 561 ALA A N 1
ATOM 4469 C CA . ALA A 1 561 ? 32.479 -4.095 -49.075 1.00 92.31 561 ALA A CA 1
ATOM 4470 C C . ALA A 1 561 ? 33.614 -5.015 -49.549 1.00 92.31 561 ALA A C 1
ATOM 4472 O O . ALA A 1 561 ? 33.770 -6.127 -49.040 1.00 92.31 561 ALA A O 1
ATOM 4473 N N . THR A 1 562 ? 34.441 -4.533 -50.484 1.00 92.50 562 THR A N 1
ATOM 4474 C CA . THR A 1 562 ? 35.583 -5.285 -51.018 1.00 92.50 562 THR A CA 1
ATOM 4475 C C . THR A 1 562 ? 36.603 -5.564 -49.925 1.00 92.50 562 THR A C 1
ATOM 4477 O O . THR A 1 562 ? 37.072 -6.694 -49.807 1.00 92.50 562 THR A O 1
ATOM 4480 N N . TYR A 1 563 ? 36.927 -4.569 -49.093 1.00 93.88 563 TYR A N 1
ATOM 4481 C CA . TYR A 1 563 ? 37.865 -4.741 -47.990 1.00 93.88 563 TYR A CA 1
ATOM 4482 C C . TYR A 1 563 ? 37.391 -5.809 -46.997 1.00 93.88 563 TYR A C 1
ATOM 4484 O O . TYR A 1 563 ? 38.170 -6.698 -46.648 1.00 93.88 563 TYR A O 1
ATOM 4492 N N . LEU A 1 564 ? 36.125 -5.756 -46.570 1.00 94.38 564 LEU A N 1
ATOM 4493 C CA . LEU A 1 564 ? 35.565 -6.719 -45.618 1.00 94.38 564 LEU A CA 1
ATOM 4494 C C . LEU A 1 564 ? 35.582 -8.143 -46.179 1.00 94.38 564 LEU A C 1
ATOM 4496 O O . LEU A 1 564 ? 36.072 -9.053 -45.516 1.00 94.38 564 LEU A O 1
ATOM 4500 N N . ILE A 1 565 ? 35.111 -8.333 -47.414 1.00 93.88 565 ILE A N 1
ATOM 4501 C CA . ILE A 1 565 ? 35.054 -9.656 -48.050 1.00 93.88 565 ILE A CA 1
ATOM 4502 C C . ILE A 1 565 ? 36.459 -10.213 -48.300 1.00 93.88 565 ILE A C 1
ATOM 4504 O O . ILE A 1 565 ? 36.702 -11.390 -48.048 1.00 93.88 565 ILE A O 1
ATOM 4508 N N . ALA A 1 566 ? 37.394 -9.383 -48.767 1.00 93.50 566 ALA A N 1
ATOM 4509 C CA . ALA A 1 566 ? 38.743 -9.832 -49.106 1.00 93.50 566 ALA A CA 1
ATOM 4510 C C . ALA A 1 566 ? 39.565 -10.258 -47.880 1.00 93.50 566 ALA A C 1
ATOM 4512 O O . ALA A 1 566 ? 40.451 -11.101 -48.005 1.00 93.50 566 ALA A O 1
ATOM 4513 N N . ASN A 1 567 ? 39.296 -9.676 -46.708 1.00 94.62 567 ASN A N 1
ATOM 4514 C CA . ASN A 1 567 ? 40.084 -9.915 -45.497 1.00 94.62 567 ASN A CA 1
ATOM 4515 C C . ASN A 1 567 ? 39.401 -10.849 -44.482 1.00 94.62 567 ASN A C 1
ATOM 4517 O O . ASN A 1 567 ? 40.064 -11.308 -43.550 1.00 94.62 567 ASN A O 1
ATOM 4521 N N . ALA A 1 568 ? 38.105 -11.142 -44.637 1.00 94.88 568 ALA A N 1
ATOM 4522 C CA . ALA A 1 568 ? 37.362 -12.003 -43.722 1.00 94.88 568 ALA A CA 1
ATOM 4523 C C . ALA A 1 568 ? 37.582 -13.499 -44.017 1.00 94.88 568 ALA A C 1
ATOM 4525 O O . ALA A 1 568 ? 36.885 -14.105 -44.829 1.00 94.88 568 ALA A O 1
ATOM 4526 N N . THR A 1 569 ? 38.528 -14.130 -43.319 1.00 94.00 569 THR A N 1
ATOM 4527 C CA . THR A 1 569 ? 38.941 -15.529 -43.570 1.00 94.00 569 THR A CA 1
ATOM 4528 C C . THR A 1 569 ? 37.879 -16.565 -43.191 1.00 94.00 569 THR A C 1
ATOM 4530 O O . THR A 1 569 ? 37.934 -17.704 -43.657 1.00 94.00 569 THR A O 1
ATOM 4533 N N . ARG A 1 570 ? 36.922 -16.191 -42.331 1.00 94.38 570 ARG A N 1
ATOM 4534 C CA . ARG A 1 570 ? 35.834 -17.055 -41.842 1.00 94.38 570 ARG A CA 1
ATOM 4535 C C . ARG A 1 570 ? 34.450 -16.656 -42.348 1.00 94.38 570 ARG A C 1
ATOM 4537 O O . ARG A 1 570 ? 33.458 -17.192 -41.855 1.00 94.38 570 ARG A O 1
ATOM 4544 N N . LEU A 1 571 ? 34.367 -15.756 -43.327 1.00 95.81 571 LEU A N 1
ATOM 4545 C CA . LEU A 1 571 ? 33.091 -15.302 -43.870 1.00 95.81 571 LEU A CA 1
ATOM 4546 C C . LEU A 1 571 ? 32.310 -16.481 -44.470 1.00 95.81 571 LEU A C 1
ATOM 4548 O O . LEU A 1 571 ? 32.779 -17.150 -45.388 1.00 95.81 571 LEU A O 1
ATOM 4552 N N . LYS A 1 572 ? 31.104 -16.732 -43.954 1.00 94.75 572 LYS A N 1
ATOM 4553 C CA . LYS A 1 572 ? 30.201 -17.801 -44.414 1.00 94.75 572 LYS A CA 1
ATOM 4554 C C . LYS A 1 572 ? 29.031 -17.258 -45.222 1.00 94.75 572 LYS A C 1
ATOM 4556 O O . LYS A 1 572 ? 28.551 -17.933 -46.128 1.00 94.75 572 LYS A O 1
ATOM 4561 N N . LYS A 1 573 ? 28.531 -16.073 -44.862 1.00 94.50 573 LYS A N 1
ATOM 4562 C CA . LYS A 1 573 ? 27.362 -15.451 -45.492 1.00 94.50 573 LYS A CA 1
ATOM 4563 C C . LYS A 1 573 ? 27.646 -13.989 -45.797 1.00 94.50 573 LYS A C 1
ATOM 4565 O O . LYS A 1 573 ? 28.048 -13.240 -44.910 1.00 94.50 573 LYS A O 1
ATOM 4570 N N . SER A 1 574 ? 27.376 -13.588 -47.035 1.00 93.56 574 SER A N 1
ATOM 4571 C CA . SER A 1 574 ? 27.354 -12.187 -47.437 1.00 93.56 574 SER A CA 1
ATOM 4572 C C . SER A 1 574 ? 26.069 -11.899 -48.209 1.00 93.56 574 SER A C 1
ATOM 4574 O O . SER A 1 574 ? 25.749 -12.629 -49.147 1.00 93.56 574 SER A O 1
ATOM 4576 N N . LYS A 1 575 ? 25.312 -10.883 -47.787 1.00 93.94 575 LYS A N 1
ATOM 4577 C CA . LYS A 1 575 ? 24.043 -10.480 -48.407 1.00 93.94 575 LYS A CA 1
ATOM 4578 C C . LYS A 1 575 ? 24.061 -8.981 -48.688 1.00 93.94 575 LYS A C 1
ATOM 4580 O O . LYS A 1 575 ? 24.363 -8.192 -47.800 1.00 93.94 575 LYS A O 1
ATOM 4585 N N . PHE A 1 576 ? 23.690 -8.604 -49.906 1.00 92.62 576 PHE A N 1
ATOM 4586 C CA . PHE A 1 576 ? 23.500 -7.216 -50.316 1.00 92.62 576 PHE A CA 1
ATOM 4587 C C . PHE A 1 576 ? 22.084 -7.061 -50.855 1.00 92.62 576 PHE A C 1
ATOM 4589 O O . PHE A 1 576 ? 21.664 -7.862 -51.690 1.00 92.62 576 PHE A O 1
ATOM 4596 N N . SER A 1 577 ? 21.360 -6.040 -50.407 1.00 88.56 577 SER A N 1
ATOM 4597 C CA . SER A 1 577 ? 20.060 -5.677 -50.973 1.00 88.56 577 SER A CA 1
ATOM 4598 C C . SER A 1 577 ? 20.048 -4.201 -51.350 1.00 88.56 577 SER A C 1
ATOM 4600 O O . SER A 1 577 ? 20.502 -3.350 -50.589 1.00 88.56 577 SER A O 1
ATOM 4602 N N . SER A 1 578 ? 19.536 -3.880 -52.539 1.00 79.94 578 SER A N 1
ATOM 4603 C CA . SER A 1 578 ? 19.375 -2.491 -52.992 1.00 79.94 578 SER A CA 1
ATOM 4604 C C . SER A 1 578 ? 18.189 -1.800 -52.320 1.00 79.94 578 SER A C 1
ATOM 4606 O O . SER A 1 578 ? 18.171 -0.575 -52.197 1.00 79.94 578 SER A O 1
ATOM 4608 N N . GLN A 1 579 ? 17.201 -2.587 -51.884 1.00 71.62 579 GLN A N 1
ATOM 4609 C CA . GLN A 1 579 ? 16.090 -2.124 -51.065 1.00 71.62 579 GLN A CA 1
ATOM 4610 C C . GLN A 1 579 ? 16.351 -2.443 -49.587 1.00 71.62 579 GLN A C 1
ATOM 4612 O O . GLN A 1 579 ? 16.793 -3.556 -49.273 1.00 71.62 579 GLN A O 1
ATOM 4617 N N . PRO A 1 580 ? 16.059 -1.508 -48.672 1.00 61.44 580 PRO A N 1
ATOM 4618 C CA . PRO A 1 580 ? 16.142 -1.772 -47.238 1.00 61.44 580 PRO A CA 1
ATOM 4619 C C . PRO A 1 580 ? 15.197 -2.891 -46.765 1.00 61.44 580 PRO A C 1
ATOM 4621 O O . PRO A 1 580 ? 15.534 -3.667 -45.870 1.00 61.44 580 PRO A O 1
ATOM 4624 N N . HIS A 1 581 ? 14.046 -3.028 -47.432 1.00 57.56 581 HIS A N 1
ATOM 4625 C CA . HIS A 1 581 ? 12.965 -3.947 -47.070 1.00 57.56 581 HIS A CA 1
ATOM 4626 C C . HIS A 1 581 ? 13.015 -5.335 -47.727 1.00 57.56 581 HIS A C 1
ATOM 4628 O O . HIS A 1 581 ? 12.044 -6.079 -47.614 1.00 57.56 581 HIS A O 1
ATOM 4634 N N . ASP A 1 582 ? 14.113 -5.735 -48.377 1.00 44.44 582 ASP A N 1
ATOM 4635 C CA . ASP A 1 582 ? 14.178 -7.055 -49.032 1.00 44.44 582 ASP A CA 1
ATOM 4636 C C . ASP A 1 582 ? 14.504 -8.188 -48.035 1.00 44.44 582 ASP A C 1
ATOM 4638 O O . ASP A 1 582 ? 15.558 -8.835 -48.057 1.00 44.44 582 ASP A O 1
ATOM 4642 N N . ASP A 1 583 ? 13.582 -8.364 -47.092 1.00 44.59 583 ASP A N 1
ATOM 4643 C CA . ASP A 1 583 ? 13.409 -9.551 -46.276 1.00 44.59 583 ASP A CA 1
ATOM 4644 C C . ASP A 1 583 ? 11.921 -9.896 -46.250 1.00 44.59 583 ASP A C 1
ATOM 4646 O O . ASP A 1 583 ? 11.118 -9.261 -45.563 1.00 44.59 583 ASP A O 1
ATOM 4650 N N . SER A 1 584 ? 11.589 -11.021 -46.877 1.00 39.06 584 SER A N 1
ATOM 4651 C CA . SER A 1 584 ? 10.457 -11.894 -46.546 1.00 39.06 584 SER A CA 1
ATOM 4652 C C . SER A 1 584 ? 10.542 -12.459 -45.104 1.00 39.06 584 SER A C 1
ATOM 4654 O O . SER A 1 584 ? 10.240 -13.622 -44.853 1.00 39.06 584 SER A O 1
ATOM 4656 N N . GLU A 1 585 ? 10.999 -11.633 -44.161 1.00 40.53 585 GLU A N 1
ATOM 4657 C CA . GLU A 1 585 ? 11.195 -11.843 -42.722 1.00 40.53 585 GLU A CA 1
ATOM 4658 C C . GLU A 1 585 ? 10.736 -10.611 -41.901 1.00 40.53 585 GLU A C 1
ATOM 4660 O O . GLU A 1 585 ? 10.698 -10.674 -40.671 1.00 40.53 585 GLU A O 1
ATOM 4665 N N . GLY A 1 586 ? 10.314 -9.514 -42.558 1.00 35.59 586 GLY A N 1
ATOM 4666 C CA . GLY A 1 586 ? 9.760 -8.304 -41.924 1.00 35.59 586 GLY A CA 1
ATOM 4667 C C . GLY A 1 586 ? 8.484 -8.532 -41.101 1.00 35.59 586 GLY A C 1
ATOM 4668 O O . GLY A 1 586 ? 8.156 -7.734 -40.226 1.00 35.59 586 GLY A O 1
ATOM 4669 N N . ASP A 1 587 ? 7.830 -9.682 -41.273 1.00 32.94 587 ASP A N 1
ATOM 4670 C CA . ASP A 1 587 ? 6.692 -10.098 -40.452 1.00 32.94 587 ASP A CA 1
ATOM 4671 C C . ASP A 1 587 ? 7.071 -10.511 -39.023 1.00 32.94 587 ASP A C 1
ATOM 4673 O O . ASP A 1 587 ? 6.172 -10.836 -38.254 1.00 32.94 587 ASP A O 1
ATOM 4677 N N . ARG A 1 588 ? 8.353 -10.566 -38.630 1.00 37.44 588 ARG A N 1
ATOM 4678 C CA . ARG A 1 588 ? 8.742 -10.930 -37.251 1.00 37.44 588 ARG A CA 1
ATOM 4679 C C . ARG A 1 588 ? 8.777 -9.751 -36.282 1.00 37.44 588 ARG A C 1
ATOM 4681 O O . ARG A 1 588 ? 8.281 -9.891 -35.176 1.00 37.44 588 ARG A O 1
ATOM 4688 N N . ILE A 1 589 ? 9.241 -8.577 -36.705 1.00 38.19 589 ILE A N 1
ATOM 4689 C CA . ILE A 1 589 ? 9.303 -7.396 -35.823 1.00 38.19 589 ILE A CA 1
ATOM 4690 C C . ILE A 1 589 ? 7.915 -6.752 -35.677 1.00 38.19 589 ILE A C 1
ATOM 4692 O O . ILE A 1 589 ? 7.533 -6.347 -34.581 1.00 38.19 589 ILE A O 1
ATOM 4696 N N . HIS A 1 590 ? 7.089 -6.787 -36.731 1.00 35.34 590 HIS A N 1
ATOM 4697 C CA . HIS A 1 590 ? 5.661 -6.479 -36.602 1.00 35.34 590 HIS A CA 1
ATOM 4698 C C . HIS A 1 590 ? 4.887 -7.556 -35.827 1.00 35.34 590 HIS A C 1
ATOM 4700 O O . HIS A 1 590 ? 3.909 -7.215 -35.168 1.00 35.34 590 HIS A O 1
ATOM 4706 N N . ARG A 1 591 ? 5.332 -8.826 -35.822 1.00 37.44 591 ARG A N 1
ATOM 4707 C CA . ARG A 1 591 ? 4.809 -9.842 -34.891 1.00 37.44 591 ARG A CA 1
ATOM 4708 C C . ARG A 1 591 ? 5.264 -9.632 -33.457 1.00 37.44 591 ARG A C 1
ATOM 4710 O O . ARG A 1 591 ? 4.534 -10.088 -32.600 1.00 37.44 591 ARG A O 1
ATOM 4717 N N . ASP A 1 592 ? 6.368 -8.943 -33.184 1.00 34.97 592 ASP A N 1
ATOM 4718 C CA . ASP A 1 592 ? 6.804 -8.651 -31.811 1.00 34.97 592 ASP A CA 1
ATOM 4719 C C . ASP A 1 592 ? 6.139 -7.394 -31.225 1.00 34.97 592 ASP A C 1
ATOM 4721 O O . ASP A 1 592 ? 5.806 -7.352 -30.042 1.00 34.97 592 ASP A O 1
ATOM 4725 N N . LEU A 1 593 ? 5.816 -6.409 -32.068 1.00 35.59 593 LEU A N 1
ATOM 4726 C CA . LEU A 1 593 ? 4.911 -5.310 -31.706 1.00 35.59 593 LEU A CA 1
ATOM 4727 C C . LEU A 1 593 ? 3.453 -5.789 -31.578 1.00 35.59 593 LEU A C 1
ATOM 4729 O O . LEU A 1 593 ? 2.770 -5.426 -30.621 1.00 35.59 593 LEU A O 1
ATOM 4733 N N . ASN A 1 594 ? 3.000 -6.684 -32.465 1.00 34.69 594 ASN A N 1
ATOM 4734 C CA . ASN A 1 594 ? 1.679 -7.305 -32.350 1.00 34.69 594 ASN A CA 1
ATOM 4735 C C . ASN A 1 594 ? 1.626 -8.437 -31.311 1.00 34.69 594 ASN A C 1
ATOM 4737 O O . ASN A 1 594 ? 0.531 -8.754 -30.868 1.00 34.69 594 ASN A O 1
ATOM 4741 N N . SER A 1 595 ? 2.742 -9.039 -30.876 1.00 35.06 595 SER A N 1
ATOM 4742 C CA . SER A 1 595 ? 2.753 -10.037 -29.789 1.00 35.06 595 SER A CA 1
ATOM 4743 C C . SER A 1 595 ? 2.725 -9.385 -28.411 1.00 35.06 595 SER A C 1
ATOM 4745 O O . SER A 1 595 ? 2.231 -9.995 -27.468 1.00 35.06 595 SER A O 1
ATOM 4747 N N . LEU A 1 596 ? 3.133 -8.116 -28.307 1.00 37.03 596 LEU A N 1
ATOM 4748 C CA . LEU A 1 596 ? 2.880 -7.273 -27.136 1.00 37.03 596 LEU A CA 1
ATOM 4749 C C . LEU A 1 596 ? 1.418 -6.792 -27.076 1.00 37.03 596 LEU A C 1
ATOM 4751 O O . LEU A 1 596 ? 0.846 -6.750 -25.991 1.00 37.03 596 LEU A O 1
ATOM 4755 N N . GLN A 1 597 ? 0.760 -6.551 -28.220 1.00 34.75 597 GLN A N 1
ATOM 4756 C CA . GLN A 1 597 ? -0.710 -6.418 -28.275 1.00 34.75 597 GLN A CA 1
ATOM 4757 C C . GLN A 1 597 ? -1.441 -7.768 -28.092 1.00 34.75 597 GLN A C 1
ATOM 4759 O O . GLN A 1 597 ? -2.540 -7.809 -27.535 1.00 34.75 597 GLN A O 1
ATOM 4764 N N . ALA A 1 598 ? -0.832 -8.893 -28.487 1.00 31.77 598 ALA A N 1
ATOM 4765 C CA . ALA A 1 598 ? -1.391 -10.235 -28.295 1.00 31.77 598 ALA A CA 1
ATOM 4766 C C . ALA A 1 598 ? -1.303 -10.710 -26.834 1.00 31.77 598 ALA A C 1
ATOM 4768 O O . ALA A 1 598 ? -2.198 -11.397 -26.350 1.00 31.77 598 ALA A O 1
ATOM 4769 N N . ALA A 1 599 ? -0.272 -10.287 -26.098 1.00 29.31 599 ALA A N 1
ATOM 4770 C CA . ALA A 1 599 ? -0.146 -10.545 -24.665 1.00 29.31 599 ALA A CA 1
ATOM 4771 C C . ALA A 1 599 ? -1.216 -9.809 -23.829 1.00 29.31 599 ALA A C 1
ATOM 4773 O O . ALA A 1 599 ? -1.507 -10.233 -22.716 1.00 29.31 599 ALA A O 1
ATOM 4774 N N . SER A 1 600 ? -1.856 -8.771 -24.386 1.00 34.38 600 SER A N 1
ATOM 4775 C CA . SER A 1 600 ? -3.026 -8.101 -23.796 1.00 34.38 600 SER A CA 1
ATOM 4776 C C . SER A 1 600 ? -4.374 -8.690 -24.243 1.00 34.38 600 SER A C 1
ATOM 4778 O O . SER A 1 600 ? -5.410 -8.276 -23.729 1.00 34.38 600 SER A O 1
ATOM 4780 N N . SER A 1 601 ? -4.412 -9.632 -25.193 1.00 31.27 601 SER A N 1
ATOM 4781 C CA . SER A 1 601 ? -5.673 -10.184 -25.728 1.00 31.27 601 SER A CA 1
ATOM 4782 C C . SER A 1 601 ? -5.988 -11.609 -25.268 1.00 31.27 601 SER A C 1
ATOM 4784 O O . SER A 1 601 ? -6.950 -12.211 -25.742 1.00 31.27 601 SER A O 1
ATOM 4786 N N . HIS A 1 602 ? -5.300 -12.120 -24.243 1.00 30.02 602 HIS A N 1
ATOM 4787 C CA . HIS A 1 602 ? -5.670 -13.386 -23.596 1.00 30.02 602 HIS A CA 1
ATOM 4788 C C . HIS A 1 602 ? -6.853 -13.310 -22.606 1.00 30.02 602 HIS A C 1
ATOM 4790 O O . HIS A 1 602 ? -7.019 -14.209 -21.789 1.00 30.02 602 HIS A O 1
ATOM 4796 N N . LEU A 1 603 ? -7.732 -12.307 -22.734 1.00 30.75 603 LEU A N 1
ATOM 4797 C CA . LEU A 1 603 ? -9.009 -12.232 -22.004 1.00 30.75 603 LEU A CA 1
ATOM 4798 C C . LEU A 1 603 ? -10.238 -11.883 -22.868 1.00 30.75 603 LEU A C 1
ATOM 4800 O O . LEU A 1 603 ? -11.321 -11.692 -22.326 1.00 30.75 603 LEU A O 1
ATOM 4804 N N . MET A 1 604 ? -10.136 -11.867 -24.203 1.00 32.50 604 MET A N 1
ATOM 4805 C CA . MET A 1 604 ? -11.319 -11.750 -25.072 1.00 32.50 604 MET A CA 1
ATOM 4806 C C . MET A 1 604 ? -11.523 -13.003 -25.919 1.00 32.50 604 MET A C 1
ATOM 4808 O O . MET A 1 604 ? -11.237 -13.002 -27.107 1.00 32.50 604 MET A O 1
ATOM 4812 N N . PHE A 1 605 ? -12.040 -14.064 -25.301 1.00 26.83 605 PHE A N 1
ATOM 4813 C CA . PHE A 1 605 ? -12.907 -15.043 -25.965 1.00 26.83 605 PHE A CA 1
ATOM 4814 C C . PHE A 1 605 ? -13.769 -15.737 -24.906 1.00 26.83 605 PHE A C 1
ATOM 4816 O O . PHE A 1 605 ? -13.362 -16.750 -24.351 1.00 26.83 605 PHE A O 1
ATOM 4823 N N . LEU A 1 606 ? -14.956 -15.186 -24.643 1.00 25.17 606 LEU A N 1
ATOM 4824 C CA . LEU A 1 606 ? -16.210 -15.913 -24.422 1.00 25.17 606 LEU A CA 1
ATOM 4825 C C . LEU A 1 606 ? -17.364 -14.915 -24.644 1.00 25.17 606 LEU A C 1
ATOM 4827 O O . LEU A 1 606 ? -17.478 -13.937 -23.912 1.00 25.17 606 LEU A O 1
ATOM 4831 N N . SER A 1 607 ? -18.157 -15.228 -25.679 1.00 28.66 607 SER A N 1
ATOM 4832 C CA . SER A 1 607 ? -19.353 -14.571 -26.254 1.00 28.66 607 SER A CA 1
ATOM 4833 C C . SER A 1 607 ? -19.192 -13.193 -26.888 1.00 28.66 607 SER A C 1
ATOM 4835 O O . SER A 1 607 ? -19.127 -12.198 -26.136 1.00 28.66 607 SER A O 1
#

InterPro domains:
  IPR004843 Calcineurin-like, phosphoesterase domain [PF00149] (55-248)
  IPR006186 Serine/threonine-specific protein phosphatase/bis(5-nucleosyl)-tetraphosphatase [PR00114] (55-82)
  IPR006186 Serine/threonine-specific protein phosphatase/bis(5-nucleosyl)-tetraphosphatase [PR00114] (84-111)
  IPR006186 Serine/threonine-specific protein phosphatase/bis(5-nucleosyl)-tetraphosphatase [PR00114] (117-141)
  IPR006186 Serine/threonine-specific protein phosphatase/bis(5-nucleosyl)-tetraphosphatase [PR00114] (152-178)
  IPR006186 Serine/threonine-specific protein phosphatase/bis(5-nucleosyl)-tetraphosphatase [PR00114] (181-208)
  IPR006186 Serine/threonine-specific protein phosphatase/bis(5-nucleosyl)-tetraphosphatase [PR00114] (237-257)
  IPR006186 Serine/threonine-specific protein phosphatase/bis(5-nucleosyl)-tetraphosphatase [PS00125] (118-123)
  IPR006186 Serine/threonine-specific protein phosphatase/bis(5-nucleosyl)-tetraphosphatase [SM00156] (27-295)
  IPR006566 FBD domain [PF08387] (532-576)
  IPR006566 FBD domain [SM00579] (537-606)
  IPR029052 Metallo-dependent phosphatase-like [G3DSA:3.60.21.10] (8-265)
  IPR029052 Metallo-dependent phosphatase-like [SSF56300] (11-258)
  IPR032675 Leucine-rich repeat domain superfamily [G3DSA:3.80.10.10] (266-526)
  IPR047129 Serine/Threonine protein phosphatase PP2A-like [PTHR45619] (13-258)
  IPR055411 F-box/LRR-repeat protein 15/At3g58940/PEG3-like, LRR domain [PF24758] (307-435)

Foldseek 3Di:
DDDPPDPPDPPLPLVVQLVCLLVLHFDALVSLLVLLVLLLVLLLPAFLAHEAEPPEDEAFADAQVSVVVNVVCVVQDDPPVHAYAYAEHQHFPYLRSRSRVSNLSSCCSVCVNRRAYAYAPCLAPVNCVPRCVQVSCCVVRVDRSSVVSSNQSSLSGRAWYQYPLAETEGAADFAPVDQEPVVSRPDNSNDGQDQADGSQQRRHEHEDCDAAWAPDPVSIHIYHYLVVVVSSCVSSVYDYYHYHHDDDPVSDAQPSAAEAAEDAADDELPDDLVVVQVVQVCPQGRHLYAEYAHEYDHDPPDPGQAREHDQSVQQRQRYQYYHDEDRHEYAADQDGAHANHAYYHEAAYHYPDDPQVRVVSSLVNYLQHAEYADHHCDPQYEADHQNYAYYHYYHPPPDADDHEYADDHQNYAEEEYAEEYDYPDYHYDAHQNHAEYEYAYAPADADPVNCLNCLNYQEYADNDAHPDQDPPPPRANARHAYYEYEQLHPNSLSVVQVCQQRDLQHAEYEYAPDDPPPPGHGDDQDLPRDHHPDRHNCLVPHHAYYEYALQPPHNNSCVVVCSSVVRRPRHNYYYYYNHNPPDPCVVVVVVVVVVVVVVVPPPPDDD